Protein AF-A0A8S0WNW3-F1 (afdb_monomer)

Sequence (591 aa):
MSLAKSPPKPATIHSGLTAARLTSPTFQIPVIGPTAGAAVNVNVQGGSMSSSGSDQPHLVSLALQSKKALQHGEQLCTRAHVASNASAQAAVDVLALDAKVRWVVEAVIEQLKLARSVAKSIEEKRTLLEKQVSEWDTARIKHTDALDGILESLGQQLVPPDFHETSADSSLFGSQHGSDDEHDNPGAMFTSSPKTTMKSPGSPSSVRRIGGGNTHVHGSISAQTLPSMSPTSPVSPSATLRRNSPLKGNGSADPKGKSKEIGGGGRHEDRRKWKTLRDFVADHNVEAALEDMEKDRSRLDEILGTTGDFPERLIRTINSIHSSLPVPEPSEPSALKQTQDIVTSQENIVTTMAGVLENLAGHYDNMAGALKDTEAGEAFSEEELQVMNRDTEELSTIMAELEENLLSIEGYHKQLVTHKDDLQKDLDHLSSVVYDLDELAKIMDDMLVEQDNVDVEAEEQMNVLHHHLTVLDELHAHYVSYRMAFNKLVLEMARRRQYREAAENIVRGMMRQLESMTEEETHVRSHFNAEYGSHLPDDLCLCISDPPTRWGVAPLDGTSPEVLPEIDSDIIAEASERVGYSEGPPGAESL

Secondary structure (DSSP, 8-state):
---PPPPPPPP---------------------PPPPP----------------SSHHHHHHHHHHHHHHHHHHHHHHHHHHHHHHHHHHHHHHHHHHHHHHHHHHHHHHHHHHHHHHHHHHHHHHHHHHHHHHHHHHHHHHHHHHHHHHHHHHHHH-BPPGGGS---TT--SS-----------------------------------------------------------PPPPGGG-SS--PPP---------------S-SHHHHHHTTSPBGGGGS-HHHHHHHHHHHHHHHHHHHHHHHHTTTHHHHHHHHHHHHHHTS-PPPTTSPPHHHHHHHHHHHHHHHHHHHHHHHHHHHHHHHHHHHHHHHHHTTPPPPHHHHHHHHHHHHHHHHHHHHHHHHHHHHHHHHHHHHHHHHHHHHHHHHHHHHHHHHHHHHHHHHHHHHHHHHHHHHHHHHHHHHHHHHHHHHHHHHHHHHHHHHHHHHHHHHHHHHHHHHHHHHHHHHHHHHHHHHHHHHHHHHHHHHHHHGGGS-TTS-TTTTPPPPP-----GGGPPPP------HHHHHHHHHHHT-----TTTT--

Organism: Cyclocybe aegerita (NCBI:txid1973307)

pLDDT: mean 74.55, std 26.24, range [26.17, 98.19]

Solvent-accessible surface area (backbone atoms only — not comparable to full-atom values): 37001 Å² total; per-residue (Å²): 143,80,88,84,80,80,81,84,78,86,82,84,82,81,90,76,86,78,84,81,79,82,82,77,84,83,82,83,74,88,82,83,73,87,80,79,89,77,92,79,90,82,87,89,81,91,87,85,89,84,95,75,87,76,56,64,71,53,45,55,50,51,34,51,50,37,49,52,48,37,57,50,46,51,52,48,50,52,52,37,49,53,40,47,55,52,29,56,51,35,43,54,50,31,54,53,39,50,52,48,44,52,51,49,51,53,51,50,52,54,51,48,52,52,52,51,50,50,33,48,51,52,48,54,53,49,55,51,51,54,48,52,50,52,54,48,52,53,50,48,53,53,46,52,52,52,36,51,52,51,50,51,55,30,53,69,37,74,43,62,67,72,79,49,82,84,62,94,83,68,58,93,76,68,76,89,72,89,74,93,76,92,76,92,85,89,91,82,81,95,79,85,81,88,89,82,89,82,85,86,90,84,88,89,85,88,87,90,81,89,91,85,91,82,92,86,83,91,80,91,79,92,81,88,87,78,90,79,89,74,81,85,74,81,81,76,79,87,78,71,89,81,84,87,79,87,81,89,77,91,80,90,80,85,85,89,81,94,77,90,82,85,87,77,74,67,69,65,66,58,54,76,73,45,50,30,55,38,77,77,52,71,59,68,60,55,52,49,54,53,51,52,49,50,52,56,52,50,51,44,50,54,52,59,51,74,59,63,59,49,42,59,53,48,53,52,50,50,50,53,57,60,70,69,54,93,70,81,60,94,84,60,79,51,71,66,56,55,46,49,53,49,52,54,54,41,52,52,48,52,51,52,50,52,53,53,46,51,52,39,49,52,50,31,52,51,35,50,48,52,46,52,40,48,74,72,66,54,82,80,52,71,68,59,55,50,49,54,49,51,58,59,62,47,46,63,58,55,50,52,50,51,52,51,48,36,52,50,42,49,50,50,30,51,51,38,49,52,52,33,53,51,44,49,50,50,45,57,51,48,53,52,52,54,50,52,48,54,52,49,49,51,54,49,50,56,52,48,53,50,50,54,50,41,53,52,52,47,52,55,48,48,53,54,54,53,49,49,53,50,52,46,50,52,51,36,52,48,52,53,51,49,54,52,50,50,33,50,49,52,50,51,53,50,51,52,50,52,52,50,55,52,53,51,48,51,53,51,50,52,51,51,52,54,48,51,54,41,51,53,51,43,50,54,52,50,50,50,44,70,75,48,39,91,80,51,65,78,83,79,51,83,64,76,82,58,77,69,85,84,83,85,87,76,61,72,93,75,53,73,84,86,86,71,67,88,75,60,71,65,61,46,50,55,28,33,63,75,69,67,60,75,92,68,70,95,74,78,89,77,128

Mean predicted aligned error: 18.09 Å

Structure (mmCIF, N/CA/C/O backbone):
data_AF-A0A8S0WNW3-F1
#
_entry.id   AF-A0A8S0WNW3-F1
#
loop_
_atom_site.group_PDB
_atom_site.id
_atom_site.type_symbol
_atom_site.label_atom_id
_atom_site.label_alt_id
_atom_site.label_comp_id
_atom_site.label_asym_id
_atom_site.label_entity_id
_atom_site.label_seq_id
_atom_site.pdbx_PDB_ins_code
_atom_site.Cartn_x
_atom_site.Cartn_y
_atom_site.Cartn_z
_atom_site.occupancy
_atom_site.B_iso_or_equiv
_atom_site.auth_seq_id
_atom_site.auth_comp_id
_atom_site.auth_asym_id
_atom_site.auth_atom_id
_atom_site.pdbx_PDB_model_num
ATOM 1 N N . MET A 1 1 ? 9.366 -25.205 -5.743 1.00 41.47 1 MET A N 1
ATOM 2 C CA . MET A 1 1 ? 9.543 -25.793 -4.397 1.00 41.47 1 MET A CA 1
ATOM 3 C C . MET A 1 1 ? 9.956 -24.690 -3.434 1.00 41.47 1 MET A C 1
ATOM 5 O O . MET A 1 1 ? 11.132 -24.384 -3.348 1.00 41.47 1 MET A O 1
ATOM 9 N N . SER A 1 2 ? 8.994 -24.069 -2.756 1.00 31.03 2 SER A N 1
ATOM 10 C CA . SER A 1 2 ? 9.195 -23.394 -1.469 1.00 31.03 2 SER A CA 1
ATOM 11 C C . SER A 1 2 ? 7.814 -23.219 -0.836 1.00 31.03 2 SER A C 1
ATOM 13 O O . SER A 1 2 ? 6.853 -22.904 -1.532 1.00 31.03 2 SER A O 1
ATOM 15 N N . LEU A 1 3 ? 7.703 -23.587 0.436 1.00 32.25 3 LEU A N 1
ATOM 16 C CA . LEU A 1 3 ? 6.461 -23.840 1.164 1.00 32.25 3 LEU A CA 1
ATOM 17 C C . LEU A 1 3 ? 5.756 -22.538 1.571 1.00 32.25 3 LEU A C 1
ATOM 19 O O . LEU A 1 3 ? 6.255 -21.810 2.425 1.00 32.25 3 LEU A O 1
ATOM 23 N N . ALA A 1 4 ? 4.559 -22.308 1.032 1.00 32.16 4 ALA A N 1
ATOM 24 C CA . ALA A 1 4 ? 3.611 -21.330 1.554 1.00 32.16 4 ALA A CA 1
ATOM 25 C C . ALA A 1 4 ? 2.957 -21.877 2.838 1.00 32.16 4 ALA A C 1
ATOM 27 O O . ALA A 1 4 ? 2.308 -22.926 2.824 1.00 32.16 4 ALA A O 1
ATOM 28 N N . LYS A 1 5 ? 3.150 -21.185 3.967 1.00 35.38 5 LYS A N 1
ATOM 29 C CA . LYS A 1 5 ? 2.429 -21.437 5.223 1.00 35.38 5 LYS A CA 1
ATOM 30 C C . LYS A 1 5 ? 1.118 -20.648 5.207 1.00 35.38 5 LYS A C 1
ATOM 32 O O . LYS A 1 5 ? 1.138 -19.425 5.192 1.00 35.38 5 LYS A O 1
ATOM 37 N N . SER A 1 6 ? 0.002 -21.374 5.231 1.00 32.19 6 SER A N 1
ATOM 38 C CA . SER A 1 6 ? -1.356 -20.851 5.441 1.00 32.19 6 SER A CA 1
ATOM 39 C C . SER A 1 6 ? -1.485 -20.137 6.798 1.00 32.19 6 SER A C 1
ATOM 41 O O . SER A 1 6 ? -0.916 -20.631 7.778 1.00 32.19 6 SER A O 1
ATOM 43 N N . PRO A 1 7 ? -2.279 -19.055 6.904 1.00 35.66 7 PRO A N 1
ATOM 44 C CA . PRO A 1 7 ? -2.635 -18.457 8.188 1.00 35.66 7 PRO A CA 1
ATOM 45 C C . PRO A 1 7 ? -3.627 -19.350 8.966 1.00 35.66 7 PRO A C 1
ATOM 47 O O . PRO A 1 7 ? -4.311 -20.187 8.357 1.00 35.66 7 PRO A O 1
ATOM 50 N N . PRO A 1 8 ? -3.700 -19.226 10.307 1.00 33.97 8 PRO A N 1
ATOM 51 C CA . PRO A 1 8 ? -4.598 -20.023 11.134 1.00 33.97 8 PRO A CA 1
ATOM 52 C C . PRO A 1 8 ? -6.036 -19.484 11.080 1.00 33.97 8 PRO A C 1
ATOM 54 O O . PRO A 1 8 ? -6.270 -18.279 11.086 1.00 33.97 8 PRO A O 1
ATOM 57 N N . LYS A 1 9 ? -7.007 -20.404 11.049 1.00 34.47 9 LYS A N 1
ATOM 58 C CA . LYS A 1 9 ? -8.447 -20.109 11.114 1.00 34.47 9 LYS A CA 1
ATOM 59 C C . LYS A 1 9 ? -8.841 -19.528 12.484 1.00 34.47 9 LYS A C 1
ATOM 61 O O . LYS A 1 9 ? -8.302 -19.990 13.492 1.00 34.47 9 LYS A O 1
ATOM 66 N N . PRO A 1 10 ? -9.823 -18.609 12.550 1.00 31.44 10 PRO A N 1
ATOM 67 C CA . PRO A 1 10 ? -10.351 -18.108 13.814 1.00 31.44 10 PRO A CA 1
ATOM 68 C C . PRO A 1 10 ? -11.144 -19.196 14.552 1.00 31.44 10 PRO A C 1
ATOM 70 O O . PRO A 1 10 ? -11.948 -19.924 13.965 1.00 31.44 10 PRO A O 1
ATOM 73 N N . ALA A 1 11 ? -10.886 -19.316 15.853 1.00 30.94 11 ALA A N 1
ATOM 74 C CA . ALA A 1 11 ? -11.546 -20.258 16.743 1.00 30.94 11 ALA A CA 1
ATOM 75 C C . ALA A 1 11 ? -12.979 -19.800 17.054 1.00 30.94 11 ALA A C 1
ATOM 77 O O . ALA A 1 11 ? -13.202 -18.725 17.604 1.00 30.94 11 ALA A O 1
ATOM 78 N N . THR A 1 12 ? -13.954 -20.648 16.735 1.00 31.42 12 THR A N 1
ATOM 79 C CA . THR A 1 12 ? -15.341 -20.526 17.187 1.00 31.42 12 THR A CA 1
ATOM 80 C C . THR A 1 12 ? -15.404 -20.778 18.697 1.00 31.42 12 THR A C 1
ATOM 82 O O . THR A 1 12 ? -15.118 -21.883 19.157 1.00 31.42 12 THR A O 1
ATOM 85 N N . ILE A 1 13 ? -15.769 -19.760 19.478 1.00 31.69 13 ILE A N 1
ATOM 86 C CA . ILE A 1 13 ? -15.939 -19.871 20.931 1.00 31.69 13 ILE A CA 1
ATOM 87 C C . ILE A 1 13 ? -17.355 -20.382 21.225 1.00 31.69 13 ILE A C 1
ATOM 89 O O . ILE A 1 13 ? -18.345 -19.693 20.989 1.00 31.69 13 ILE A O 1
ATOM 93 N N . HIS A 1 14 ? -17.444 -21.602 21.756 1.00 27.80 14 HIS A N 1
ATOM 94 C CA . HIS A 1 14 ? -18.659 -22.143 22.360 1.00 27.80 14 HIS A CA 1
ATOM 95 C C . HIS A 1 14 ? -18.981 -21.392 23.660 1.00 27.80 14 HIS A C 1
ATOM 97 O O . HIS A 1 14 ? -18.212 -21.429 24.620 1.00 27.80 14 HIS A O 1
ATOM 103 N N . SER A 1 15 ? -20.146 -20.746 23.711 1.00 32.12 15 SER A N 1
ATOM 104 C CA . SER A 1 15 ? -20.724 -20.191 24.934 1.00 32.12 15 SER A CA 1
ATOM 105 C C . SER A 1 15 ? -21.159 -21.321 25.872 1.00 32.12 15 SER A C 1
ATOM 107 O O . SER A 1 15 ? -22.093 -22.063 25.577 1.00 32.12 15 SER A O 1
ATOM 109 N N . GLY A 1 16 ? -20.484 -21.444 27.012 1.00 26.52 16 GLY A N 1
ATOM 110 C CA . GLY A 1 16 ? -20.829 -22.372 28.086 1.00 26.52 16 GLY A CA 1
ATOM 111 C C . GLY A 1 16 ? -20.665 -21.705 29.447 1.00 26.52 16 GLY A C 1
ATOM 112 O O . GLY A 1 16 ? -19.730 -22.018 30.174 1.00 26.52 16 GLY A O 1
ATOM 113 N N . LEU A 1 17 ? -21.555 -20.767 29.790 1.00 27.70 17 LEU A N 1
ATOM 114 C CA . LEU A 1 17 ? -21.688 -20.269 31.162 1.00 27.70 17 LEU A CA 1
ATOM 115 C C . LEU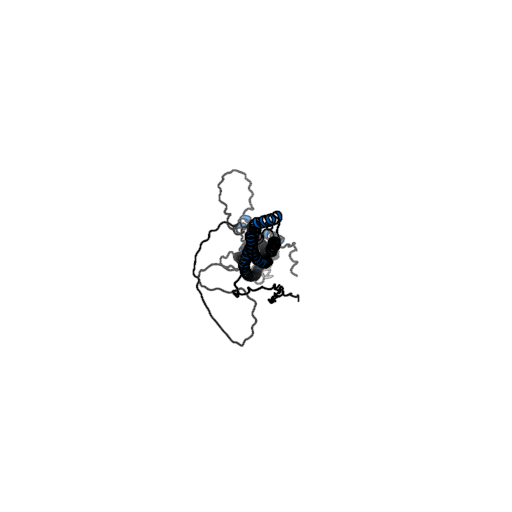 A 1 17 ? -22.710 -21.134 31.911 1.00 27.70 17 LEU A C 1
ATOM 117 O O . LEU A 1 17 ? -23.918 -20.910 31.854 1.00 27.70 17 LEU A O 1
ATOM 121 N N . THR A 1 18 ? -22.215 -22.143 32.620 1.00 27.78 18 THR A N 1
ATOM 122 C CA . THR A 1 18 ? -22.963 -22.850 33.666 1.00 27.78 18 THR A CA 1
ATOM 123 C C . THR A 1 18 ? -23.004 -21.977 34.918 1.00 27.78 18 THR A C 1
ATOM 125 O O . THR A 1 18 ? -21.976 -21.724 35.542 1.00 27.78 18 THR A O 1
ATOM 128 N N . ALA A 1 19 ? -24.199 -21.512 35.281 1.00 28.16 19 ALA A N 1
ATOM 129 C CA . ALA A 1 19 ? -24.458 -20.768 36.506 1.00 28.16 19 ALA A CA 1
ATOM 130 C C . ALA A 1 19 ? -24.232 -21.657 37.743 1.00 28.16 19 ALA A C 1
ATOM 132 O O . ALA A 1 19 ? -25.021 -22.561 38.027 1.00 28.16 19 ALA A O 1
ATOM 133 N N . ALA A 1 20 ? -23.168 -21.386 38.500 1.00 27.23 20 ALA A N 1
ATOM 134 C CA . ALA A 1 20 ? -22.996 -21.912 39.848 1.00 27.23 20 ALA A CA 1
ATOM 135 C C . ALA A 1 20 ? -23.863 -21.085 40.808 1.00 27.23 20 ALA A C 1
ATOM 137 O O . ALA A 1 20 ? -23.540 -19.959 41.177 1.00 27.23 20 ALA A O 1
ATOM 138 N N . ARG A 1 21 ? -25.015 -21.651 41.168 1.00 27.14 21 ARG A N 1
ATOM 139 C CA . ARG A 1 21 ? -25.956 -21.117 42.153 1.00 27.14 21 ARG A CA 1
ATOM 140 C C . ARG A 1 21 ? -25.336 -21.286 43.546 1.00 27.14 21 ARG A C 1
ATOM 142 O O . ARG A 1 21 ? -25.342 -22.390 44.085 1.00 27.14 21 ARG A O 1
ATOM 149 N N . LEU A 1 22 ? -24.787 -20.217 44.120 1.00 27.36 22 LEU A N 1
ATOM 150 C CA . LEU A 1 22 ? -24.415 -20.186 45.535 1.00 27.36 22 LEU A CA 1
ATOM 151 C C . LEU A 1 22 ? -25.694 -20.017 46.361 1.00 27.36 22 LEU A C 1
ATOM 153 O O . LEU A 1 22 ? -26.297 -18.950 46.416 1.00 27.36 22 LEU A O 1
ATOM 157 N N . THR A 1 23 ? -26.151 -21.118 46.948 1.00 27.77 23 THR A N 1
ATOM 158 C CA . THR A 1 23 ? -27.190 -21.136 47.977 1.00 27.77 23 THR A CA 1
ATOM 159 C C . THR A 1 23 ? -26.575 -20.690 49.301 1.00 27.77 23 THR A C 1
ATOM 161 O O . THR A 1 23 ? -25.778 -21.431 49.876 1.00 27.77 23 THR A O 1
ATOM 164 N N . SER A 1 24 ? -26.946 -19.506 49.787 1.00 26.97 24 SER A N 1
ATOM 165 C CA . SER A 1 24 ? -26.660 -19.087 51.165 1.00 26.97 24 SER A CA 1
ATOM 166 C C . SER A 1 24 ? -27.715 -19.637 52.137 1.00 26.97 24 SER A C 1
ATOM 168 O O . SER A 1 24 ? -28.871 -19.831 51.745 1.00 26.97 24 SER A O 1
ATOM 170 N N . PRO A 1 25 ? -27.332 -19.922 53.395 1.00 27.47 25 PRO A N 1
ATOM 171 C CA . PRO A 1 25 ? -28.166 -20.629 54.355 1.00 27.47 25 PRO A CA 1
ATOM 172 C C . PRO A 1 25 ? -29.262 -19.718 54.915 1.00 27.47 25 PRO A C 1
ATOM 174 O O . PRO A 1 25 ? -29.005 -18.634 55.431 1.00 27.47 25 PRO A O 1
ATOM 177 N N . THR A 1 26 ? -30.502 -20.192 54.838 1.00 26.61 26 THR A N 1
ATOM 178 C CA . THR A 1 26 ? -31.650 -19.620 55.540 1.00 26.61 26 THR A CA 1
ATOM 179 C C . THR A 1 26 ? -31.467 -19.808 57.047 1.00 26.61 26 THR A C 1
ATOM 181 O O . THR A 1 26 ? -31.628 -20.916 57.556 1.00 26.61 26 THR A O 1
ATOM 184 N N . PHE A 1 27 ? -31.163 -18.732 57.771 1.00 26.70 27 PHE A N 1
ATOM 185 C CA . PHE A 1 27 ? -31.358 -18.678 59.218 1.00 26.70 27 PHE A CA 1
ATOM 186 C C . PHE A 1 27 ? -32.860 -18.502 59.485 1.00 26.70 27 PHE A C 1
ATOM 188 O O . PHE A 1 27 ? -33.418 -17.422 59.307 1.00 26.70 27 PHE A O 1
ATOM 195 N N . GLN A 1 28 ? -33.538 -19.594 59.841 1.00 26.17 28 GLN A N 1
ATOM 196 C CA . GLN A 1 28 ? -34.893 -19.546 60.388 1.00 26.17 28 GLN A CA 1
ATOM 197 C C . GLN A 1 28 ? -34.803 -19.188 61.873 1.00 26.17 28 GLN A C 1
ATOM 199 O O . GLN A 1 28 ? -34.313 -19.988 62.668 1.00 26.17 28 GLN A O 1
ATOM 204 N N . ILE A 1 29 ? -35.304 -18.012 62.246 1.00 30.69 29 ILE A N 1
ATOM 205 C CA . ILE A 1 29 ? -35.679 -17.699 63.630 1.00 30.69 29 ILE A CA 1
ATOM 206 C C . ILE A 1 29 ? -37.206 -17.886 63.738 1.00 30.69 29 ILE A C 1
ATOM 208 O O . ILE A 1 29 ? -37.921 -17.493 62.810 1.00 30.69 29 ILE A O 1
ATOM 212 N N . PRO A 1 30 ? -37.738 -18.527 64.798 1.00 28.45 30 PRO A N 1
ATOM 213 C CA . PRO A 1 30 ? -39.149 -18.891 64.872 1.00 28.45 30 PRO A CA 1
ATOM 214 C C . PRO A 1 30 ? -40.035 -17.653 65.030 1.00 28.45 30 PRO A C 1
ATOM 216 O O . PRO A 1 30 ? -39.915 -16.905 65.997 1.00 28.45 30 PRO A O 1
ATOM 219 N N . VAL A 1 31 ? -40.978 -17.483 64.105 1.00 29.08 31 VAL A N 1
ATOM 220 C CA . VAL A 1 31 ? -42.090 -16.538 64.236 1.00 29.08 31 VAL A CA 1
ATOM 221 C C . VAL A 1 31 ? -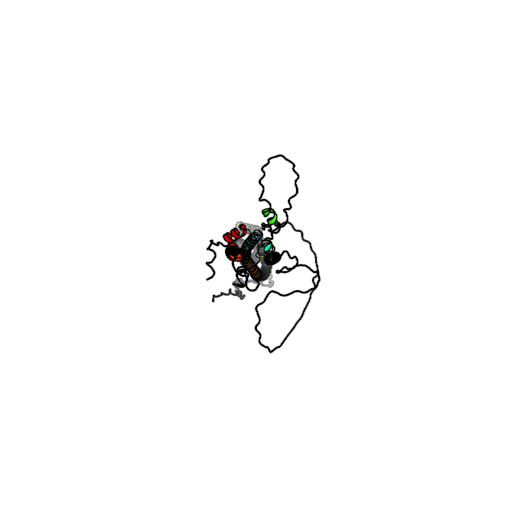43.035 -17.061 65.320 1.00 29.08 31 VAL A C 1
ATOM 223 O O . VAL A 1 31 ? -43.743 -18.048 65.112 1.00 29.08 31 VAL A O 1
ATOM 226 N N . ILE A 1 32 ? -43.057 -16.407 66.481 1.00 33.00 32 ILE A N 1
ATOM 227 C CA . ILE A 1 32 ? -44.114 -16.596 67.479 1.00 33.00 32 ILE A CA 1
ATOM 228 C C . ILE A 1 32 ? -45.357 -15.873 66.952 1.00 33.00 32 ILE A C 1
ATOM 230 O O . ILE A 1 32 ? -45.419 -14.646 66.909 1.00 33.00 32 ILE A O 1
ATOM 234 N N . GLY A 1 33 ? -46.330 -16.653 66.481 1.00 30.03 33 GLY A N 1
ATOM 235 C CA . GLY A 1 33 ? -47.619 -16.146 66.019 1.00 30.03 33 GLY A CA 1
ATOM 236 C C . GLY A 1 33 ? -48.489 -15.608 67.168 1.00 30.03 33 GLY A C 1
ATOM 237 O O . GLY A 1 33 ? -48.333 -16.029 68.316 1.00 30.03 33 GLY A O 1
ATOM 238 N N . PRO A 1 34 ? -49.437 -14.701 66.876 1.00 32.47 34 PRO A N 1
ATOM 239 C CA . PRO A 1 34 ? -50.305 -14.105 67.883 1.00 32.47 34 PRO A CA 1
ATOM 240 C C . PRO A 1 34 ? -51.365 -15.110 68.355 1.00 32.47 34 PRO A C 1
ATOM 242 O O . PRO A 1 34 ? -52.186 -15.594 67.575 1.00 32.47 34 PRO A O 1
ATOM 245 N N . THR A 1 35 ? -51.370 -15.413 69.653 1.00 31.28 35 THR A N 1
ATOM 246 C CA . THR A 1 35 ? -52.433 -16.172 70.320 1.00 31.28 35 THR A CA 1
ATOM 247 C C . THR A 1 35 ? -53.718 -15.349 70.393 1.00 31.28 35 THR A C 1
ATOM 249 O O . THR A 1 35 ? -53.745 -14.256 70.958 1.00 31.28 35 THR A O 1
ATOM 252 N N . ALA A 1 36 ? -54.785 -15.903 69.818 1.00 33.31 36 ALA A N 1
ATOM 253 C CA . ALA A 1 36 ? -56.139 -15.371 69.843 1.00 33.31 36 ALA A CA 1
ATOM 254 C C . ALA A 1 36 ? -56.711 -15.313 71.270 1.00 33.31 36 ALA A C 1
ATOM 256 O O . ALA A 1 36 ? -56.559 -16.246 72.059 1.00 33.31 36 ALA A O 1
ATOM 257 N N . GLY A 1 37 ? -57.398 -14.210 71.574 1.00 29.67 37 GLY A N 1
ATOM 258 C CA . GLY A 1 37 ? -58.069 -13.976 72.846 1.00 29.67 37 GLY A CA 1
ATOM 259 C C . GLY A 1 37 ? -59.264 -14.903 73.069 1.00 29.67 37 GLY A C 1
ATOM 260 O O . GLY A 1 37 ? -60.150 -15.019 72.223 1.00 29.67 37 GLY A O 1
ATOM 261 N N . ALA A 1 38 ? -59.307 -15.506 74.255 1.00 30.42 38 ALA A N 1
ATOM 262 C CA . ALA A 1 38 ? -60.497 -16.107 74.833 1.00 30.42 38 ALA A CA 1
ATOM 263 C C . ALA A 1 38 ? -60.902 -15.275 76.056 1.00 30.42 38 ALA A C 1
ATOM 265 O O . ALA A 1 38 ? -60.159 -15.175 77.031 1.00 30.42 38 ALA A O 1
ATOM 266 N N . ALA A 1 39 ? -62.079 -14.657 75.984 1.00 30.58 39 ALA A N 1
ATOM 267 C CA . ALA A 1 39 ? -62.708 -13.991 77.111 1.00 30.58 39 ALA A CA 1
ATOM 268 C C . ALA A 1 39 ? -63.185 -15.043 78.124 1.00 30.58 39 ALA A C 1
ATOM 270 O O . ALA A 1 39 ? -64.017 -15.889 77.796 1.00 30.58 39 ALA A O 1
ATOM 271 N N . VAL A 1 40 ? -62.689 -14.965 79.358 1.00 32.03 40 VAL A N 1
ATOM 272 C CA . VAL A 1 40 ? -63.259 -15.664 80.513 1.00 32.03 40 VAL A CA 1
ATOM 273 C C . VAL A 1 40 ? -63.648 -14.614 81.542 1.00 32.03 40 VAL A C 1
ATOM 275 O O . VAL A 1 40 ? -62.833 -13.828 82.012 1.00 32.03 40 VAL A O 1
ATOM 278 N N . ASN A 1 41 ? -64.941 -14.600 81.836 1.00 31.98 41 ASN A N 1
ATOM 279 C CA . ASN A 1 41 ? -65.603 -13.751 82.807 1.00 31.98 41 ASN A CA 1
ATOM 280 C C . ASN A 1 41 ? -65.594 -14.478 84.160 1.00 31.98 41 ASN A C 1
ATOM 282 O O . ASN A 1 41 ? -66.174 -15.560 84.256 1.00 31.98 41 ASN A O 1
ATOM 286 N N . VAL A 1 42 ? -64.976 -13.905 85.194 1.00 32.34 42 VAL A N 1
ATOM 287 C CA . VAL A 1 42 ? -65.203 -14.302 86.593 1.00 32.34 42 VAL A CA 1
ATOM 288 C C . VAL A 1 42 ? -65.233 -13.046 87.454 1.00 32.34 42 VAL A C 1
ATOM 290 O O . VAL A 1 42 ? -64.358 -12.190 87.384 1.00 32.34 42 VAL A O 1
ATOM 293 N N . ASN A 1 43 ? -66.289 -12.955 88.250 1.00 30.89 43 ASN A N 1
ATOM 294 C CA . ASN A 1 43 ? -66.568 -11.896 89.202 1.00 30.89 43 ASN A CA 1
ATOM 295 C C . ASN A 1 43 ? -66.143 -12.335 90.621 1.00 30.89 43 ASN A C 1
ATOM 297 O O . ASN A 1 43 ? -66.190 -13.527 90.925 1.00 30.89 43 ASN A O 1
ATOM 301 N N . VAL A 1 44 ? -65.920 -11.331 91.480 1.00 34.84 44 VAL A N 1
ATOM 302 C CA . VAL A 1 44 ? -66.174 -11.272 92.939 1.00 34.84 44 VAL A CA 1
ATOM 303 C C . VAL A 1 44 ? -64.963 -11.142 93.902 1.00 34.84 44 VAL A C 1
ATOM 305 O O . VAL A 1 44 ? -64.129 -12.028 94.026 1.00 34.84 44 VAL A O 1
ATOM 308 N N . GLN A 1 45 ? -65.055 -10.046 94.685 1.00 29.58 45 GLN A N 1
ATOM 309 C CA . GLN A 1 45 ? -64.597 -9.750 96.066 1.00 29.58 45 GLN A CA 1
ATOM 310 C C . GLN A 1 45 ? -63.148 -9.315 96.368 1.00 29.58 45 GLN A C 1
ATOM 312 O O . GLN A 1 45 ? -62.261 -10.121 96.595 1.00 29.58 45 GLN A O 1
ATOM 317 N N . GLY A 1 46 ? -62.985 -7.997 96.555 1.00 34.16 46 GLY A N 1
ATOM 318 C CA . GLY A 1 46 ? -62.940 -7.351 97.881 1.00 34.16 46 GLY A CA 1
ATOM 319 C C . GLY A 1 46 ? -61.821 -7.742 98.856 1.00 34.16 46 GLY A C 1
ATOM 320 O O . GLY A 1 46 ? -61.938 -8.736 99.564 1.00 34.16 46 GLY A O 1
ATOM 321 N N . GLY A 1 47 ? -60.832 -6.857 99.018 1.00 29.95 47 GLY A N 1
ATOM 322 C CA . GLY A 1 47 ? -59.840 -6.889 100.099 1.00 29.95 47 GLY A CA 1
ATOM 323 C C . GLY A 1 47 ? -58.962 -5.633 100.085 1.00 29.95 47 GLY A C 1
ATOM 324 O O . GLY A 1 47 ? -58.631 -5.124 99.026 1.00 29.95 47 GLY A O 1
ATOM 325 N N . SER A 1 48 ? -58.669 -5.095 101.263 1.00 30.39 48 SER A N 1
ATOM 326 C CA . SER A 1 48 ? -58.260 -3.713 101.551 1.00 30.39 48 SER A CA 1
ATOM 327 C C . SER A 1 48 ? -56.747 -3.535 101.772 1.00 30.39 48 SER A C 1
ATOM 329 O O . SER A 1 48 ? -56.126 -4.409 102.362 1.00 30.39 48 SER A O 1
ATOM 331 N N . MET A 1 49 ? -56.255 -2.322 101.460 1.00 33.78 49 MET A N 1
ATOM 332 C CA . MET A 1 49 ? -55.077 -1.607 102.006 1.00 33.78 49 MET A CA 1
ATOM 333 C C . MET A 1 49 ? -53.649 -2.112 101.713 1.00 33.78 49 MET A C 1
ATOM 335 O O . MET A 1 49 ? -53.178 -3.025 102.374 1.00 33.78 49 MET A O 1
ATOM 339 N N . SER A 1 50 ? -52.898 -1.339 100.913 1.00 32.56 50 SER A N 1
ATOM 340 C CA . SER A 1 50 ? -51.690 -0.602 101.351 1.00 32.56 50 SER A CA 1
ATOM 341 C C . SER A 1 50 ? -51.138 0.295 100.227 1.00 32.56 50 SER A C 1
ATOM 343 O O . SER A 1 50 ? -51.411 0.094 99.052 1.00 32.56 50 SER A O 1
ATOM 345 N N . SER A 1 51 ? -50.425 1.340 100.629 1.00 43.38 51 SER A N 1
ATOM 346 C CA . SER A 1 51 ? -49.935 2.506 99.887 1.00 43.38 51 SER A CA 1
ATOM 347 C C . SER A 1 51 ? -48.766 2.249 98.916 1.00 43.38 51 SER A C 1
ATOM 349 O O . SER A 1 51 ? -47.679 1.947 99.397 1.00 43.38 51 SER A O 1
ATOM 351 N N . SER A 1 52 ? -48.965 2.477 97.607 1.00 38.78 52 SER A N 1
ATOM 352 C CA . SER A 1 52 ? -47.916 2.747 96.580 1.00 38.78 52 SER A CA 1
ATOM 353 C C . SER A 1 52 ? -48.521 2.963 95.168 1.00 38.78 52 SER A C 1
ATOM 355 O O . SER A 1 52 ? -48.115 2.360 94.182 1.00 38.78 52 SER A O 1
ATOM 357 N N . GLY A 1 53 ? -49.583 3.771 95.052 1.00 40.38 53 GLY A N 1
ATOM 358 C CA . GLY A 1 53 ? -50.453 3.781 93.861 1.00 40.38 53 GLY A CA 1
ATOM 359 C C . GLY A 1 53 ? -50.079 4.707 92.691 1.00 40.38 53 GLY A C 1
ATOM 360 O O . GLY A 1 53 ? -50.867 4.779 91.751 1.00 40.38 53 GLY A O 1
ATOM 361 N N . SER A 1 54 ? -48.966 5.452 92.726 1.00 49.88 54 SER A N 1
ATOM 362 C CA . SER A 1 54 ? -48.636 6.441 91.677 1.00 49.88 54 SER A CA 1
ATOM 363 C C . SER A 1 54 ? -47.716 5.934 90.565 1.00 49.88 54 SER A C 1
ATOM 365 O O . SER A 1 54 ? -47.759 6.494 89.471 1.00 49.88 54 SER A O 1
ATOM 367 N N . ASP A 1 55 ? -46.940 4.873 90.797 1.00 53.28 55 ASP A N 1
ATOM 368 C CA . ASP A 1 55 ? -45.778 4.575 89.938 1.00 53.28 55 ASP A CA 1
ATOM 369 C C . ASP A 1 55 ? -46.066 3.487 88.885 1.00 53.28 55 ASP A C 1
ATOM 371 O O . ASP A 1 55 ? -45.469 3.474 87.807 1.00 53.28 55 ASP A O 1
ATOM 375 N N . GLN A 1 56 ? -47.078 2.640 89.122 1.00 56.97 56 GLN A N 1
ATOM 376 C CA . GLN A 1 56 ? -47.559 1.636 88.160 1.00 56.97 56 GLN A CA 1
ATOM 377 C C . GLN A 1 56 ? -47.973 2.193 86.778 1.00 56.97 56 GLN A C 1
ATOM 379 O O . GLN A 1 56 ? -47.541 1.631 85.770 1.00 56.97 56 GLN A O 1
ATOM 384 N N . PRO A 1 57 ? -48.791 3.262 86.650 1.00 63.47 57 PRO A N 1
ATOM 385 C CA . PRO A 1 57 ? -49.206 3.758 85.332 1.00 63.47 57 PRO A CA 1
ATOM 386 C C . PRO A 1 57 ? -48.049 4.374 84.531 1.00 63.47 57 PRO A C 1
ATOM 388 O O . PRO A 1 57 ? -48.091 4.394 83.301 1.00 63.47 57 PRO A O 1
ATOM 391 N N . HIS A 1 58 ? -47.013 4.855 85.218 1.00 77.50 58 HIS A N 1
ATOM 392 C CA . HIS A 1 58 ? -45.839 5.466 84.610 1.00 77.50 58 HIS A CA 1
ATOM 393 C C . HIS A 1 58 ? -44.900 4.404 84.011 1.00 77.50 58 HIS A C 1
ATOM 395 O O . HIS A 1 58 ? -44.546 4.499 82.838 1.00 77.50 58 HIS A O 1
ATOM 401 N N . LEU A 1 59 ? -44.604 3.326 84.748 1.00 79.44 59 LEU A N 1
ATOM 402 C CA . LEU A 1 59 ? -43.809 2.191 84.250 1.00 79.44 59 LEU A CA 1
ATOM 403 C C . LEU A 1 59 ? -44.463 1.485 83.051 1.00 79.44 59 LEU A C 1
ATOM 405 O O . LEU A 1 59 ? -43.783 1.143 82.085 1.00 79.44 59 LEU A O 1
ATOM 409 N N . VAL A 1 60 ? -45.794 1.339 83.057 1.00 84.00 60 VAL A N 1
ATOM 410 C CA . VAL A 1 60 ? -46.551 0.821 81.900 1.00 84.00 60 VAL A CA 1
ATOM 411 C C . VAL A 1 60 ? -46.377 1.720 80.672 1.00 84.00 60 VAL A C 1
ATOM 413 O O . VAL A 1 60 ? -46.226 1.215 79.558 1.00 84.00 60 VAL A O 1
ATOM 416 N N . SER A 1 61 ? -46.364 3.044 80.855 1.00 86.06 61 SER A N 1
ATOM 417 C CA . SER A 1 61 ? -46.128 4.000 79.768 1.00 86.06 61 SER A CA 1
ATOM 418 C C . SER A 1 61 ? -44.709 3.888 79.202 1.00 86.06 61 SER A C 1
ATOM 420 O O . SER A 1 61 ? -44.553 3.846 77.981 1.00 86.06 61 SER A O 1
ATOM 422 N N . LEU A 1 62 ? -43.689 3.778 80.061 1.00 86.06 62 LEU A N 1
ATOM 423 C CA . LEU A 1 62 ? -42.288 3.616 79.645 1.00 86.06 62 LEU A CA 1
ATOM 424 C C . LEU A 1 62 ? -42.055 2.295 78.907 1.00 86.06 62 LEU A C 1
ATOM 426 O O . LEU A 1 62 ? -41.478 2.282 77.820 1.00 86.06 62 LEU A O 1
ATOM 430 N N . ALA A 1 63 ? -42.587 1.186 79.427 1.00 85.19 63 ALA A N 1
ATOM 431 C CA . ALA A 1 63 ? -42.494 -0.116 78.772 1.00 85.19 63 ALA A CA 1
ATOM 432 C C . ALA A 1 63 ? -43.208 -0.131 77.410 1.00 85.19 63 ALA A C 1
ATOM 434 O O . ALA A 1 63 ? -42.720 -0.730 76.449 1.00 85.19 63 ALA A O 1
ATOM 435 N N . LEU A 1 64 ? -44.345 0.563 77.289 1.00 89.19 64 LEU A N 1
ATOM 436 C CA . LEU A 1 64 ? -45.071 0.688 76.026 1.00 89.19 64 LEU A CA 1
ATOM 437 C C . LEU A 1 64 ? -44.336 1.589 75.021 1.00 89.19 64 LEU A C 1
ATOM 439 O O . LEU A 1 64 ? -44.316 1.278 73.827 1.00 89.19 64 LEU A O 1
ATOM 443 N N . GLN A 1 65 ? -43.701 2.667 75.485 1.00 89.94 65 GLN A N 1
ATOM 444 C CA . GLN A 1 65 ? -42.862 3.538 74.660 1.00 89.94 65 GLN A CA 1
ATOM 445 C C . GLN A 1 65 ? -41.608 2.806 74.167 1.00 89.94 65 GLN A C 1
ATOM 447 O O . GLN A 1 65 ? -41.320 2.846 72.971 1.00 89.94 65 GLN A O 1
ATOM 452 N N . SER A 1 66 ? -40.938 2.063 75.049 1.00 89.19 66 SER A N 1
ATOM 453 C CA . SER A 1 66 ? -39.804 1.198 74.715 1.00 89.19 66 SER A CA 1
ATOM 454 C C . SER A 1 66 ? -40.193 0.123 73.693 1.00 89.19 66 SER A C 1
ATOM 456 O O . SER A 1 66 ? -39.540 -0.021 72.662 1.00 89.19 66 SER A O 1
ATOM 458 N N . LYS A 1 67 ? -41.346 -0.541 73.877 1.00 92.38 67 LYS A N 1
ATOM 459 C CA . LYS A 1 67 ? -41.889 -1.504 72.902 1.00 92.38 67 LYS A CA 1
ATOM 460 C C . LYS A 1 67 ? -42.133 -0.879 71.530 1.00 92.38 67 LYS A C 1
ATOM 462 O O . LYS A 1 67 ? -41.837 -1.492 70.507 1.00 92.38 67 LYS A O 1
ATOM 467 N N . LYS A 1 68 ? -42.708 0.325 71.493 1.00 92.31 68 LYS A N 1
ATOM 468 C CA . LYS A 1 68 ? -42.987 1.036 70.240 1.00 92.31 68 LYS A CA 1
ATOM 469 C C . LYS A 1 68 ? -41.693 1.452 69.535 1.00 92.31 68 LYS A C 1
ATOM 471 O O . LYS A 1 68 ? -41.617 1.330 68.315 1.00 92.31 68 LYS A O 1
ATOM 476 N N . ALA A 1 69 ? -40.697 1.919 70.289 1.00 91.62 69 ALA A N 1
ATOM 477 C CA . ALA A 1 69 ? -39.379 2.246 69.760 1.00 91.62 69 ALA A CA 1
ATOM 478 C C . ALA A 1 69 ? -38.696 0.997 69.190 1.00 91.62 69 ALA A C 1
ATOM 480 O O . ALA A 1 69 ? -38.271 1.035 68.041 1.00 91.62 69 ALA A O 1
ATOM 481 N N . LEU A 1 70 ? -38.702 -0.128 69.919 1.00 92.88 70 LEU A N 1
ATOM 482 C CA . LEU A 1 70 ? -38.154 -1.405 69.450 1.00 92.88 70 LEU A CA 1
ATOM 483 C C . LEU A 1 70 ? -38.794 -1.861 68.137 1.00 92.88 70 LEU A C 1
ATOM 485 O O . LEU A 1 70 ? -38.084 -2.124 67.174 1.00 92.88 70 LEU A O 1
ATOM 489 N N . GLN A 1 71 ? -40.127 -1.867 68.055 1.00 94.38 71 GLN A N 1
ATOM 490 C CA . GLN A 1 71 ? -40.834 -2.237 66.823 1.00 94.38 71 GLN A CA 1
ATOM 491 C C . GLN A 1 71 ? -40.477 -1.328 65.640 1.00 94.38 71 GLN A C 1
ATOM 493 O O . GLN A 1 71 ? -40.375 -1.799 64.507 1.00 94.38 71 GLN A O 1
ATOM 498 N N . HIS A 1 72 ? -40.296 -0.026 65.877 1.00 94.56 72 HIS A N 1
ATOM 499 C CA . HIS A 1 72 ? -39.875 0.894 64.825 1.00 94.56 72 HIS A CA 1
ATOM 500 C C . HIS A 1 72 ? -38.407 0.653 64.430 1.00 94.56 72 HIS A C 1
ATOM 502 O O . HIS A 1 72 ? -38.101 0.578 63.241 1.00 94.56 72 HIS A O 1
ATOM 508 N N . GLY A 1 73 ? -37.517 0.440 65.403 1.00 94.50 73 GLY A N 1
ATOM 509 C CA . GLY A 1 73 ? -36.111 0.109 65.173 1.00 94.50 73 GLY A CA 1
ATOM 510 C C . GLY A 1 73 ? -35.939 -1.184 64.373 1.00 94.50 73 GLY A C 1
ATOM 511 O O . GLY A 1 73 ? -35.171 -1.210 63.413 1.00 94.50 73 GLY A O 1
ATOM 512 N N . GLU A 1 74 ? -36.717 -2.224 64.685 1.00 95.31 74 GLU A N 1
ATOM 513 C CA . GLU A 1 74 ? -36.762 -3.483 63.929 1.00 95.31 74 GLU A CA 1
ATOM 514 C C . GLU A 1 74 ? -37.171 -3.255 62.468 1.00 95.31 74 GLU A C 1
ATOM 516 O O . GLU A 1 74 ? -36.557 -3.812 61.553 1.00 95.31 74 GLU A O 1
ATOM 521 N N . GLN A 1 75 ? -38.183 -2.417 62.222 1.00 96.00 75 GLN A N 1
ATOM 522 C CA . GLN A 1 75 ? -38.625 -2.083 60.866 1.00 96.00 75 GLN A CA 1
ATOM 523 C C . GLN A 1 75 ? -37.538 -1.342 60.078 1.00 96.00 75 GLN A C 1
ATOM 525 O O . GLN A 1 75 ? -37.272 -1.701 58.926 1.00 96.00 75 GLN A O 1
ATOM 530 N N . LEU A 1 76 ? -36.884 -0.349 60.692 1.00 95.19 76 LEU A N 1
ATOM 531 C CA . LEU A 1 76 ? -35.787 0.399 60.071 1.00 95.19 76 LEU A CA 1
ATOM 532 C C . LEU A 1 76 ? -34.598 -0.515 59.758 1.00 95.19 76 LEU A C 1
ATOM 534 O O . LEU A 1 76 ? -34.105 -0.502 58.631 1.00 95.19 76 LEU A O 1
ATOM 538 N N . CYS A 1 77 ? -34.189 -1.365 60.703 1.00 94.88 77 CYS A N 1
ATOM 539 C CA . CYS A 1 77 ? -33.087 -2.311 60.510 1.00 94.88 77 CYS A CA 1
ATOM 540 C C . CYS A 1 77 ? -33.412 -3.370 59.450 1.00 94.88 77 CYS A C 1
ATOM 542 O O . CYS A 1 77 ? -32.563 -3.697 58.623 1.00 94.88 77 CYS A O 1
ATOM 544 N N . THR A 1 78 ? -34.654 -3.863 59.403 1.00 95.44 78 THR A N 1
ATOM 545 C CA . THR A 1 78 ? -35.095 -4.801 58.358 1.00 95.44 78 THR A CA 1
ATOM 546 C C . THR A 1 78 ? -35.019 -4.152 56.975 1.00 95.44 78 THR A C 1
ATOM 548 O O . THR A 1 78 ? -34.503 -4.754 56.032 1.00 95.44 78 THR A O 1
ATOM 551 N N . ARG A 1 79 ? -35.483 -2.902 56.840 1.00 96.12 79 ARG A N 1
ATOM 552 C CA . ARG A 1 79 ? -35.405 -2.147 55.580 1.00 96.12 79 ARG A CA 1
ATOM 553 C C . ARG A 1 79 ? -33.957 -1.846 55.186 1.00 96.12 79 ARG A C 1
ATOM 555 O O . ARG A 1 79 ? -33.601 -2.053 54.028 1.00 96.12 79 ARG A O 1
ATOM 562 N N . ALA A 1 80 ? -33.117 -1.446 56.140 1.00 94.81 80 ALA A N 1
ATOM 563 C CA . ALA A 1 80 ? -31.688 -1.216 55.936 1.00 94.81 80 ALA A CA 1
ATOM 564 C C . ALA A 1 80 ? -30.967 -2.486 55.474 1.00 94.81 80 ALA A C 1
ATOM 566 O O . ALA A 1 80 ? -30.178 -2.439 54.535 1.00 94.81 80 ALA A O 1
ATOM 567 N N . HIS A 1 81 ? -31.286 -3.638 56.067 1.00 93.88 81 HIS A N 1
ATOM 568 C CA . HIS A 1 81 ? -30.735 -4.926 55.659 1.00 93.88 81 HIS A CA 1
ATOM 569 C C . HIS A 1 81 ? -31.167 -5.306 54.235 1.00 93.88 81 HIS A C 1
ATOM 571 O O . HIS A 1 81 ? -30.346 -5.762 53.440 1.00 93.88 81 HIS A O 1
ATOM 577 N N . VAL A 1 82 ? -32.440 -5.100 53.874 1.00 94.88 82 VAL A N 1
ATOM 578 C CA . VAL A 1 82 ? -32.921 -5.327 52.498 1.00 94.88 82 VAL A CA 1
ATOM 579 C C . VAL A 1 82 ? -32.194 -4.414 51.506 1.00 94.88 82 VAL A C 1
ATOM 581 O O . VAL A 1 82 ? -31.725 -4.901 50.478 1.00 94.88 82 VAL A O 1
ATOM 584 N N . ALA A 1 83 ? -32.050 -3.123 51.821 1.00 94.38 83 ALA A N 1
ATOM 585 C CA . ALA A 1 83 ? -31.323 -2.164 50.990 1.00 94.38 83 ALA A CA 1
ATOM 586 C C . ALA A 1 83 ? -29.825 -2.505 50.881 1.00 94.38 83 ALA A C 1
ATOM 588 O O . ALA A 1 83 ? -29.262 -2.439 49.793 1.00 94.38 83 ALA A O 1
ATOM 589 N N . SER A 1 84 ? -29.193 -2.944 51.972 1.00 95.31 84 SER A N 1
ATOM 590 C CA . SER A 1 84 ? -27.800 -3.409 51.990 1.00 95.31 84 SER A CA 1
ATOM 591 C C . SER A 1 84 ? -27.587 -4.649 51.131 1.00 95.31 84 SER A C 1
ATOM 593 O O . SER A 1 84 ? -26.691 -4.682 50.290 1.00 95.31 84 SER A O 1
ATOM 595 N N . ASN A 1 85 ? -28.475 -5.636 51.234 1.00 94.56 85 ASN A N 1
ATOM 596 C CA . ASN A 1 85 ? -28.410 -6.818 50.382 1.00 94.56 85 ASN A CA 1
ATOM 597 C C . ASN A 1 85 ? -28.640 -6.470 48.896 1.00 94.56 85 ASN A C 1
ATOM 599 O O . ASN A 1 85 ? -27.971 -7.010 48.015 1.00 94.56 85 ASN A O 1
ATOM 603 N N . ALA A 1 86 ? -29.546 -5.530 48.603 1.00 94.75 86 ALA A N 1
ATOM 604 C CA . ALA A 1 86 ? -29.744 -5.018 47.248 1.00 94.75 86 ALA A CA 1
ATOM 605 C C . ALA A 1 86 ? -28.509 -4.256 46.730 1.00 94.75 86 ALA A C 1
ATOM 607 O O . ALA A 1 86 ? -28.151 -4.400 45.562 1.00 94.75 86 ALA A O 1
ATOM 608 N N . SER A 1 87 ? -27.824 -3.489 47.583 1.00 96.12 87 SER A N 1
ATOM 609 C CA . SER A 1 87 ? -26.542 -2.857 47.254 1.00 96.12 87 SER A CA 1
ATOM 610 C C . SER A 1 87 ? -25.438 -3.866 46.990 1.00 96.12 87 SER A C 1
ATOM 612 O O . SER A 1 87 ? -24.703 -3.687 46.028 1.00 96.12 87 SER A O 1
ATOM 614 N N . ALA A 1 88 ? -25.334 -4.940 47.776 1.00 94.56 88 ALA A N 1
ATOM 615 C CA . ALA A 1 88 ? -24.352 -5.993 47.531 1.00 94.56 88 ALA A CA 1
ATOM 616 C C . ALA A 1 88 ? -24.551 -6.623 46.142 1.00 94.56 88 ALA A C 1
ATOM 618 O O . ALA A 1 88 ? -23.588 -6.809 45.398 1.00 94.56 88 ALA A O 1
ATOM 619 N N . GLN A 1 89 ? -25.804 -6.873 45.743 1.00 95.38 89 GLN A N 1
ATOM 620 C CA . GLN A 1 89 ? -26.105 -7.342 44.389 1.00 95.38 89 GLN A CA 1
ATOM 621 C C . GLN A 1 89 ? -25.769 -6.288 43.322 1.00 95.38 89 GLN A C 1
ATOM 623 O O . GLN A 1 89 ? -25.154 -6.623 42.312 1.00 95.38 89 GLN A O 1
ATOM 628 N N . ALA A 1 90 ? -26.125 -5.018 43.542 1.00 95.50 90 ALA A N 1
ATOM 629 C CA . ALA A 1 90 ? -25.797 -3.934 42.616 1.00 95.50 90 ALA A CA 1
ATOM 630 C C . ALA A 1 90 ? -24.277 -3.759 42.450 1.00 95.50 90 ALA A C 1
ATOM 632 O O . ALA A 1 90 ? -23.807 -3.569 41.336 1.00 95.50 90 ALA A O 1
ATOM 633 N N . ALA A 1 91 ? -23.502 -3.896 43.527 1.00 96.25 91 ALA A N 1
ATOM 634 C CA . ALA A 1 91 ? -22.044 -3.871 43.507 1.00 96.25 91 ALA A CA 1
ATOM 635 C C . ALA A 1 91 ? -21.465 -5.000 42.642 1.00 96.25 91 ALA A C 1
ATOM 637 O O . ALA A 1 91 ? -20.603 -4.751 41.801 1.00 96.25 91 ALA A O 1
ATOM 638 N N . VAL A 1 92 ? -21.963 -6.233 42.791 1.00 96.06 92 VAL A N 1
ATOM 639 C CA . VAL A 1 92 ? -21.550 -7.359 41.934 1.00 96.06 92 VAL A CA 1
ATOM 640 C C . VAL A 1 92 ? -21.874 -7.077 40.465 1.00 96.06 92 VAL A C 1
ATOM 642 O O . VAL A 1 92 ? -21.027 -7.310 39.602 1.00 96.06 92 VAL A O 1
ATOM 645 N N . ASP A 1 93 ? -23.062 -6.542 40.179 1.00 95.69 93 ASP A N 1
ATOM 646 C CA . ASP A 1 93 ? -23.472 -6.187 38.818 1.00 95.69 93 ASP A CA 1
ATOM 647 C C . ASP A 1 93 ? -22.573 -5.090 38.220 1.00 95.69 93 ASP A C 1
ATOM 649 O O . ASP A 1 93 ? -22.140 -5.224 37.077 1.00 95.69 93 ASP A O 1
ATOM 653 N N . VAL A 1 94 ? -22.248 -4.044 38.992 1.00 95.94 94 VAL A N 1
ATOM 654 C CA . VAL A 1 94 ? -21.323 -2.964 38.599 1.00 95.94 94 VAL A CA 1
ATOM 655 C C . VAL A 1 94 ? -19.958 -3.536 38.236 1.00 95.94 94 VAL A C 1
ATOM 657 O O . VAL A 1 94 ? -19.459 -3.276 37.146 1.00 95.94 94 VAL A O 1
ATOM 660 N N . LEU A 1 95 ? -19.365 -4.364 39.101 1.00 95.06 95 LEU A N 1
ATOM 661 C CA . LEU A 1 95 ? -18.049 -4.958 38.839 1.00 95.06 95 LEU A CA 1
ATOM 662 C C . LEU A 1 95 ? -18.068 -5.891 37.623 1.00 95.06 95 LEU A C 1
ATOM 664 O O . LEU A 1 95 ? -17.105 -5.937 36.856 1.00 95.06 95 LEU A O 1
ATOM 668 N N . ALA A 1 96 ? -19.161 -6.633 37.431 1.00 95.50 96 ALA A N 1
ATOM 669 C CA . ALA A 1 96 ? -19.331 -7.501 36.275 1.00 95.50 96 ALA A CA 1
ATOM 670 C C . ALA A 1 96 ? -19.485 -6.705 34.968 1.00 95.50 96 ALA A C 1
ATOM 672 O O . ALA A 1 96 ? -18.934 -7.115 33.946 1.00 95.50 96 ALA A O 1
ATOM 673 N N . LEU A 1 97 ? -20.222 -5.589 34.980 1.00 94.75 97 LEU A N 1
ATOM 674 C CA . LEU A 1 97 ? -20.366 -4.701 33.825 1.00 94.75 97 LEU A CA 1
ATOM 675 C C . LEU A 1 97 ? -19.060 -3.970 33.512 1.00 94.75 97 LEU A C 1
ATOM 677 O O . LEU A 1 97 ? -18.626 -4.010 32.367 1.00 94.75 97 LEU A O 1
ATOM 681 N N 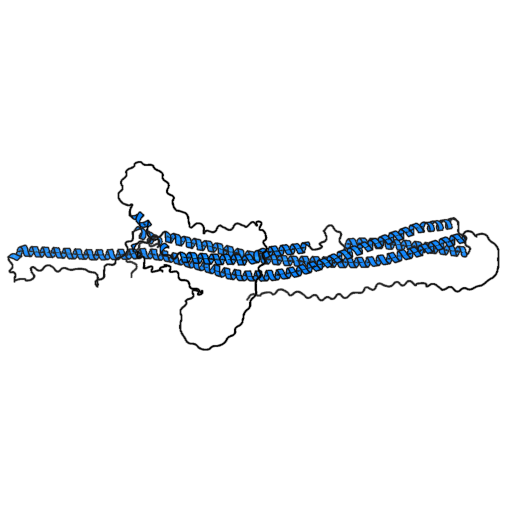. ASP A 1 98 ? -18.384 -3.408 34.513 1.00 93.69 98 ASP A N 1
ATOM 682 C CA . ASP A 1 98 ? -17.080 -2.752 34.357 1.00 93.69 98 ASP A CA 1
ATOM 683 C C . ASP A 1 98 ? -16.041 -3.706 33.744 1.00 93.69 98 ASP A C 1
ATOM 685 O O . ASP A 1 98 ? -15.338 -3.363 32.794 1.00 93.69 98 ASP A O 1
ATOM 689 N N . ALA A 1 99 ? -15.995 -4.959 34.211 1.00 92.50 99 ALA A N 1
ATOM 690 C CA . ALA A 1 99 ? -15.133 -5.977 33.615 1.00 92.50 99 ALA A CA 1
ATOM 691 C C . ALA A 1 99 ? -15.470 -6.259 32.141 1.00 92.50 99 ALA A C 1
ATOM 693 O O . ALA A 1 99 ? -14.555 -6.427 31.335 1.00 92.50 99 ALA A O 1
ATOM 694 N N . LYS A 1 100 ? -16.759 -6.298 31.776 1.00 95.12 100 LYS A N 1
ATOM 695 C CA . LYS A 1 100 ? -17.192 -6.478 30.381 1.00 95.12 100 LYS A CA 1
ATOM 696 C C . LYS A 1 100 ? -16.825 -5.278 29.516 1.00 95.12 100 LYS A C 1
ATOM 698 O O . LYS A 1 100 ? -16.270 -5.485 28.444 1.00 95.12 100 LYS A O 1
ATOM 703 N N . VAL A 1 101 ? -17.104 -4.058 29.976 1.00 94.06 101 VAL A N 1
ATOM 704 C CA . VAL A 1 101 ? -16.775 -2.810 29.272 1.00 94.06 101 VAL A CA 1
ATOM 705 C C . VAL A 1 101 ? -15.276 -2.761 28.989 1.00 94.06 101 VAL A C 1
ATOM 707 O O . VAL A 1 101 ? -14.884 -2.664 27.828 1.00 94.06 101 VAL A O 1
ATOM 710 N N . ARG A 1 102 ? -14.429 -2.959 30.009 1.00 92.81 102 ARG A N 1
ATOM 711 C CA . ARG A 1 102 ? -12.966 -2.991 29.842 1.00 92.81 102 ARG A CA 1
ATOM 712 C C . ARG A 1 102 ? -12.511 -4.068 28.863 1.00 92.81 102 ARG A C 1
ATOM 714 O O . ARG A 1 102 ? -11.705 -3.785 27.984 1.00 92.81 102 ARG A O 1
ATOM 721 N N . TRP A 1 103 ? -13.056 -5.280 28.974 1.00 94.69 103 TRP A N 1
ATOM 722 C CA . TRP A 1 103 ? -12.716 -6.371 28.062 1.00 94.69 103 TRP A CA 1
ATOM 723 C C . TRP A 1 103 ? -13.069 -6.046 26.602 1.00 94.69 103 TRP A C 1
ATOM 725 O O . TRP A 1 103 ? -12.255 -6.286 25.712 1.00 94.69 103 TRP A O 1
ATOM 735 N N . VAL A 1 104 ? -14.251 -5.471 26.346 1.00 95.38 104 VAL A N 1
ATOM 736 C CA . VAL A 1 104 ? -14.656 -5.067 24.990 1.00 95.38 104 VAL A CA 1
ATOM 737 C C . VAL A 1 104 ? -13.781 -3.922 24.479 1.00 95.38 104 VAL A C 1
ATOM 739 O O . VAL A 1 104 ? -13.309 -3.996 23.349 1.00 95.38 104 VAL A O 1
ATOM 742 N N . VAL A 1 105 ? -13.512 -2.898 25.295 1.00 95.06 105 VAL A N 1
ATOM 743 C CA . VAL A 1 105 ? -12.639 -1.768 24.923 1.00 95.06 105 VAL A CA 1
ATOM 744 C C . VAL A 1 105 ? -11.241 -2.258 24.542 1.00 95.06 105 VAL A C 1
ATOM 746 O O . VAL A 1 105 ? -10.740 -1.906 23.475 1.00 95.06 105 VAL A O 1
ATOM 749 N N . GLU A 1 106 ? -10.624 -3.108 25.364 1.00 94.25 106 GLU A N 1
ATOM 750 C CA . GLU A 1 106 ? -9.314 -3.700 25.070 1.00 94.25 106 GLU A CA 1
ATOM 751 C C . GLU A 1 106 ? -9.345 -4.520 23.773 1.00 94.25 106 GLU A C 1
ATOM 753 O O . GLU A 1 106 ? -8.463 -4.369 22.925 1.00 94.25 106 GLU A O 1
ATOM 758 N N . ALA A 1 107 ? -10.384 -5.337 23.572 1.00 95.25 107 ALA A N 1
ATOM 759 C CA . ALA A 1 107 ? -10.547 -6.116 22.349 1.00 95.25 107 ALA A CA 1
ATOM 760 C C . ALA A 1 107 ? -10.678 -5.222 21.104 1.00 95.25 107 ALA A C 1
ATOM 762 O O . ALA A 1 107 ? -10.022 -5.490 20.096 1.00 95.25 107 ALA A O 1
ATOM 763 N N . VAL A 1 108 ? -11.466 -4.142 21.173 1.00 96.69 108 VAL A N 1
ATOM 764 C CA . VAL A 1 108 ? -11.604 -3.160 20.085 1.00 96.69 108 VAL A CA 1
ATOM 765 C C . VAL A 1 108 ? -10.265 -2.487 19.791 1.00 96.69 108 VAL A C 1
ATOM 767 O O . VAL A 1 108 ? -9.873 -2.399 18.630 1.00 96.69 108 VAL A O 1
ATOM 770 N N . ILE A 1 109 ? -9.519 -2.067 20.817 1.00 95.81 109 ILE A N 1
ATOM 771 C CA . ILE A 1 109 ? -8.191 -1.458 20.648 1.00 95.81 109 ILE A CA 1
ATOM 772 C C . ILE A 1 109 ? -7.239 -2.411 19.916 1.00 95.81 109 ILE A C 1
ATOM 774 O O . ILE A 1 109 ? -6.527 -1.984 19.004 1.00 95.81 109 ILE A O 1
ATOM 778 N N . GLU A 1 110 ? -7.228 -3.698 20.269 1.00 96.38 110 GLU A N 1
ATOM 779 C CA . GLU A 1 110 ? -6.414 -4.694 19.565 1.00 96.38 110 GLU A CA 1
ATOM 780 C C . GLU A 1 110 ? -6.845 -4.870 18.101 1.00 96.38 110 GLU A C 1
ATOM 782 O O . GLU A 1 110 ? -5.989 -4.914 17.215 1.00 96.38 110 GLU A O 1
ATOM 787 N N . GLN A 1 111 ? -8.150 -4.877 17.804 1.00 97.00 111 GLN A N 1
ATOM 788 C CA . GLN A 1 111 ? -8.624 -4.908 16.413 1.00 97.00 111 GLN A CA 1
ATOM 789 C C . GLN A 1 111 ? -8.215 -3.649 15.634 1.00 97.00 111 GLN A C 1
ATOM 791 O O . GLN A 1 111 ? -7.756 -3.747 14.496 1.00 97.00 111 GLN A O 1
ATOM 796 N N . LEU A 1 112 ? -8.279 -2.465 16.247 1.00 96.50 112 LEU A N 1
ATOM 797 C CA . LEU A 1 112 ? -7.830 -1.217 15.622 1.00 96.50 112 LEU A CA 1
ATOM 798 C C . LEU A 1 112 ? -6.315 -1.203 15.354 1.00 96.50 112 LEU A C 1
ATOM 800 O O . LEU A 1 112 ? -5.867 -0.616 14.364 1.00 96.50 112 LEU A O 1
ATOM 804 N N . LYS A 1 113 ? -5.504 -1.870 16.188 1.00 96.81 113 LYS A N 1
ATOM 805 C CA . LYS A 1 113 ? -4.068 -2.072 15.915 1.00 96.81 113 LYS A CA 1
ATOM 806 C C . LYS A 1 113 ? -3.849 -2.960 14.691 1.00 96.81 113 LYS A C 1
ATOM 808 O O . LYS A 1 113 ? -2.991 -2.641 13.866 1.00 96.81 113 LYS A O 1
ATOM 813 N N . LEU A 1 114 ? -4.631 -4.031 14.545 1.00 95.88 114 LEU A N 1
ATOM 814 C CA . LEU A 1 114 ? -4.597 -4.876 13.347 1.00 95.88 114 LEU A CA 1
ATOM 815 C C . LEU A 1 114 ? -5.014 -4.081 12.104 1.00 95.88 114 LEU A C 1
ATOM 817 O O . LEU A 1 114 ? -4.285 -4.090 11.114 1.00 95.88 114 LEU A O 1
ATOM 821 N N . ALA A 1 115 ? -6.092 -3.300 12.173 1.00 95.88 115 ALA A N 1
ATOM 822 C CA . ALA A 1 115 ? -6.512 -2.419 11.081 1.00 95.88 115 ALA A CA 1
ATOM 823 C C . ALA A 1 115 ? -5.417 -1.414 10.683 1.00 95.88 115 ALA A C 1
ATOM 825 O O . ALA A 1 115 ? -5.137 -1.210 9.501 1.00 95.88 115 ALA A O 1
ATOM 826 N N . ARG A 1 116 ? -4.705 -0.847 11.665 1.00 96.56 116 ARG A N 1
ATOM 827 C CA . ARG A 1 116 ? -3.551 0.029 11.410 1.00 96.56 116 ARG A CA 1
ATOM 828 C C . ARG A 1 116 ? -2.409 -0.704 10.702 1.00 96.56 116 ARG A C 1
ATOM 830 O O . ARG A 1 116 ? -1.739 -0.109 9.862 1.00 96.56 116 ARG A O 1
ATOM 837 N N . SER A 1 117 ? -2.181 -1.979 11.019 1.00 96.06 117 SER A N 1
ATOM 838 C CA . SER A 1 117 ? -1.179 -2.792 10.319 1.00 96.06 117 SER A CA 1
ATOM 839 C C . SER A 1 117 ? -1.556 -3.054 8.857 1.00 96.06 117 SER A C 1
ATOM 841 O O . SER A 1 117 ? -0.679 -3.024 8.000 1.00 96.06 117 SER A O 1
ATOM 843 N N . VAL A 1 118 ? -2.851 -3.204 8.553 1.00 96.06 118 VAL A N 1
ATOM 844 C CA . VAL A 1 118 ? -3.346 -3.328 7.172 1.00 96.06 118 VAL A CA 1
ATOM 845 C C . VAL A 1 118 ? -3.126 -2.034 6.396 1.00 96.06 118 VAL A C 1
ATOM 847 O O . VAL A 1 118 ? -2.551 -2.074 5.313 1.00 96.06 118 VAL A O 1
ATOM 850 N N . ALA A 1 119 ? -3.475 -0.880 6.975 1.00 96.00 119 ALA A N 1
ATOM 851 C CA . ALA A 1 119 ? -3.197 0.417 6.354 1.00 96.00 119 ALA A CA 1
ATOM 852 C C . ALA A 1 119 ? -1.696 0.597 6.052 1.00 96.00 119 ALA A C 1
ATOM 854 O O . ALA A 1 119 ? -1.331 1.046 4.969 1.00 96.00 119 ALA A O 1
ATOM 855 N N . LYS A 1 120 ? -0.822 0.172 6.976 1.00 96.50 120 LYS A N 1
ATOM 856 C CA . LYS A 1 120 ? 0.636 0.169 6.778 1.00 96.50 120 LYS A CA 1
ATOM 857 C C . LYS A 1 120 ? 1.077 -0.773 5.654 1.00 96.50 120 LYS A C 1
ATOM 859 O O . LYS A 1 120 ? 1.967 -0.419 4.894 1.00 96.50 120 LYS A O 1
ATOM 864 N N . SER A 1 121 ? 0.465 -1.949 5.533 1.00 96.19 121 SER A N 1
ATOM 865 C CA . SER A 1 121 ? 0.771 -2.888 4.449 1.00 96.19 121 SER A CA 1
ATOM 866 C C . SER A 1 121 ? 0.378 -2.338 3.075 1.00 96.19 121 SER A C 1
ATOM 868 O O . SER A 1 121 ? 1.108 -2.564 2.115 1.00 96.19 121 SER A O 1
ATOM 870 N N . ILE A 1 122 ? -0.753 -1.631 2.970 1.00 96.06 122 ILE A N 1
ATOM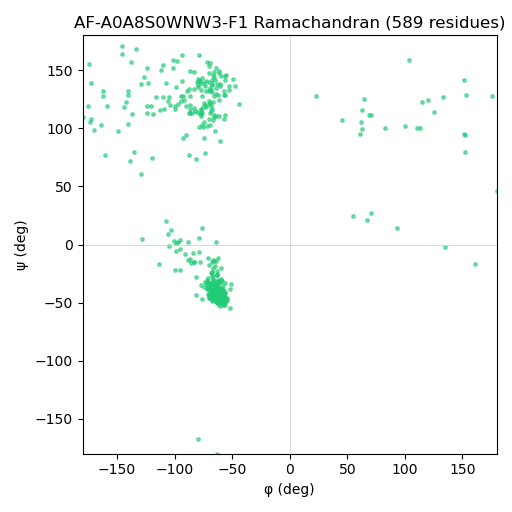 871 C CA . ILE A 1 122 ? -1.175 -0.963 1.728 1.00 96.06 122 ILE A CA 1
ATOM 872 C C . ILE A 1 122 ? -0.177 0.147 1.371 1.00 96.06 122 ILE A C 1
ATOM 874 O O . ILE A 1 122 ? 0.298 0.202 0.242 1.00 96.06 122 ILE A O 1
ATOM 878 N N . GLU A 1 123 ? 0.211 0.976 2.344 1.00 96.81 123 GLU A N 1
ATOM 879 C CA . GLU A 1 123 ? 1.238 2.014 2.168 1.00 96.81 123 GLU A CA 1
ATOM 880 C C . GLU A 1 123 ? 2.578 1.428 1.679 1.00 96.81 123 GLU A C 1
ATOM 882 O O . GLU A 1 123 ? 3.189 1.924 0.735 1.00 96.81 123 GLU A O 1
ATOM 887 N N . GLU A 1 124 ? 3.034 0.324 2.275 1.00 96.81 124 GLU A N 1
ATOM 888 C CA . GLU A 1 124 ? 4.276 -0.350 1.875 1.00 96.81 124 GLU A CA 1
ATOM 889 C C . GLU A 1 124 ? 4.216 -0.884 0.433 1.00 96.81 124 GLU A C 1
ATOM 891 O O . GLU A 1 124 ? 5.184 -0.736 -0.314 1.00 96.81 124 GLU A O 1
ATOM 896 N N . LYS A 1 125 ? 3.080 -1.452 0.004 1.00 95.50 125 LYS A N 1
ATOM 897 C CA . LYS A 1 125 ? 2.877 -1.869 -1.394 1.00 95.50 125 LYS A CA 1
ATOM 898 C C . LYS A 1 125 ? 2.923 -0.679 -2.353 1.00 95.50 125 LYS A C 1
ATOM 900 O O . LYS A 1 125 ? 3.629 -0.722 -3.357 1.00 95.50 125 LYS A O 1
ATOM 905 N N . ARG A 1 126 ? 2.235 0.412 -2.011 1.00 95.56 126 ARG A N 1
ATOM 906 C CA . ARG A 1 126 ? 2.216 1.635 -2.824 1.00 95.56 126 ARG A CA 1
ATOM 907 C C . ARG A 1 126 ? 3.604 2.251 -2.975 1.00 95.56 126 ARG A C 1
ATOM 909 O O . ARG A 1 126 ? 4.029 2.520 -4.093 1.00 95.56 126 ARG A O 1
ATOM 916 N N . THR A 1 127 ? 4.349 2.389 -1.880 1.00 96.50 127 THR A N 1
ATOM 917 C CA . THR A 1 127 ? 5.724 2.919 -1.927 1.00 96.50 127 THR A CA 1
ATOM 918 C C . THR A 1 127 ? 6.667 2.041 -2.758 1.00 96.50 127 THR A C 1
ATOM 920 O O . THR A 1 127 ? 7.592 2.557 -3.389 1.00 96.50 127 THR A O 1
ATOM 923 N N . LEU A 1 128 ? 6.440 0.721 -2.810 1.00 96.69 128 LEU A N 1
ATOM 924 C CA . LEU A 1 128 ? 7.182 -0.175 -3.699 1.00 96.69 128 LEU A CA 1
ATOM 925 C C . LEU A 1 128 ? 6.880 0.109 -5.178 1.00 96.69 128 LEU A C 1
ATOM 927 O O . LEU A 1 128 ? 7.822 0.207 -5.966 1.00 96.69 128 LEU A O 1
ATOM 931 N N . LEU A 1 129 ? 5.606 0.269 -5.545 1.00 96.25 129 LEU A N 1
ATOM 932 C CA . LEU A 1 129 ? 5.206 0.624 -6.912 1.00 96.25 129 LEU A CA 1
ATOM 933 C C . LEU A 1 129 ? 5.763 1.994 -7.317 1.00 96.25 129 LEU A C 1
ATOM 935 O O . LEU A 1 129 ? 6.377 2.120 -8.373 1.00 96.25 129 LEU A O 1
ATOM 939 N N . GLU A 1 130 ? 5.651 3.002 -6.452 1.00 96.56 130 GLU A N 1
ATOM 940 C CA . GLU A 1 130 ? 6.216 4.339 -6.688 1.00 96.56 130 GLU A CA 1
ATOM 941 C C . GLU A 1 130 ? 7.734 4.288 -6.910 1.00 96.56 130 GLU A C 1
ATOM 943 O O . GLU A 1 130 ? 8.271 4.965 -7.791 1.00 96.56 130 GLU A O 1
ATOM 948 N N . LYS A 1 131 ? 8.441 3.437 -6.157 1.00 97.62 131 LYS A N 1
ATOM 949 C CA . LYS A 1 131 ? 9.874 3.213 -6.361 1.00 97.62 131 LYS A CA 1
ATOM 950 C C . LYS A 1 131 ? 10.165 2.600 -7.731 1.00 97.62 131 LYS A C 1
ATOM 952 O O . LYS A 1 131 ? 11.076 3.070 -8.407 1.00 97.62 131 LYS A O 1
ATOM 957 N N . GLN A 1 132 ? 9.413 1.580 -8.145 1.00 97.31 132 GLN A N 1
ATOM 958 C CA . GLN A 1 132 ? 9.576 0.959 -9.465 1.00 97.31 132 GLN A CA 1
ATOM 959 C C . GLN A 1 132 ? 9.322 1.961 -10.596 1.00 97.31 132 GLN A C 1
ATOM 961 O O . GLN A 1 132 ? 10.091 2.017 -11.553 1.00 97.31 132 GLN A O 1
ATOM 966 N N . VAL A 1 133 ? 8.296 2.803 -10.455 1.00 97.69 133 VAL A N 1
ATOM 967 C CA . VAL A 1 133 ? 8.008 3.890 -11.399 1.00 97.69 133 VAL A CA 1
ATOM 968 C C . VAL A 1 133 ? 9.157 4.890 -11.464 1.00 97.69 133 VAL A C 1
ATOM 970 O O . VAL A 1 133 ? 9.588 5.248 -12.554 1.00 97.69 133 VAL A O 1
ATOM 973 N N . SER A 1 134 ? 9.712 5.292 -10.320 1.00 98.00 134 SER A N 1
ATOM 974 C CA . SER A 1 134 ? 10.858 6.208 -10.266 1.00 98.00 134 SER A CA 1
ATOM 975 C C . SER A 1 134 ? 12.120 5.630 -10.928 1.00 98.00 134 SER A C 1
ATOM 977 O O . SER A 1 134 ? 12.843 6.335 -11.644 1.00 98.00 134 SER A O 1
ATOM 979 N N . GLU A 1 135 ? 12.385 4.338 -10.721 1.00 97.75 135 GLU A N 1
ATOM 980 C CA . GLU A 1 135 ? 13.479 3.618 -11.383 1.00 97.75 135 GLU A CA 1
ATOM 981 C C . GLU A 1 135 ? 13.272 3.565 -12.902 1.00 97.75 135 GLU A C 1
ATOM 983 O O . GLU A 1 135 ? 14.203 3.855 -13.661 1.00 97.75 135 GLU A O 1
ATOM 988 N N . TRP A 1 136 ? 12.048 3.268 -13.344 1.00 98.06 136 TRP A N 1
ATOM 989 C CA . TRP A 1 136 ? 11.691 3.279 -14.759 1.00 98.06 136 TRP A CA 1
ATOM 990 C C . TRP A 1 136 ? 11.802 4.682 -15.371 1.00 98.06 136 TRP A C 1
ATOM 992 O O . TRP A 1 136 ? 12.400 4.832 -16.433 1.00 98.06 136 TRP A O 1
ATOM 1002 N N . ASP A 1 137 ? 11.324 5.726 -14.687 1.00 98.06 137 ASP A N 1
ATOM 1003 C CA . ASP A 1 137 ? 11.414 7.119 -15.142 1.00 98.06 137 ASP A CA 1
ATOM 1004 C C . ASP A 1 137 ? 12.878 7.546 -15.336 1.00 98.06 137 ASP A C 1
ATOM 1006 O O . ASP A 1 137 ? 13.220 8.211 -16.316 1.00 98.06 137 ASP A O 1
ATOM 1010 N N . THR A 1 138 ? 13.766 7.103 -14.443 1.00 98.12 138 THR A N 1
ATOM 1011 C CA . THR A 1 138 ? 15.213 7.329 -14.567 1.00 98.12 138 THR A CA 1
ATOM 1012 C C . THR A 1 138 ? 15.787 6.634 -15.805 1.00 98.12 138 THR A C 1
ATOM 1014 O O . THR A 1 138 ? 16.600 7.217 -16.528 1.00 98.12 138 THR A O 1
ATOM 1017 N N . ALA A 1 139 ? 15.370 5.392 -16.068 1.00 97.75 139 ALA A N 1
ATOM 1018 C CA . ALA A 1 139 ? 15.787 4.660 -17.259 1.00 97.75 139 ALA A CA 1
ATOM 1019 C C . ALA A 1 139 ? 15.262 5.329 -18.538 1.00 97.75 139 ALA A C 1
ATOM 1021 O O . ALA A 1 139 ? 16.043 5.545 -19.465 1.00 97.75 139 ALA A O 1
ATOM 1022 N N . ARG A 1 140 ? 13.987 5.734 -18.562 1.00 97.69 140 ARG A N 1
ATOM 1023 C CA . ARG A 1 140 ? 13.373 6.482 -19.666 1.00 97.69 140 ARG A CA 1
ATOM 1024 C C . ARG A 1 140 ? 14.198 7.705 -20.037 1.00 97.69 140 ARG A C 1
ATOM 1026 O O . ARG A 1 140 ? 14.601 7.810 -21.189 1.00 97.69 140 ARG A O 1
ATOM 1033 N N . ILE A 1 141 ? 14.495 8.579 -19.072 1.00 97.56 141 ILE A N 1
ATOM 1034 C CA . ILE A 1 141 ? 15.280 9.801 -19.320 1.00 97.56 141 ILE A CA 1
ATOM 1035 C C . ILE A 1 141 ? 16.614 9.449 -19.983 1.00 97.56 141 ILE A C 1
ATOM 1037 O O . ILE A 1 141 ? 16.963 10.019 -21.009 1.00 97.56 141 ILE A O 1
ATOM 1041 N N . LYS A 1 142 ? 17.322 8.437 -19.468 1.00 97.25 142 LYS A N 1
ATOM 1042 C CA . LYS A 1 142 ? 18.599 7.995 -20.038 1.00 97.25 142 LYS A CA 1
ATOM 1043 C C . LYS A 1 142 ? 18.473 7.506 -21.490 1.00 97.25 142 LYS A C 1
ATOM 1045 O O . LYS A 1 142 ? 19.350 7.807 -22.298 1.00 97.25 142 LYS A O 1
ATOM 1050 N N . HIS A 1 143 ? 17.445 6.719 -21.812 1.00 96.00 143 HIS A N 1
ATOM 1051 C CA . HIS A 1 143 ? 17.235 6.208 -23.172 1.00 96.00 143 HIS A CA 1
ATOM 1052 C C . HIS A 1 143 ? 16.829 7.324 -24.141 1.00 96.00 143 HIS A C 1
ATOM 1054 O O . HIS A 1 143 ? 17.372 7.387 -25.243 1.00 96.00 143 HIS A O 1
ATOM 1060 N N . THR A 1 144 ? 15.944 8.231 -23.720 1.00 96.56 144 THR A N 1
ATOM 1061 C CA . THR A 1 144 ? 15.556 9.405 -24.513 1.00 96.56 144 THR A CA 1
ATOM 1062 C C . THR A 1 144 ? 16.750 10.333 -24.750 1.00 96.56 144 THR A C 1
ATOM 1064 O O . THR A 1 144 ? 17.017 10.669 -25.897 1.00 96.56 144 THR A O 1
ATOM 1067 N N . ASP A 1 145 ? 17.548 10.645 -23.723 1.00 96.81 145 ASP A N 1
ATOM 1068 C CA . ASP A 1 145 ? 18.754 11.478 -23.856 1.00 96.81 145 ASP A CA 1
ATOM 1069 C C . ASP A 1 145 ? 19.786 10.851 -24.813 1.00 96.81 145 ASP A C 1
ATOM 1071 O O . ASP A 1 145 ? 20.433 11.545 -25.601 1.00 96.81 145 ASP A O 1
ATOM 1075 N N . ALA A 1 146 ? 19.956 9.524 -24.766 1.00 95.88 146 ALA A N 1
ATOM 1076 C CA . ALA A 1 146 ? 20.844 8.812 -25.684 1.00 95.88 146 ALA A CA 1
ATOM 1077 C C . ALA A 1 146 ? 20.331 8.872 -27.131 1.00 95.88 146 ALA A C 1
ATOM 1079 O O . ALA A 1 146 ? 21.121 9.074 -28.060 1.00 95.88 146 ALA A O 1
ATOM 1080 N N . LEU A 1 147 ? 19.018 8.716 -27.321 1.00 96.12 147 LEU A N 1
ATOM 1081 C CA . LEU A 1 147 ? 18.372 8.818 -28.624 1.00 96.12 147 LEU A CA 1
ATOM 1082 C C . LEU A 1 147 ? 18.481 10.239 -29.201 1.00 96.12 147 LEU A C 1
ATOM 1084 O O . LEU A 1 147 ? 18.881 10.409 -30.352 1.00 96.12 147 LEU A O 1
ATOM 1088 N N . ASP A 1 148 ? 18.222 11.258 -28.389 1.00 95.25 148 ASP A N 1
ATOM 1089 C CA . ASP A 1 148 ? 18.390 12.658 -28.776 1.00 95.25 148 ASP A CA 1
ATOM 1090 C C . ASP A 1 148 ? 19.849 12.960 -29.130 1.00 95.25 148 ASP A C 1
ATOM 1092 O O . ASP A 1 148 ? 20.124 13.587 -30.154 1.00 95.25 148 ASP A O 1
ATOM 1096 N N . GLY A 1 149 ? 20.803 12.431 -28.358 1.00 95.75 149 GLY A N 1
ATOM 1097 C CA . GLY A 1 149 ? 22.229 12.571 -28.640 1.00 95.75 149 GLY A CA 1
ATOM 1098 C C . GLY A 1 149 ? 22.655 11.945 -29.975 1.00 95.75 149 GLY A C 1
ATOM 1099 O O . GLY A 1 149 ? 23.434 12.546 -30.724 1.00 95.75 149 GLY A O 1
ATOM 1100 N N . ILE A 1 150 ? 22.148 10.752 -30.326 1.00 96.12 150 ILE A N 1
ATOM 1101 C CA . ILE A 1 150 ? 22.450 10.152 -31.636 1.00 96.12 150 ILE A CA 1
ATOM 1102 C C . ILE A 1 150 ? 21.769 10.932 -32.767 1.00 96.12 150 ILE A C 1
ATOM 1104 O O . ILE A 1 150 ? 22.440 11.217 -33.761 1.00 96.12 150 ILE A O 1
ATOM 1108 N N . LEU A 1 151 ? 20.508 11.351 -32.613 1.00 94.06 151 LEU A N 1
ATOM 1109 C CA . LEU A 1 151 ? 19.781 12.145 -33.612 1.00 94.06 151 LEU A CA 1
ATOM 1110 C C . LEU A 1 151 ? 20.435 13.515 -33.843 1.00 94.06 151 LEU A C 1
ATOM 1112 O O . LEU A 1 151 ? 20.592 13.937 -34.991 1.00 94.06 151 LEU A O 1
ATOM 1116 N N . GLU A 1 152 ? 20.893 14.188 -32.786 1.00 94.88 152 GLU A N 1
ATOM 1117 C CA . GLU A 1 152 ? 21.664 15.429 -32.895 1.00 94.88 152 GLU A CA 1
ATOM 1118 C C . GLU A 1 152 ? 22.964 15.192 -33.672 1.00 94.88 152 GLU A C 1
ATOM 1120 O O . GLU A 1 152 ? 23.289 15.949 -34.589 1.00 94.88 152 GLU A O 1
ATOM 1125 N N . SER A 1 153 ? 23.674 14.096 -33.385 1.00 93.94 153 SER A N 1
ATOM 1126 C CA . SER A 1 153 ? 24.893 13.757 -34.121 1.00 93.94 153 SER A CA 1
ATOM 1127 C C . SER A 1 153 ? 24.635 13.460 -35.606 1.00 93.94 153 SER A C 1
ATOM 1129 O O . SER A 1 153 ? 25.454 13.832 -36.443 1.00 93.94 153 SER A O 1
ATOM 1131 N N . LEU A 1 154 ? 23.495 12.845 -35.956 1.00 93.50 154 LEU A N 1
ATOM 1132 C CA . LEU A 1 154 ? 23.075 12.652 -37.351 1.00 93.50 154 LEU A CA 1
ATOM 1133 C C . LEU A 1 154 ? 22.769 13.997 -38.027 1.00 93.50 154 LEU A C 1
ATOM 1135 O O . LEU A 1 154 ? 23.097 14.188 -39.196 1.00 93.50 154 LEU A O 1
ATOM 1139 N N . GLY A 1 155 ? 22.193 14.948 -37.287 1.00 91.62 155 GLY A N 1
ATOM 1140 C CA . GLY A 1 155 ? 21.944 16.313 -37.756 1.00 91.62 155 GLY A CA 1
ATOM 1141 C C . GLY A 1 155 ? 23.219 17.128 -38.000 1.00 91.62 155 GLY A C 1
ATOM 1142 O O . GLY A 1 155 ? 23.198 18.095 -38.754 1.00 91.62 155 GLY A O 1
ATOM 1143 N N . GLN A 1 156 ? 24.349 16.739 -37.408 1.00 89.94 156 GLN A N 1
ATOM 1144 C CA . GLN A 1 156 ? 25.647 17.380 -37.648 1.00 89.94 156 GLN A CA 1
ATOM 1145 C C . GLN A 1 156 ? 26.383 16.804 -38.869 1.00 89.94 156 GLN A C 1
ATOM 1147 O O . GLN A 1 156 ? 27.315 17.432 -39.372 1.00 89.94 156 GLN A O 1
ATOM 1152 N N . GLN A 1 157 ? 25.982 15.628 -39.366 1.00 88.62 157 GLN A N 1
ATOM 1153 C CA . GLN A 1 157 ? 26.611 14.993 -40.523 1.00 88.62 157 GLN A CA 1
ATOM 1154 C C . GLN A 1 157 ? 25.992 15.488 -41.828 1.00 88.62 157 GLN A C 1
ATOM 1156 O O . GLN A 1 157 ? 24.837 15.192 -42.124 1.00 88.62 157 GLN A O 1
ATOM 1161 N N . LEU A 1 158 ? 26.775 16.215 -42.626 1.00 88.88 158 LEU A N 1
ATOM 1162 C CA . LEU A 1 158 ? 26.352 16.700 -43.939 1.00 88.88 158 LEU A CA 1
ATOM 1163 C C . LEU A 1 158 ? 26.446 15.593 -44.996 1.00 88.88 158 LEU A C 1
ATOM 1165 O O . LEU A 1 158 ? 27.445 14.879 -45.082 1.00 88.88 158 LEU A O 1
ATOM 1169 N N . VAL A 1 159 ? 25.426 15.503 -45.845 1.00 87.06 159 VAL A N 1
ATOM 1170 C CA . VAL A 1 159 ? 25.366 14.583 -46.983 1.00 87.06 159 VAL A CA 1
ATOM 1171 C C . VAL A 1 159 ? 25.632 15.376 -48.268 1.00 87.06 159 VAL A C 1
ATOM 1173 O O . VAL A 1 159 ? 24.866 16.296 -48.574 1.00 87.06 159 VAL A O 1
ATOM 1176 N N . PRO A 1 160 ? 26.688 15.047 -49.042 1.00 84.56 160 PRO A N 1
ATOM 1177 C CA . PRO A 1 160 ? 26.951 15.712 -50.314 1.00 84.56 160 PRO A CA 1
ATOM 1178 C C . PRO A 1 160 ? 25.748 15.611 -51.269 1.00 84.56 160 PRO A C 1
ATOM 1180 O O . PRO A 1 160 ? 25.102 14.562 -51.323 1.00 84.56 160 PRO A O 1
ATOM 1183 N N . PRO A 1 161 ? 25.434 16.664 -52.043 1.00 79.81 161 PRO A N 1
ATOM 1184 C CA . PRO A 1 161 ? 24.297 16.663 -52.968 1.00 79.81 161 PRO A CA 1
ATOM 1185 C C . PRO A 1 161 ? 24.395 15.551 -54.019 1.00 79.81 161 PRO A C 1
ATOM 1187 O O . PRO A 1 161 ? 23.385 14.969 -54.388 1.00 79.81 161 PRO A O 1
ATOM 1190 N N . ASP A 1 162 ? 25.609 15.178 -54.420 1.00 79.25 162 ASP A N 1
ATOM 1191 C CA . ASP A 1 162 ? 25.854 14.100 -55.383 1.00 79.25 162 ASP A CA 1
ATOM 1192 C C . ASP A 1 162 ? 25.459 12.701 -54.863 1.00 79.25 162 ASP A C 1
ATOM 1194 O O . ASP A 1 162 ? 25.398 11.751 -55.640 1.00 79.25 162 ASP A O 1
ATOM 1198 N N . PHE A 1 163 ? 25.198 12.544 -53.558 1.00 80.31 163 PHE A N 1
ATOM 1199 C CA . PHE A 1 163 ? 24.767 11.270 -52.962 1.00 80.31 163 PHE A CA 1
ATOM 1200 C C . PHE A 1 163 ? 23.266 11.014 -53.092 1.00 80.31 163 PHE A C 1
ATOM 1202 O O . PHE A 1 163 ? 22.822 9.893 -52.844 1.00 80.31 163 PHE A O 1
ATOM 1209 N N . HIS A 1 164 ? 22.474 12.032 -53.420 1.00 76.00 164 HIS A N 1
ATOM 1210 C CA . HIS A 1 164 ? 21.025 11.913 -53.450 1.00 76.00 164 HIS A CA 1
ATOM 1211 C C . HIS A 1 164 ? 20.440 12.677 -54.630 1.00 76.00 164 HIS A C 1
ATOM 1213 O O . HIS A 1 164 ? 20.747 13.842 -54.869 1.00 76.00 164 HIS A O 1
ATOM 1219 N N . GLU A 1 165 ? 19.547 12.026 -55.367 1.00 68.44 165 GLU A N 1
ATOM 1220 C CA . GLU A 1 165 ? 18.830 12.700 -56.437 1.00 68.44 165 GLU A CA 1
ATOM 1221 C C . GLU A 1 165 ? 17.952 13.813 -55.844 1.00 68.44 165 GLU A C 1
ATOM 1223 O O . GLU A 1 165 ? 17.189 13.608 -54.900 1.00 68.44 165 GLU A O 1
ATOM 1228 N N . THR A 1 166 ? 18.054 15.019 -56.404 1.00 49.97 166 THR A N 1
ATOM 1229 C CA . THR A 1 166 ? 17.179 16.157 -56.063 1.00 49.97 166 THR A CA 1
ATOM 1230 C C . THR A 1 166 ? 15.807 16.062 -56.737 1.00 49.97 166 THR A C 1
ATOM 1232 O O . THR A 1 166 ? 14.994 16.979 -56.619 1.00 49.97 166 THR A O 1
ATOM 1235 N N . SER A 1 167 ? 15.539 14.953 -57.431 1.00 40.94 167 SER A N 1
ATOM 1236 C CA . SER A 1 167 ? 14.262 14.630 -58.053 1.00 40.94 167 SER A CA 1
ATOM 1237 C C . SER A 1 167 ? 13.158 14.656 -56.995 1.00 40.94 167 SER A C 1
ATOM 1239 O O . SER A 1 167 ? 13.094 13.800 -56.118 1.00 40.94 167 SER A O 1
ATOM 1241 N N . ALA A 1 168 ? 12.267 15.639 -57.092 1.00 43.75 168 ALA A N 1
ATOM 1242 C CA . ALA A 1 168 ? 11.150 15.845 -56.172 1.00 43.75 168 ALA A CA 1
ATOM 1243 C C . ALA A 1 168 ? 10.100 14.705 -56.159 1.00 43.75 168 ALA A C 1
ATOM 1245 O O . ALA A 1 168 ? 9.129 14.814 -55.420 1.00 43.75 168 ALA A O 1
ATOM 1246 N N . ASP A 1 169 ? 10.296 13.624 -56.928 1.00 40.97 169 ASP A N 1
ATOM 1247 C CA . ASP A 1 169 ? 9.295 12.573 -57.187 1.00 40.97 169 ASP A CA 1
ATOM 1248 C C . ASP A 1 169 ? 9.767 11.126 -56.927 1.00 40.97 169 ASP A C 1
ATOM 1250 O O . ASP A 1 169 ? 9.019 10.180 -57.170 1.00 40.97 169 ASP A O 1
ATOM 1254 N N . SER A 1 170 ? 10.976 10.901 -56.405 1.00 39.69 170 SER A N 1
ATOM 1255 C CA . SER A 1 170 ? 11.491 9.545 -56.142 1.00 39.69 170 SER A CA 1
ATOM 1256 C C . SER A 1 170 ? 12.024 9.394 -54.718 1.00 39.69 170 SER A C 1
ATOM 1258 O O . SER A 1 170 ? 13.188 9.070 -54.489 1.00 39.69 170 SER A O 1
ATOM 1260 N N . SER A 1 171 ? 11.149 9.589 -53.725 1.00 43.00 171 SER A N 1
ATOM 1261 C CA . SER A 1 171 ? 11.444 9.130 -52.365 1.00 43.00 171 SER A CA 1
ATOM 1262 C C . SER A 1 171 ? 11.409 7.598 -52.324 1.00 43.00 171 SER A C 1
ATOM 1264 O O . SER A 1 171 ? 10.343 6.984 -52.294 1.00 43.00 171 SER A O 1
ATOM 1266 N N . LEU A 1 172 ? 12.589 6.973 -52.314 1.00 47.03 172 LEU A N 1
ATOM 1267 C CA . LEU A 1 172 ? 12.765 5.532 -52.080 1.00 47.03 172 LEU A CA 1
ATOM 1268 C C . LEU A 1 172 ? 12.324 5.118 -50.656 1.00 47.03 172 LEU A C 1
ATOM 1270 O O . LEU A 1 172 ? 12.095 3.940 -50.395 1.00 47.03 172 LEU A O 1
ATOM 1274 N N . PHE A 1 173 ? 12.137 6.092 -49.761 1.00 46.59 173 PHE A N 1
ATOM 1275 C CA . PHE A 1 173 ? 11.528 5.938 -48.444 1.00 46.59 173 PHE A CA 1
ATOM 1276 C C . PHE A 1 173 ? 10.275 6.819 -48.352 1.00 46.59 173 PHE A C 1
ATOM 1278 O O . PHE A 1 173 ? 10.291 7.879 -47.743 1.00 46.59 173 PHE A O 1
ATOM 1285 N N . GLY A 1 174 ? 9.195 6.392 -49.010 1.00 38.28 174 GLY A N 1
ATOM 1286 C CA . GLY A 1 174 ? 7.827 6.861 -48.759 1.00 38.28 174 GLY A CA 1
ATOM 1287 C C . GLY A 1 174 ? 7.573 8.348 -49.018 1.00 38.28 174 GLY A C 1
ATOM 1288 O O . GLY A 1 174 ? 7.795 9.204 -48.167 1.00 38.28 174 GLY A O 1
ATOM 1289 N N . SER A 1 175 ? 7.003 8.669 -50.174 1.00 37.81 175 SER A N 1
ATOM 1290 C CA . SER A 1 175 ? 6.308 9.936 -50.385 1.00 37.81 175 SER A CA 1
ATOM 1291 C C . SER A 1 175 ? 5.071 10.011 -49.477 1.00 37.81 175 SER A C 1
ATOM 1293 O O . SER A 1 175 ? 4.006 9.492 -49.799 1.00 37.81 175 SER A O 1
ATOM 1295 N N . GLN A 1 176 ? 5.194 10.688 -48.334 1.00 51.66 176 GLN A N 1
ATOM 1296 C CA . GLN A 1 176 ? 4.045 11.270 -47.642 1.00 51.66 176 GLN A CA 1
ATOM 1297 C C . GLN A 1 176 ? 3.603 12.516 -48.423 1.00 51.66 176 GLN A C 1
ATOM 1299 O O . GLN A 1 176 ? 4.095 13.625 -48.211 1.00 51.66 176 GLN A O 1
ATOM 1304 N N . HIS A 1 177 ? 2.672 12.333 -49.357 1.00 38.47 177 HIS A N 1
ATOM 1305 C CA . HIS A 1 177 ? 1.816 13.421 -49.815 1.00 38.47 177 HIS A CA 1
ATOM 1306 C C . HIS A 1 177 ? 0.363 13.005 -49.632 1.00 38.47 177 HIS A C 1
ATOM 1308 O O . HIS A 1 177 ? -0.069 11.974 -50.144 1.00 38.47 177 HIS A O 1
ATOM 1314 N N . GLY A 1 178 ? -0.342 13.786 -48.816 1.00 47.94 178 GLY A N 1
ATOM 1315 C CA . GLY A 1 178 ? -1.709 13.532 -48.407 1.00 47.94 178 GLY A CA 1
ATOM 1316 C C . GLY A 1 178 ? -2.694 13.664 -49.559 1.00 47.94 178 GLY A C 1
ATOM 1317 O O . GLY A 1 178 ? -2.661 14.623 -50.329 1.00 47.94 178 GLY A O 1
ATOM 1318 N N . SER A 1 179 ? -3.618 12.717 -49.607 1.00 37.03 179 SER A N 1
ATOM 1319 C CA . SER A 1 179 ? -4.956 12.942 -50.126 1.00 37.03 179 SER A CA 1
ATOM 1320 C C . SER A 1 179 ? -5.927 12.536 -49.026 1.00 37.03 179 SER A C 1
ATOM 1322 O O . SER A 1 179 ? -5.971 11.365 -48.648 1.00 37.03 179 SER A O 1
ATOM 1324 N N . ASP A 1 180 ? -6.634 13.537 -48.501 1.00 46.41 180 ASP A N 1
ATOM 1325 C CA . ASP A 1 180 ? -7.911 13.382 -47.808 1.00 46.41 180 ASP A CA 1
ATOM 1326 C C . ASP A 1 180 ? -8.802 12.421 -48.599 1.00 46.41 180 ASP A C 1
ATOM 1328 O O . ASP A 1 180 ? -9.107 12.695 -49.757 1.00 46.41 180 ASP A O 1
ATOM 1332 N N . ASP A 1 181 ? -9.215 11.326 -47.969 1.00 38.66 181 ASP A N 1
ATOM 1333 C CA . ASP A 1 181 ? -10.549 10.759 -48.150 1.00 38.66 181 ASP A CA 1
ATOM 1334 C C . ASP A 1 181 ? -10.868 9.877 -46.933 1.00 38.66 181 ASP A C 1
ATOM 1336 O O . ASP A 1 181 ? -10.161 8.921 -46.603 1.00 38.66 181 ASP A O 1
ATOM 1340 N N . GLU A 1 182 ? -11.930 10.268 -46.231 1.00 47.09 182 GLU A N 1
ATOM 1341 C CA . GLU A 1 182 ? -12.524 9.577 -45.092 1.00 47.09 182 GLU A CA 1
ATOM 1342 C C . GLU A 1 182 ? -12.923 8.143 -45.466 1.00 47.09 182 GLU A C 1
ATOM 1344 O O . GLU A 1 182 ? -13.640 7.947 -46.442 1.00 47.09 182 GLU A O 1
ATOM 1349 N N . HIS A 1 183 ? -12.556 7.152 -44.646 1.00 38.88 183 HIS A N 1
ATOM 1350 C CA . HIS A 1 183 ? -13.434 6.023 -44.325 1.00 38.88 183 HIS A CA 1
ATOM 1351 C C . HIS A 1 183 ? -12.963 5.276 -43.065 1.00 38.88 183 HIS A C 1
ATOM 1353 O O . HIS A 1 183 ? -11.817 4.848 -42.948 1.00 38.88 183 HIS A O 1
ATOM 1359 N N . ASP A 1 184 ? -13.906 5.117 -42.138 1.00 35.09 184 ASP A N 1
ATOM 1360 C CA . ASP A 1 184 ? -13.846 4.335 -40.903 1.00 35.09 184 ASP A CA 1
ATOM 1361 C C . ASP A 1 184 ? -13.285 2.909 -41.068 1.00 35.09 184 ASP A C 1
ATOM 1363 O O . ASP A 1 184 ? -13.728 2.159 -41.941 1.00 35.09 184 ASP A O 1
ATOM 1367 N N . ASN A 1 185 ? -12.412 2.500 -40.133 1.00 36.34 185 ASN A N 1
ATOM 1368 C CA . ASN A 1 185 ? -12.562 1.344 -39.214 1.00 36.34 185 ASN A CA 1
ATOM 1369 C C . ASN A 1 185 ? -11.179 0.740 -38.817 1.00 36.34 185 ASN A C 1
ATOM 1371 O O . ASN A 1 185 ? -10.289 0.660 -39.664 1.00 36.34 185 ASN A O 1
ATOM 1375 N N . PRO A 1 186 ? -10.964 0.292 -37.556 1.00 47.03 186 PRO A N 1
ATOM 1376 C CA . PRO A 1 186 ? -9.635 0.077 -36.982 1.00 47.03 186 PRO A CA 1
ATOM 1377 C C . PRO A 1 186 ? -9.190 -1.399 -36.953 1.00 47.03 186 PRO A C 1
ATOM 1379 O O . PRO A 1 186 ? -10.012 -2.315 -36.899 1.00 47.03 186 PRO A O 1
ATOM 1382 N N . GLY A 1 187 ? -7.870 -1.617 -36.868 1.00 30.67 187 GLY A N 1
ATOM 1383 C CA . GLY A 1 187 ? -7.270 -2.835 -36.302 1.00 30.67 187 GLY A CA 1
ATOM 1384 C C . GLY A 1 187 ? -6.274 -3.591 -37.194 1.00 30.67 187 GLY A C 1
ATOM 1385 O O . GLY A 1 187 ? -6.680 -4.184 -38.187 1.00 30.67 187 GLY A O 1
ATOM 1386 N N . ALA A 1 188 ? -4.998 -3.613 -36.769 1.00 31.20 188 ALA A N 1
ATOM 1387 C CA . ALA A 1 188 ? -3.996 -4.704 -36.857 1.00 31.20 188 ALA A CA 1
ATOM 1388 C C . ALA A 1 188 ? -2.576 -4.092 -36.902 1.00 31.20 188 ALA A C 1
ATOM 1390 O O . ALA A 1 188 ? -2.151 -3.572 -37.925 1.00 31.20 188 ALA A O 1
ATOM 1391 N N . MET A 1 189 ? -1.880 -3.945 -35.772 1.00 34.75 189 MET A N 1
ATOM 1392 C CA . MET A 1 189 ? -0.936 -4.924 -35.202 1.00 34.75 189 MET A CA 1
ATOM 1393 C C . MET A 1 189 ? 0.047 -5.547 -36.210 1.00 34.75 189 MET A C 1
ATOM 1395 O O . MET A 1 189 ? -0.289 -6.449 -36.979 1.00 34.75 189 MET A O 1
ATOM 1399 N N . PHE A 1 190 ? 1.303 -5.106 -36.100 1.00 31.48 190 PHE A N 1
ATOM 1400 C CA . PHE A 1 190 ? 2.499 -5.791 -36.575 1.00 31.48 190 PHE A CA 1
ATOM 1401 C C . PHE A 1 190 ? 2.594 -7.188 -35.948 1.00 31.48 190 PHE A C 1
ATOM 1403 O O . PHE A 1 190 ? 2.942 -7.330 -34.783 1.00 31.48 190 PHE A O 1
ATOM 1410 N N . THR A 1 191 ? 2.352 -8.234 -36.735 1.00 36.12 191 THR A N 1
ATOM 1411 C CA . THR A 1 191 ? 3.067 -9.507 -36.584 1.00 36.12 191 THR A CA 1
ATOM 1412 C C . THR A 1 191 ? 3.317 -10.081 -37.975 1.00 36.12 191 THR A C 1
ATOM 1414 O O . THR A 1 191 ? 2.391 -10.310 -38.751 1.00 36.12 191 THR A O 1
ATOM 1417 N N . SER A 1 192 ? 4.578 -10.333 -38.317 1.00 31.19 192 SER A N 1
ATOM 1418 C CA . SER A 1 192 ? 4.908 -11.171 -39.469 1.00 31.19 192 SER A CA 1
ATOM 1419 C C . SER A 1 192 ? 6.104 -12.056 -39.150 1.00 31.19 192 SER A C 1
ATOM 1421 O O . SER A 1 192 ? 7.249 -11.617 -39.160 1.00 31.19 192 SER A O 1
ATOM 1423 N N . SER A 1 193 ? 5.806 -13.330 -38.901 1.00 32.03 193 SER A N 1
ATOM 1424 C CA . SER A 1 193 ? 6.692 -14.466 -39.167 1.00 32.03 193 SER A CA 1
ATOM 1425 C C . SER A 1 193 ? 6.113 -15.290 -40.334 1.00 32.03 193 SER A C 1
ATOM 1427 O O . SER A 1 193 ? 4.902 -15.229 -40.576 1.00 32.03 193 SER A O 1
ATOM 1429 N N . PRO A 1 194 ? 6.936 -16.041 -41.093 1.00 38.78 194 PRO A N 1
ATOM 1430 C CA . PRO A 1 194 ? 6.542 -16.597 -42.388 1.00 38.78 194 PRO A CA 1
ATOM 1431 C C . PRO A 1 194 ? 5.832 -17.962 -42.305 1.00 38.78 194 PRO A C 1
ATOM 1433 O O . PRO A 1 194 ? 6.103 -18.793 -41.440 1.00 38.78 194 PRO A O 1
ATOM 1436 N N . LYS A 1 195 ? 4.931 -18.197 -43.272 1.00 31.92 195 LYS A N 1
ATOM 1437 C CA . LYS A 1 195 ? 4.103 -19.405 -43.447 1.00 31.92 195 LYS A CA 1
ATOM 1438 C C . LYS A 1 195 ? 4.871 -20.584 -44.062 1.00 31.92 195 LYS A C 1
ATOM 1440 O O . LYS A 1 195 ? 5.547 -20.427 -45.074 1.00 31.92 195 LYS A O 1
ATOM 1445 N N . THR A 1 196 ? 4.590 -21.791 -43.565 1.00 29.89 196 THR A N 1
ATOM 1446 C CA . THR A 1 196 ? 4.636 -23.050 -44.334 1.00 29.89 196 THR A CA 1
ATOM 1447 C C . THR A 1 196 ? 3.279 -23.759 -44.270 1.00 29.89 196 THR A C 1
ATOM 1449 O O . THR A 1 196 ? 2.590 -23.768 -43.254 1.00 29.89 196 THR A O 1
ATOM 1452 N N . THR A 1 197 ? 2.875 -24.294 -45.418 1.00 29.66 197 THR A N 1
ATOM 1453 C CA . THR A 1 197 ? 1.582 -24.913 -45.741 1.00 29.66 197 THR A CA 1
ATOM 1454 C C . THR A 1 197 ? 1.497 -26.360 -45.245 1.00 29.66 197 THR A C 1
ATOM 1456 O O . THR A 1 197 ? 2.447 -27.095 -45.483 1.00 29.66 197 THR A O 1
ATOM 1459 N N . MET A 1 198 ? 0.352 -26.804 -44.695 1.00 30.33 198 MET A N 1
ATOM 1460 C CA . MET A 1 198 ? -0.284 -28.119 -44.966 1.00 30.33 198 MET A CA 1
ATOM 1461 C C . MET A 1 198 ? -1.658 -28.277 -44.258 1.00 30.33 198 MET A C 1
ATOM 1463 O O . MET A 1 198 ? -1.763 -28.206 -43.043 1.00 30.33 198 MET A O 1
ATOM 1467 N N . LYS A 1 199 ? -2.690 -28.476 -45.094 1.00 29.36 199 LYS A N 1
ATOM 1468 C CA . LYS A 1 199 ? -4.003 -29.166 -44.972 1.00 29.36 199 LYS A CA 1
ATOM 1469 C C . LYS A 1 199 ? -4.710 -29.413 -43.609 1.00 29.36 199 LYS A C 1
ATOM 1471 O O . LYS A 1 199 ? -4.211 -30.104 -42.733 1.00 29.36 199 LYS A O 1
ATOM 1476 N N . SER A 1 200 ? -5.983 -28.987 -43.587 1.00 28.05 200 SER A N 1
ATOM 1477 C CA . SER A 1 200 ? -7.154 -29.326 -42.728 1.00 28.05 200 SER A CA 1
ATOM 1478 C C . SER A 1 200 ? -7.605 -30.819 -42.849 1.00 28.05 200 SER A C 1
ATOM 1480 O O . SER A 1 200 ? -7.011 -31.490 -43.699 1.00 28.05 200 SER A O 1
ATOM 1482 N N . PRO A 1 201 ? -8.662 -31.365 -42.157 1.00 43.19 201 PRO A N 1
ATOM 1483 C CA . PRO A 1 201 ? -9.855 -30.695 -41.570 1.00 43.19 201 PRO A CA 1
ATOM 1484 C C . PRO A 1 201 ? -10.469 -31.242 -40.244 1.00 43.19 201 PRO A C 1
ATOM 1486 O O . PRO A 1 201 ? -10.179 -32.352 -39.813 1.00 43.19 201 PRO A O 1
ATOM 1489 N N . GLY A 1 202 ? -11.421 -30.479 -39.666 1.00 26.28 202 GLY A N 1
ATOM 1490 C CA . GLY A 1 202 ? -12.471 -30.995 -38.760 1.00 26.28 202 GLY A CA 1
ATOM 1491 C C . GLY A 1 202 ? -13.014 -30.017 -37.695 1.00 26.28 202 GLY A C 1
ATOM 1492 O O . GLY A 1 202 ? -12.443 -29.917 -36.619 1.00 26.28 202 GLY A O 1
ATOM 1493 N N . SER A 1 203 ? -14.126 -29.322 -37.980 1.00 28.62 203 SER A N 1
ATOM 1494 C CA . SER A 1 203 ? -14.987 -28.551 -37.035 1.00 28.62 203 SER A CA 1
ATOM 1495 C C . SER A 1 203 ? -15.943 -29.484 -36.239 1.00 28.62 203 SER A C 1
ATOM 1497 O O . SER A 1 203 ? -15.805 -30.696 -36.419 1.00 28.62 203 SER A O 1
ATOM 1499 N N . PRO A 1 204 ? -17.002 -29.035 -35.499 1.00 45.59 204 PRO A N 1
ATOM 1500 C CA . PRO A 1 204 ? -17.434 -27.692 -35.017 1.00 45.59 204 PRO A CA 1
ATOM 1501 C C . PRO A 1 204 ? -17.862 -27.664 -33.509 1.00 45.59 204 PRO A C 1
ATOM 1503 O O . PRO A 1 204 ? -18.049 -28.710 -32.898 1.00 45.59 204 PRO A O 1
ATOM 1506 N N . SER A 1 205 ? -18.061 -26.525 -32.821 1.00 31.97 205 SER A N 1
ATOM 1507 C CA . SER A 1 205 ? -19.354 -25.804 -32.580 1.00 31.97 205 SER A CA 1
ATOM 1508 C C . SER A 1 205 ? -19.190 -25.015 -31.247 1.00 31.97 205 SER A C 1
ATOM 1510 O O . SER A 1 205 ? -18.657 -25.608 -30.321 1.00 31.97 205 SER A O 1
ATOM 1512 N N . SER A 1 206 ? -19.443 -23.704 -31.071 1.00 31.47 206 SER A N 1
ATOM 1513 C CA . SER A 1 206 ? -20.678 -22.873 -31.091 1.00 31.47 206 SER A CA 1
ATOM 1514 C C . SER A 1 206 ? -21.172 -22.470 -29.673 1.00 31.47 206 SER A C 1
ATOM 1516 O O . SER A 1 206 ? -20.876 -23.173 -28.715 1.00 31.47 206 SER A O 1
ATOM 1518 N N . VAL A 1 207 ? -21.985 -21.391 -29.601 1.00 34.41 207 VAL A N 1
ATOM 1519 C CA . VAL A 1 207 ? -22.697 -20.726 -28.457 1.00 34.41 207 VAL A CA 1
ATOM 1520 C C . VAL A 1 207 ? -21.976 -19.460 -27.921 1.00 34.41 207 VAL A C 1
ATOM 1522 O O . VAL A 1 207 ? -20.918 -19.587 -27.329 1.00 34.41 207 VAL A O 1
ATOM 1525 N N . ARG A 1 208 ? -22.339 -18.183 -28.194 1.00 31.41 208 ARG A N 1
ATOM 1526 C CA . ARG A 1 208 ? -23.566 -17.325 -28.073 1.00 31.41 208 ARG A CA 1
ATOM 1527 C C . ARG A 1 208 ? -24.102 -17.086 -26.644 1.00 31.41 208 ARG A C 1
ATOM 1529 O O . ARG A 1 208 ? -24.723 -17.991 -26.106 1.00 31.41 208 ARG A O 1
ATOM 1536 N N . ARG A 1 209 ? -24.079 -15.824 -26.162 1.00 29.95 209 ARG A N 1
ATOM 1537 C CA . ARG A 1 209 ? -25.233 -15.013 -25.649 1.00 29.95 209 ARG A CA 1
ATOM 1538 C C . ARG A 1 209 ? -24.765 -13.641 -25.092 1.00 29.95 209 ARG A C 1
ATOM 1540 O O . ARG A 1 209 ? -23.725 -13.607 -24.462 1.00 29.95 209 ARG A O 1
ATOM 1547 N N . ILE A 1 210 ? -25.352 -12.511 -25.540 1.00 32.72 210 ILE A N 1
ATOM 1548 C CA . ILE A 1 210 ? -26.386 -11.642 -24.881 1.00 32.72 210 ILE A CA 1
ATOM 1549 C C . ILE A 1 210 ? -25.843 -10.975 -23.595 1.00 32.72 210 ILE A C 1
ATOM 1551 O O . ILE A 1 210 ? -25.396 -11.700 -22.726 1.00 32.72 210 ILE A O 1
ATOM 1555 N N . GLY A 1 211 ? -25.850 -9.657 -23.351 1.00 27.22 211 GLY A N 1
ATOM 1556 C CA . GLY A 1 211 ? -26.643 -8.529 -23.862 1.00 27.22 211 GLY A CA 1
ATOM 1557 C C . GLY A 1 211 ? -27.401 -7.847 -22.699 1.00 27.22 211 GLY A C 1
ATOM 1558 O O . GLY A 1 211 ? -28.164 -8.526 -22.020 1.00 27.22 211 GLY A O 1
ATOM 1559 N N . GLY A 1 212 ? -27.215 -6.531 -22.505 1.00 29.23 212 GLY A N 1
ATOM 1560 C CA . GLY A 1 212 ? -27.941 -5.651 -21.554 1.00 29.23 212 GLY A CA 1
ATOM 1561 C C . GLY A 1 212 ? -26.969 -4.769 -20.748 1.00 29.23 212 GLY A C 1
ATOM 1562 O O . GLY A 1 212 ? -26.010 -5.301 -20.214 1.00 29.23 212 GLY A O 1
ATOM 1563 N N . GLY A 1 213 ? -27.049 -3.439 -20.641 1.00 28.58 213 GLY A N 1
ATOM 1564 C CA . GLY A 1 213 ? -28.125 -2.474 -20.877 1.00 28.58 213 GLY A CA 1
ATOM 1565 C C . GLY A 1 213 ? -28.596 -1.882 -19.540 1.00 28.58 213 GLY A C 1
ATOM 1566 O O . GLY A 1 213 ? -29.342 -2.566 -18.855 1.00 28.58 213 GLY A O 1
ATOM 1567 N N . ASN A 1 214 ? -28.144 -0.667 -19.175 1.00 31.88 214 ASN A N 1
ATOM 1568 C CA . ASN A 1 214 ? -28.812 0.306 -18.273 1.00 31.88 214 ASN A CA 1
ATOM 1569 C C . ASN A 1 214 ? -27.951 1.588 -18.126 1.00 31.88 214 ASN A C 1
ATOM 1571 O O . ASN A 1 214 ? -26.791 1.510 -17.749 1.00 31.88 214 ASN A O 1
ATOM 1575 N N . THR A 1 215 ? -28.370 2.736 -18.677 1.00 33.56 215 THR A N 1
ATOM 1576 C CA . THR A 1 215 ? -29.086 3.872 -18.034 1.00 33.56 215 THR A CA 1
ATOM 1577 C C . THR A 1 215 ? -28.329 4.570 -16.893 1.00 33.56 215 THR A C 1
ATOM 1579 O O . THR A 1 215 ? -28.469 4.186 -15.735 1.00 33.56 215 THR A O 1
ATOM 1582 N N . HIS A 1 216 ? -27.622 5.661 -17.219 1.00 29.95 216 HIS A N 1
ATOM 1583 C CA . HIS A 1 216 ? -27.085 6.625 -16.252 1.00 29.95 216 HIS A CA 1
ATOM 1584 C C . HIS A 1 216 ? -27.912 7.921 -16.258 1.00 29.95 216 HIS A C 1
ATOM 1586 O O . HIS A 1 216 ? -28.138 8.532 -17.302 1.00 29.95 216 HIS A O 1
ATOM 1592 N N . VAL A 1 217 ? -28.356 8.320 -15.066 1.00 32.66 217 VAL A N 1
ATOM 1593 C CA . VAL A 1 217 ? -29.006 9.594 -14.739 1.00 32.66 217 VAL A CA 1
ATOM 1594 C C . VAL A 1 217 ? -27.924 10.552 -14.230 1.00 32.66 217 VAL A C 1
ATOM 1596 O O . VAL A 1 217 ? -27.169 10.197 -13.328 1.00 32.66 217 VAL A O 1
ATOM 1599 N N . HIS A 1 218 ? -27.838 11.752 -14.808 1.00 29.52 218 HIS A N 1
ATOM 1600 C CA . HIS A 1 218 ? -26.931 12.820 -14.375 1.00 29.52 218 HIS A CA 1
ATOM 1601 C C . HIS A 1 218 ? -27.548 13.606 -13.206 1.00 29.52 218 HIS A C 1
ATOM 1603 O O . HIS A 1 218 ? -28.578 14.259 -13.371 1.00 29.52 218 HIS A O 1
ATOM 1609 N N . GLY A 1 219 ? -26.891 13.579 -12.046 1.00 27.61 219 GLY A N 1
ATOM 1610 C CA . GLY A 1 219 ? -27.114 14.490 -10.923 1.00 27.61 219 GLY A CA 1
ATOM 1611 C C . GLY A 1 219 ? -25.826 15.261 -10.647 1.00 27.61 219 GLY A C 1
ATOM 1612 O O . GLY A 1 219 ? -24.823 14.671 -10.267 1.00 27.61 219 GLY A O 1
ATOM 1613 N N . SER A 1 220 ? -25.852 16.565 -10.908 1.00 30.78 220 SER A N 1
ATOM 1614 C CA . SER A 1 220 ? -24.721 17.488 -10.789 1.00 30.78 220 SER A CA 1
ATOM 1615 C C . SER A 1 220 ? -24.703 18.112 -9.392 1.00 30.78 220 SER A C 1
ATOM 1617 O O . SER A 1 220 ? -25.702 18.716 -9.002 1.00 30.78 220 SER A O 1
ATOM 1619 N N . ILE A 1 221 ? -23.597 17.995 -8.648 1.00 32.12 221 ILE A N 1
ATOM 1620 C CA . ILE A 1 221 ? -23.335 18.809 -7.450 1.00 32.12 221 ILE A CA 1
ATOM 1621 C C . ILE A 1 221 ? -21.870 19.255 -7.469 1.00 32.12 221 ILE A C 1
ATOM 1623 O O . ILE A 1 221 ? -20.949 18.456 -7.332 1.00 32.12 221 ILE A O 1
ATOM 1627 N N . SER A 1 222 ? -21.689 20.562 -7.644 1.00 35.50 222 SER A N 1
ATOM 1628 C CA . SER A 1 222 ? -20.425 21.283 -7.531 1.00 35.50 222 SER A CA 1
ATOM 1629 C C . SER A 1 222 ? -19.931 21.315 -6.083 1.00 35.50 222 SER A C 1
ATOM 1631 O O . SER A 1 222 ? -20.680 21.704 -5.187 1.00 35.50 222 SER A O 1
ATOM 1633 N N . ALA A 1 223 ? -18.650 21.014 -5.866 1.00 30.64 223 ALA A N 1
ATOM 1634 C CA . ALA A 1 223 ? -17.952 21.284 -4.612 1.00 30.64 223 ALA A CA 1
ATOM 1635 C C . ALA A 1 223 ? -16.634 22.020 -4.885 1.00 30.64 223 ALA A C 1
ATOM 1637 O O . ALA A 1 223 ? -15.933 21.763 -5.860 1.00 30.64 223 ALA A O 1
ATOM 1638 N N . GLN A 1 224 ? -16.381 23.004 -4.032 1.00 32.00 224 GLN A N 1
ATOM 1639 C CA . GLN A 1 224 ? -15.387 24.059 -4.157 1.00 32.00 224 GLN A CA 1
ATOM 1640 C C . GLN A 1 224 ? -13.993 23.550 -3.779 1.00 32.00 224 GLN A C 1
ATOM 1642 O O . GLN A 1 224 ? -13.822 22.875 -2.766 1.00 32.00 224 GLN A O 1
ATOM 1647 N N . THR A 1 225 ? -12.997 23.911 -4.583 1.00 27.22 225 THR A N 1
ATOM 1648 C CA . THR A 1 225 ? -11.585 23.567 -4.394 1.00 27.22 225 THR A CA 1
ATOM 1649 C C . THR A 1 225 ? -10.868 24.669 -3.606 1.00 27.22 225 THR A C 1
ATOM 1651 O O . THR A 1 225 ? -10.911 25.837 -3.993 1.00 27.22 225 THR A O 1
ATOM 1654 N N . LEU A 1 226 ? -10.170 24.297 -2.530 1.00 32.31 226 LEU A N 1
ATOM 1655 C CA . LEU A 1 226 ? -9.094 25.075 -1.899 1.00 32.31 226 LEU A CA 1
ATOM 1656 C C . LEU A 1 226 ? -7.818 24.207 -1.850 1.00 32.31 226 LEU A C 1
ATOM 1658 O O . LEU A 1 226 ? -7.926 22.981 -1.883 1.00 32.31 226 LEU A O 1
ATOM 1662 N N . PRO A 1 227 ? -6.619 24.818 -1.861 1.00 29.41 227 PRO A N 1
ATOM 1663 C CA . PRO A 1 227 ? -5.450 24.240 -2.515 1.00 29.41 227 PRO A CA 1
ATOM 1664 C C . PRO A 1 227 ? -4.668 23.286 -1.606 1.00 29.41 227 PRO A C 1
ATOM 1666 O O . PRO A 1 227 ? -4.256 23.652 -0.506 1.00 29.41 227 PRO A O 1
ATOM 1669 N N . SER A 1 228 ? -4.425 22.077 -2.112 1.00 27.12 228 SER A N 1
ATOM 1670 C CA . SER A 1 228 ? -3.460 21.119 -1.569 1.00 27.12 228 SER A CA 1
ATOM 1671 C C . SER A 1 228 ? -2.080 21.394 -2.174 1.00 27.12 228 SER A C 1
ATOM 1673 O O . SER A 1 228 ? -1.963 21.631 -3.377 1.00 27.12 228 SER A O 1
ATOM 1675 N N . MET A 1 229 ? -1.044 21.417 -1.334 1.00 33.44 229 MET A N 1
ATOM 1676 C CA . MET A 1 229 ? 0.340 21.623 -1.751 1.00 33.44 229 MET A CA 1
ATOM 1677 C C . MET A 1 229 ? 0.904 20.336 -2.356 1.00 33.44 229 MET A C 1
ATOM 1679 O O . MET A 1 229 ? 1.100 19.348 -1.655 1.00 33.44 229 MET A O 1
ATOM 1683 N N . SER A 1 230 ? 1.185 20.370 -3.656 1.00 31.16 230 SER A N 1
ATOM 1684 C CA . SER A 1 230 ? 1.893 19.315 -4.383 1.00 31.16 230 SER A CA 1
ATOM 1685 C C . SER A 1 230 ? 3.409 19.409 -4.153 1.00 31.16 230 SER A C 1
ATOM 1687 O O . SER A 1 230 ? 3.948 20.522 -4.145 1.00 31.16 230 SER A O 1
ATOM 1689 N N . PRO A 1 231 ? 4.134 18.282 -4.040 1.00 34.19 231 PRO A N 1
ATOM 1690 C CA . PRO A 1 231 ? 5.566 18.260 -4.288 1.00 34.19 231 PRO A CA 1
ATOM 1691 C C . PRO A 1 231 ? 5.810 18.446 -5.793 1.00 34.19 231 PRO A C 1
ATOM 1693 O O . PRO A 1 231 ? 5.066 17.965 -6.642 1.00 34.19 231 PRO A O 1
ATOM 1696 N N . THR A 1 232 ? 6.831 19.225 -6.113 1.00 34.44 232 THR A N 1
ATOM 1697 C CA . THR A 1 232 ? 7.197 19.665 -7.459 1.00 34.44 232 THR A CA 1
ATOM 1698 C C . THR A 1 232 ? 7.551 18.494 -8.377 1.00 34.44 232 THR A C 1
ATOM 1700 O O . THR A 1 232 ? 8.622 17.906 -8.226 1.00 34.44 232 THR A O 1
ATOM 1703 N N . SER A 1 233 ? 6.700 18.212 -9.365 1.00 31.69 233 SER A N 1
ATOM 1704 C CA . SER A 1 233 ? 7.089 17.452 -10.557 1.00 31.69 233 SER A CA 1
ATOM 1705 C C . SER A 1 233 ? 8.079 18.264 -11.404 1.00 31.69 233 SER A C 1
ATOM 1707 O O . SER A 1 233 ? 7.924 19.488 -11.519 1.00 31.69 233 SER A O 1
ATOM 1709 N N . PRO A 1 234 ? 9.097 17.624 -12.004 1.00 37.50 234 PRO A N 1
ATOM 1710 C CA . PRO A 1 234 ? 10.000 18.292 -12.925 1.00 37.50 234 PRO A CA 1
ATOM 1711 C C . PRO A 1 234 ? 9.248 18.689 -14.200 1.00 37.50 234 PRO A C 1
ATOM 1713 O O . PRO A 1 234 ? 8.405 17.963 -14.720 1.00 37.50 234 PRO A O 1
ATOM 1716 N N . VAL A 1 235 ? 9.551 19.895 -14.667 1.00 36.00 235 VAL A N 1
ATOM 1717 C CA . VAL A 1 235 ? 8.991 20.517 -15.865 1.00 36.00 235 VAL A CA 1
ATOM 1718 C C . VAL A 1 235 ? 9.207 19.619 -17.087 1.00 36.00 235 VAL A C 1
ATOM 1720 O O . VAL A 1 235 ? 10.324 19.193 -17.365 1.00 36.00 235 VAL A O 1
ATOM 1723 N N . SER A 1 236 ? 8.118 19.375 -17.815 1.00 33.16 236 SER A N 1
ATOM 1724 C CA . SER A 1 236 ? 8.072 18.670 -19.098 1.00 33.16 236 SER A CA 1
ATOM 1725 C C . SER A 1 236 ? 9.068 19.269 -20.124 1.00 33.16 236 SER A C 1
ATOM 1727 O O . SER A 1 236 ? 9.079 20.495 -20.289 1.00 33.16 236 SER A O 1
ATOM 1729 N N . PRO A 1 237 ? 9.884 18.466 -20.847 1.00 35.12 237 PRO A N 1
ATOM 1730 C CA . PRO A 1 237 ? 10.863 18.969 -21.826 1.00 35.12 237 PRO A CA 1
ATOM 1731 C C . PRO A 1 237 ? 10.246 19.543 -23.115 1.00 35.12 237 PRO A C 1
ATOM 1733 O O . PRO A 1 237 ? 10.931 20.215 -23.890 1.00 35.12 237 PRO A O 1
ATOM 1736 N N . SER A 1 238 ? 8.949 19.335 -23.352 1.00 33.03 238 SER A N 1
ATOM 1737 C CA . SER A 1 238 ? 8.303 19.588 -24.651 1.00 33.03 238 SER A CA 1
ATOM 1738 C C . SER A 1 238 ? 8.030 21.065 -24.990 1.00 33.03 238 SER A C 1
ATOM 1740 O O . SER A 1 238 ? 7.304 21.359 -25.936 1.00 33.03 238 SER A O 1
ATOM 1742 N N . ALA A 1 239 ? 8.629 22.026 -24.278 1.00 34.22 239 ALA A N 1
ATOM 1743 C CA . ALA A 1 239 ? 8.447 23.464 -24.523 1.00 34.22 239 ALA A CA 1
ATOM 1744 C C . ALA A 1 239 ? 9.639 24.175 -25.203 1.00 34.22 239 ALA A C 1
ATOM 1746 O O . ALA A 1 239 ? 9.625 25.401 -25.325 1.00 34.22 239 ALA A O 1
ATOM 1747 N N . THR A 1 240 ? 10.656 23.448 -25.686 1.00 38.25 240 THR A N 1
ATOM 1748 C CA . THR A 1 240 ? 11.850 24.064 -26.320 1.00 38.25 240 THR A CA 1
ATOM 1749 C C . THR A 1 240 ? 11.807 24.066 -27.857 1.00 38.25 240 THR A C 1
ATOM 1751 O O . THR A 1 240 ? 12.615 24.716 -28.521 1.00 38.25 240 THR A O 1
ATOM 1754 N N . LEU A 1 241 ? 10.800 23.440 -28.466 1.00 37.12 241 LEU A N 1
ATOM 1755 C CA . LEU A 1 241 ? 10.574 23.485 -29.911 1.00 37.12 241 LEU A CA 1
ATOM 1756 C C . LEU A 1 241 ? 9.723 24.708 -30.278 1.00 37.12 241 LEU A C 1
ATOM 1758 O O . LEU A 1 241 ? 8.527 24.568 -30.503 1.00 37.12 241 LEU A O 1
ATOM 1762 N N . ARG A 1 242 ? 10.329 25.911 -30.294 1.00 41.03 242 ARG A N 1
ATOM 1763 C CA . ARG A 1 242 ? 9.951 27.121 -31.085 1.00 41.03 242 ARG A CA 1
ATOM 1764 C C . ARG A 1 242 ? 10.390 28.421 -30.395 1.00 41.03 242 ARG A C 1
ATOM 1766 O O . ARG A 1 242 ? 9.570 29.161 -29.858 1.00 41.03 242 ARG A O 1
ATOM 1773 N N . ARG A 1 243 ? 11.665 28.795 -30.518 1.00 33.72 243 ARG A N 1
ATOM 1774 C CA . ARG A 1 243 ? 12.058 30.205 -30.728 1.00 33.72 243 ARG A CA 1
ATOM 1775 C C . ARG A 1 243 ? 13.548 30.300 -30.997 1.00 33.72 243 ARG A C 1
ATOM 1777 O O . ARG A 1 243 ? 14.335 30.196 -30.075 1.00 33.72 243 ARG A O 1
ATOM 1784 N N . ASN A 1 244 ? 13.904 30.546 -32.252 1.00 29.69 244 ASN A N 1
ATOM 1785 C CA . ASN A 1 244 ? 15.072 31.341 -32.627 1.00 29.69 244 ASN A CA 1
ATOM 1786 C C . ASN A 1 244 ? 14.894 31.802 -34.080 1.00 29.69 244 ASN A C 1
ATOM 1788 O O . ASN A 1 244 ? 15.470 31.263 -35.017 1.00 29.69 244 ASN A O 1
ATOM 1792 N N . SER A 1 245 ? 14.051 32.820 -34.260 1.00 35.03 245 SER A N 1
ATOM 1793 C CA . SER A 1 245 ? 14.114 33.701 -35.428 1.00 35.03 245 SER A CA 1
ATOM 1794 C C . SER A 1 245 ? 14.900 34.946 -35.010 1.00 35.03 245 SER A C 1
ATOM 1796 O O . SER A 1 245 ? 14.470 35.619 -34.068 1.00 35.03 245 SER A O 1
ATOM 1798 N N . PRO A 1 246 ? 16.030 35.290 -35.650 1.00 35.00 246 PRO A N 1
ATOM 1799 C CA . PRO A 1 246 ? 16.744 36.503 -35.296 1.00 35.00 246 PRO A CA 1
ATOM 1800 C C . PRO A 1 246 ? 16.030 37.727 -35.878 1.00 35.00 246 PRO A C 1
ATOM 1802 O O . PRO A 1 246 ? 15.916 37.907 -37.092 1.00 35.00 246 PRO A O 1
ATOM 1805 N N . LEU A 1 247 ? 15.550 38.576 -34.968 1.00 31.84 247 LEU A N 1
ATOM 1806 C CA . LEU A 1 247 ? 15.078 39.928 -35.235 1.00 31.84 247 LEU A CA 1
ATOM 1807 C C . LEU A 1 247 ? 16.240 40.811 -35.705 1.00 31.84 247 LEU A C 1
ATOM 1809 O O . LEU A 1 247 ? 17.284 40.931 -35.071 1.00 31.84 247 LEU A O 1
ATOM 1813 N N . LYS A 1 248 ? 15.990 41.447 -36.843 1.00 35.44 248 LYS A N 1
ATOM 1814 C CA . LYS A 1 248 ? 16.803 42.437 -37.541 1.00 35.44 248 LYS A CA 1
ATOM 1815 C C . LYS A 1 248 ? 16.904 43.722 -36.704 1.00 35.44 248 LYS A C 1
ATOM 1817 O O . LYS A 1 248 ? 15.915 44.435 -36.558 1.00 35.44 248 LYS A O 1
ATOM 1822 N N . GLY A 1 249 ? 18.091 44.021 -36.178 1.00 29.45 249 GLY A N 1
ATOM 1823 C CA . GLY A 1 249 ? 18.421 45.287 -35.515 1.00 29.45 249 GLY A CA 1
ATOM 1824 C C . GLY A 1 249 ? 19.369 46.127 -36.372 1.00 29.45 249 GLY A C 1
ATOM 1825 O O . GLY A 1 249 ? 20.492 45.715 -36.641 1.00 29.45 249 GLY A O 1
ATOM 1826 N N . ASN A 1 250 ? 18.902 47.298 -36.811 1.00 33.41 250 ASN A N 1
ATOM 1827 C CA . ASN A 1 250 ? 19.693 48.324 -37.495 1.00 33.41 250 ASN A CA 1
ATOM 1828 C C . ASN A 1 250 ? 20.705 48.972 -36.533 1.00 33.41 250 ASN A C 1
ATOM 1830 O O . ASN A 1 250 ? 20.321 49.438 -35.463 1.00 33.41 250 ASN A O 1
ATOM 1834 N N . GLY A 1 251 ? 21.957 49.113 -36.970 1.00 30.92 251 GLY A N 1
ATOM 1835 C CA . GLY A 1 251 ? 22.979 49.910 -36.291 1.00 30.92 251 GLY A CA 1
ATOM 1836 C C . GLY A 1 251 ? 24.157 50.194 -37.219 1.00 30.92 251 GLY A C 1
ATOM 1837 O O . GLY A 1 251 ? 24.971 49.322 -37.492 1.00 30.92 251 GLY A O 1
ATOM 1838 N N . SER A 1 252 ? 24.202 51.413 -37.744 1.00 33.84 252 SER A N 1
ATOM 1839 C CA . SER A 1 252 ? 25.214 51.969 -38.644 1.00 33.84 252 SER A CA 1
ATOM 1840 C C . SER A 1 252 ? 26.546 52.269 -37.947 1.00 33.84 252 SER A C 1
ATOM 1842 O O . SER A 1 252 ? 26.526 52.996 -36.956 1.00 33.84 252 SER A O 1
ATOM 1844 N N . ALA A 1 253 ? 27.678 51.844 -38.526 1.00 31.81 253 ALA A N 1
ATOM 1845 C CA . ALA A 1 253 ? 28.956 52.577 -38.502 1.00 31.81 253 ALA A CA 1
ATOM 1846 C C . ALA A 1 253 ? 30.013 51.918 -39.419 1.00 31.81 253 ALA A C 1
ATOM 1848 O O . ALA A 1 253 ? 30.563 50.869 -39.103 1.00 31.81 253 ALA A O 1
ATOM 1849 N N . ASP A 1 254 ? 30.313 52.576 -40.539 1.00 32.34 254 ASP A N 1
ATOM 1850 C CA . ASP A 1 254 ? 31.621 52.553 -41.225 1.00 32.34 254 ASP A CA 1
ATOM 1851 C C . ASP A 1 254 ? 32.591 53.509 -40.468 1.00 32.34 254 ASP A C 1
ATOM 1853 O O . ASP A 1 254 ? 32.069 54.385 -39.766 1.00 32.34 254 ASP A O 1
ATOM 1857 N N . PRO A 1 255 ? 33.947 53.479 -40.615 1.00 45.66 255 PRO A N 1
ATOM 1858 C CA . PRO A 1 255 ? 34.662 53.097 -41.841 1.00 45.66 255 PRO A CA 1
ATOM 1859 C C . PRO A 1 255 ? 36.023 52.351 -41.718 1.00 45.66 255 PRO A C 1
ATOM 1861 O O . PRO A 1 255 ? 36.774 52.486 -40.758 1.00 45.66 255 PRO A O 1
ATOM 1864 N N . LYS A 1 256 ? 36.412 51.763 -42.863 1.00 32.97 256 LYS A N 1
ATOM 1865 C CA . LYS A 1 256 ? 37.780 51.637 -43.435 1.00 32.97 256 LYS A CA 1
ATOM 1866 C C . LYS A 1 256 ? 38.811 50.699 -42.775 1.00 32.97 256 LYS A C 1
ATOM 1868 O O . LYS A 1 256 ? 39.498 51.054 -41.828 1.00 32.97 256 LYS A O 1
ATOM 1873 N N . GLY A 1 257 ? 39.130 49.631 -43.513 1.00 32.94 257 GLY A N 1
ATOM 1874 C CA . GLY A 1 257 ? 40.420 48.935 -43.455 1.00 32.94 257 GLY A CA 1
ATOM 1875 C C . GLY A 1 257 ? 40.559 47.917 -44.588 1.00 32.94 257 GLY A C 1
ATOM 1876 O O . GLY A 1 257 ? 40.011 46.828 -44.512 1.00 32.94 257 GLY A O 1
ATOM 1877 N N . LYS A 1 258 ? 41.252 48.291 -45.670 1.00 37.81 258 LYS A N 1
ATOM 1878 C CA . LYS A 1 258 ? 41.567 47.418 -46.811 1.00 37.81 258 LYS A CA 1
ATOM 1879 C C . LYS A 1 258 ? 42.532 46.305 -46.385 1.00 37.81 258 LYS A C 1
ATOM 1881 O O . LYS A 1 258 ? 43.664 46.632 -46.053 1.00 37.81 258 LYS A O 1
ATOM 1886 N N . SER A 1 259 ? 42.139 45.049 -46.581 1.00 34.41 259 SER A N 1
ATOM 1887 C CA . SER A 1 259 ? 43.045 43.959 -46.963 1.00 34.41 259 SER A CA 1
ATOM 1888 C C . SER A 1 259 ? 42.300 43.027 -47.909 1.00 34.41 259 SER A C 1
ATOM 1890 O O . SER A 1 259 ? 41.234 42.507 -47.602 1.00 34.41 259 SER A O 1
ATOM 1892 N N . LYS A 1 260 ? 42.834 42.925 -49.120 1.00 37.94 260 LYS A N 1
ATOM 1893 C CA . LYS A 1 260 ? 42.295 42.183 -50.253 1.00 37.94 260 LYS A CA 1
ATOM 1894 C C . LYS A 1 260 ? 42.922 40.792 -50.217 1.00 37.94 260 LYS A C 1
ATOM 1896 O O . LYS A 1 260 ? 43.996 40.617 -50.779 1.00 37.94 260 LYS A O 1
ATOM 1901 N N . GLU A 1 261 ? 42.266 39.839 -49.564 1.00 33.28 261 GLU A N 1
ATOM 1902 C CA . GLU A 1 261 ? 42.500 38.415 -49.815 1.00 33.28 261 GLU A CA 1
ATOM 1903 C C . GLU A 1 261 ? 41.391 37.901 -50.730 1.00 33.28 261 GLU A C 1
ATOM 1905 O O . GLU A 1 261 ? 40.200 37.980 -50.437 1.00 33.28 261 GLU A O 1
ATOM 1910 N N . ILE A 1 262 ? 41.811 37.467 -51.913 1.00 39.88 262 ILE A N 1
ATOM 1911 C CA . ILE A 1 262 ? 40.979 36.826 -52.920 1.00 39.88 262 ILE A CA 1
ATOM 1912 C C . ILE A 1 262 ? 41.122 35.322 -52.694 1.00 39.88 262 ILE A C 1
ATOM 1914 O O . ILE A 1 262 ? 42.230 34.807 -52.798 1.00 39.88 262 ILE A O 1
ATOM 1918 N N . GLY A 1 263 ? 39.997 34.638 -52.474 1.00 39.97 263 GLY A N 1
ATOM 1919 C CA . GLY A 1 263 ? 39.866 33.194 -52.693 1.00 39.97 263 GLY A CA 1
ATOM 1920 C C . GLY A 1 263 ? 39.665 32.367 -51.424 1.00 39.97 263 GLY A C 1
ATOM 1921 O O . GLY A 1 263 ? 40.624 32.027 -50.749 1.00 39.97 263 GLY A O 1
ATOM 1922 N N . GLY A 1 264 ? 38.413 31.988 -51.140 1.00 36.25 264 GLY A N 1
ATOM 1923 C CA . GLY A 1 264 ? 38.104 30.971 -50.121 1.00 36.25 264 GLY A CA 1
ATOM 1924 C C . GLY A 1 264 ? 36.666 30.963 -49.586 1.00 36.25 264 GLY A C 1
ATOM 1925 O O . GLY A 1 264 ? 36.244 29.971 -49.009 1.00 36.25 264 GLY A O 1
ATOM 1926 N N . GLY A 1 265 ? 35.887 32.032 -49.792 1.00 34.19 265 GLY A N 1
ATOM 1927 C CA . GLY A 1 265 ? 34.571 32.194 -49.147 1.00 34.19 265 GLY A CA 1
ATOM 1928 C C . GLY A 1 265 ? 33.394 31.406 -49.744 1.00 34.19 265 GLY A C 1
ATOM 1929 O O . GLY A 1 265 ? 32.372 31.280 -49.083 1.00 34.19 265 GLY A O 1
ATOM 1930 N N . GLY A 1 266 ? 33.513 30.862 -50.961 1.00 42.97 266 GLY A N 1
ATOM 1931 C CA . GLY A 1 266 ? 32.364 30.272 -51.672 1.00 42.97 266 GLY A CA 1
ATOM 1932 C C . GLY A 1 266 ? 31.930 28.884 -51.185 1.00 42.97 266 GLY A C 1
ATOM 1933 O O . GLY A 1 266 ? 30.742 28.596 -51.138 1.00 42.97 266 GLY A O 1
ATOM 1934 N N . ARG A 1 267 ? 32.866 28.023 -50.759 1.00 50.44 267 ARG A N 1
ATOM 1935 C CA . ARG A 1 267 ? 32.549 26.611 -50.448 1.00 50.44 267 ARG A CA 1
ATOM 1936 C C . ARG A 1 267 ? 31.732 26.424 -49.164 1.00 50.44 267 ARG A C 1
ATOM 1938 O O . ARG A 1 267 ? 30.942 25.492 -49.067 1.00 50.44 267 ARG A O 1
ATOM 1945 N N . HIS A 1 268 ? 31.894 27.311 -48.181 1.00 48.72 268 HIS A N 1
ATOM 1946 C CA . HIS A 1 268 ? 31.179 27.209 -46.903 1.00 48.72 268 HIS A CA 1
ATOM 1947 C C . HIS A 1 268 ? 29.743 27.753 -46.950 1.00 48.72 268 HIS A C 1
ATOM 1949 O O . HIS A 1 268 ? 28.904 27.279 -46.184 1.00 48.72 268 HIS A O 1
ATOM 1955 N N . GLU A 1 269 ? 29.434 28.722 -47.822 1.00 52.69 269 GLU A N 1
ATOM 1956 C CA . GLU A 1 269 ? 28.054 29.207 -47.996 1.00 52.69 269 GLU A CA 1
ATOM 1957 C C . GLU A 1 269 ? 27.166 28.175 -48.705 1.00 52.69 269 GLU A C 1
ATOM 1959 O O . GLU A 1 269 ? 25.988 28.055 -48.362 1.00 52.69 269 GLU A O 1
ATOM 1964 N N . ASP A 1 270 ? 27.730 27.371 -49.611 1.00 62.06 270 ASP A N 1
ATOM 1965 C CA . ASP A 1 270 ? 26.995 26.312 -50.314 1.00 62.06 270 ASP A CA 1
ATOM 1966 C C . ASP A 1 270 ? 26.669 25.115 -49.408 1.00 62.06 270 ASP A C 1
ATOM 1968 O O . ASP A 1 270 ? 25.583 24.540 -49.505 1.00 62.06 270 ASP A O 1
ATOM 1972 N N . ARG A 1 271 ? 27.548 24.797 -48.449 1.00 69.81 271 ARG A N 1
ATOM 1973 C CA . ARG A 1 271 ? 27.364 23.684 -47.500 1.00 69.81 271 ARG A CA 1
ATOM 1974 C C . ARG A 1 271 ? 26.229 23.868 -46.501 1.00 69.81 271 ARG A C 1
ATOM 1976 O O . ARG A 1 271 ? 25.683 22.886 -46.018 1.00 69.81 271 ARG A O 1
ATOM 1983 N N . ARG A 1 272 ? 25.816 25.106 -46.213 1.00 70.81 272 ARG A N 1
ATOM 1984 C CA . ARG A 1 272 ? 24.664 25.374 -45.326 1.00 70.81 272 ARG A CA 1
ATOM 1985 C C . ARG A 1 272 ? 23.333 24.881 -45.897 1.00 70.81 272 ARG A C 1
ATOM 1987 O O . ARG A 1 272 ? 22.361 24.795 -45.158 1.00 70.81 272 ARG A O 1
ATOM 1994 N N . LYS A 1 273 ? 23.278 24.628 -47.208 1.00 76.81 273 LYS A N 1
ATOM 1995 C CA . LYS A 1 273 ? 22.096 24.112 -47.910 1.00 76.81 273 LYS A CA 1
ATOM 1996 C C . LYS A 1 273 ? 22.124 22.591 -48.062 1.00 76.81 273 LYS A C 1
ATOM 1998 O O . LYS A 1 273 ? 21.193 22.037 -48.639 1.00 76.81 273 LYS A O 1
ATOM 2003 N N . TRP A 1 274 ? 23.202 21.933 -47.633 1.00 85.62 274 TRP A N 1
ATOM 2004 C CA . TRP A 1 274 ? 23.318 20.486 -47.751 1.00 85.62 274 TRP A CA 1
ATOM 2005 C C . TRP A 1 274 ? 22.389 19.825 -46.748 1.00 85.62 274 TRP A C 1
ATOM 2007 O O . TRP A 1 274 ? 22.250 20.293 -45.618 1.00 85.62 274 TRP A O 1
ATOM 2017 N N . LYS A 1 275 ? 21.758 18.736 -47.186 1.00 88.75 275 LYS A N 1
ATOM 2018 C CA . LYS A 1 275 ? 20.958 17.906 -46.296 1.00 88.75 275 LYS A CA 1
ATOM 2019 C C . LYS A 1 275 ? 21.861 17.245 -45.265 1.00 88.75 275 LYS A C 1
ATOM 2021 O O . LYS A 1 275 ? 23.021 16.934 -45.540 1.00 88.75 275 LYS A O 1
ATOM 2026 N N . THR A 1 276 ? 21.316 17.029 -44.085 1.00 90.94 276 THR A N 1
ATOM 2027 C CA . THR A 1 276 ? 21.956 16.286 -43.006 1.00 90.94 276 THR A CA 1
ATOM 2028 C C . THR A 1 276 ? 21.533 14.825 -43.062 1.00 90.94 276 THR A C 1
ATOM 2030 O O . THR A 1 276 ? 20.527 14.484 -43.686 1.00 90.94 276 THR A O 1
ATOM 2033 N N . LEU A 1 277 ? 22.269 13.938 -42.395 1.00 91.00 277 LEU A N 1
ATOM 2034 C CA . LEU A 1 277 ? 21.906 12.523 -42.341 1.00 91.00 277 LEU A CA 1
ATOM 2035 C C . LEU A 1 277 ? 20.558 12.304 -41.625 1.00 91.00 277 LEU A C 1
ATOM 2037 O O . LEU A 1 277 ? 19.843 11.352 -41.943 1.00 91.00 277 LEU A O 1
ATOM 2041 N N . ARG A 1 278 ? 20.189 13.224 -40.720 1.00 92.00 278 ARG A N 1
ATOM 2042 C CA . ARG A 1 278 ? 18.883 13.273 -40.047 1.00 92.00 278 ARG A CA 1
ATOM 2043 C C . ARG A 1 278 ? 17.723 13.596 -40.993 1.00 92.00 278 ARG A C 1
ATOM 2045 O O . ARG A 1 278 ? 16.640 13.073 -40.789 1.00 92.00 278 ARG A O 1
ATOM 2052 N N . ASP A 1 279 ? 17.934 14.352 -42.072 1.00 89.19 279 ASP A N 1
ATOM 2053 C CA . ASP A 1 279 ? 16.855 14.675 -43.030 1.00 89.19 279 ASP A CA 1
ATOM 2054 C C . ASP A 1 279 ? 16.326 13.439 -43.785 1.00 89.19 279 ASP A C 1
ATOM 2056 O O . ASP A 1 279 ? 15.280 13.496 -44.430 1.00 89.19 279 ASP A O 1
ATOM 2060 N N . PHE A 1 280 ? 17.058 12.323 -43.723 1.00 89.25 280 PHE A N 1
ATOM 2061 C CA . PHE A 1 280 ? 16.671 11.027 -44.288 1.00 89.25 280 PHE A CA 1
ATOM 2062 C C . PHE A 1 280 ? 16.070 10.077 -43.239 1.00 89.25 280 PHE A C 1
ATOM 2064 O O . PHE A 1 280 ? 15.743 8.935 -43.560 1.00 89.25 280 PHE A O 1
ATOM 2071 N N . VAL A 1 281 ? 15.941 10.528 -41.990 1.00 90.75 281 VAL A N 1
ATOM 2072 C CA . VAL A 1 281 ? 15.341 9.780 -40.885 1.00 90.75 281 VAL A CA 1
ATOM 2073 C C . VAL A 1 281 ? 13.856 10.125 -40.771 1.00 90.75 281 VAL A C 1
ATOM 2075 O O . VAL A 1 281 ? 13.442 11.272 -40.926 1.00 90.75 281 VAL A O 1
ATOM 2078 N N . ALA A 1 282 ? 13.031 9.119 -40.486 1.00 88.94 282 ALA A N 1
ATOM 2079 C CA . ALA A 1 282 ? 11.606 9.302 -40.238 1.00 88.94 282 ALA A CA 1
ATOM 2080 C C . ALA A 1 282 ? 11.350 9.757 -38.787 1.00 88.94 282 ALA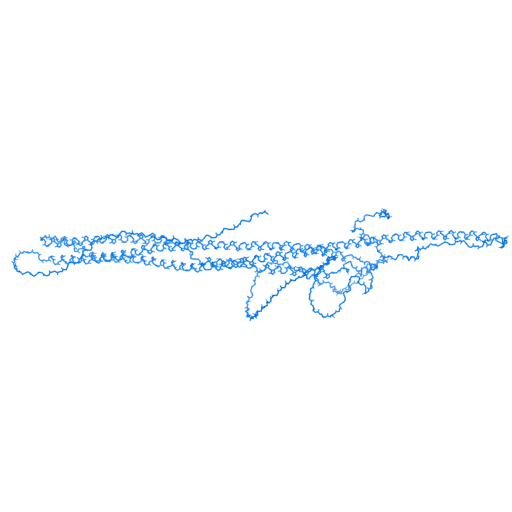 A C 1
ATOM 2082 O O . ALA A 1 282 ? 10.862 8.978 -37.969 1.00 88.94 282 ALA A O 1
ATOM 2083 N N . ASP A 1 283 ? 11.663 11.020 -38.477 1.00 86.44 283 ASP A N 1
ATOM 2084 C CA . ASP A 1 283 ? 11.527 11.598 -37.126 1.00 86.44 283 ASP A CA 1
ATOM 2085 C C . ASP A 1 283 ? 10.099 11.473 -36.557 1.00 86.44 283 ASP A C 1
ATOM 2087 O O . ASP A 1 283 ? 9.932 11.215 -35.368 1.00 86.44 283 ASP A O 1
ATOM 2091 N N . HIS A 1 284 ? 9.066 11.531 -37.406 1.00 86.81 284 HIS A N 1
ATOM 2092 C CA . HIS A 1 284 ? 7.667 11.361 -36.985 1.00 86.81 284 HIS A CA 1
ATOM 2093 C C . HIS A 1 284 ? 7.383 10.002 -36.323 1.00 86.81 284 HIS A C 1
ATOM 2095 O O . HIS A 1 284 ? 6.528 9.913 -35.448 1.00 86.81 284 HIS A O 1
ATOM 2101 N N . ASN A 1 285 ? 8.099 8.940 -36.710 1.00 87.06 285 ASN A N 1
ATOM 2102 C CA . ASN A 1 285 ? 7.946 7.624 -36.083 1.00 87.06 285 ASN A CA 1
ATOM 2103 C C . ASN A 1 285 ? 8.573 7.592 -34.686 1.00 87.06 285 ASN A C 1
ATOM 2105 O O . ASN A 1 285 ? 8.092 6.879 -33.810 1.00 87.06 285 ASN A O 1
ATOM 2109 N N . VAL A 1 286 ? 9.645 8.363 -34.483 1.00 90.62 286 VAL A N 1
ATOM 2110 C CA . VAL A 1 286 ? 10.295 8.507 -33.178 1.00 90.62 286 VAL A CA 1
ATOM 2111 C C . VAL A 1 286 ? 9.395 9.296 -32.233 1.00 90.62 286 VAL A C 1
ATOM 2113 O O . VAL A 1 286 ? 9.174 8.874 -31.102 1.00 90.62 286 VAL A O 1
ATOM 2116 N N . GLU A 1 287 ? 8.828 10.402 -32.718 1.00 93.25 287 GLU A N 1
ATOM 2117 C CA . GLU A 1 287 ? 7.873 11.218 -31.965 1.00 93.25 287 GLU A CA 1
ATOM 2118 C C . GLU A 1 287 ? 6.631 10.410 -31.564 1.00 93.25 287 GLU A C 1
ATOM 2120 O O . GLU A 1 287 ? 6.251 10.433 -30.396 1.00 93.25 287 GLU A O 1
ATOM 2125 N N . ALA A 1 288 ? 6.061 9.626 -32.488 1.00 92.88 288 ALA A N 1
ATOM 2126 C CA . ALA A 1 288 ? 4.915 8.764 -32.201 1.00 92.88 288 ALA A CA 1
ATOM 2127 C C . ALA A 1 288 ? 5.219 7.715 -31.114 1.00 92.88 288 ALA A C 1
ATOM 2129 O O . ALA A 1 288 ? 4.420 7.525 -30.202 1.00 92.88 288 ALA A O 1
ATOM 2130 N N . ALA A 1 289 ? 6.394 7.074 -31.161 1.00 92.31 289 ALA A N 1
ATOM 2131 C CA . ALA A 1 289 ? 6.794 6.100 -30.142 1.00 92.31 289 ALA A CA 1
ATOM 2132 C C . ALA A 1 289 ? 6.962 6.737 -28.748 1.00 92.31 289 ALA A C 1
ATOM 2134 O O . ALA A 1 289 ? 6.602 6.134 -27.737 1.00 92.31 289 ALA A O 1
ATOM 2135 N N . LEU A 1 290 ? 7.492 7.964 -28.682 1.00 94.88 290 LEU A N 1
ATOM 2136 C CA . LEU A 1 290 ? 7.608 8.711 -27.427 1.00 94.88 290 LEU A CA 1
ATOM 2137 C C . LEU A 1 290 ? 6.237 9.159 -26.893 1.00 94.88 290 LEU A C 1
ATOM 2139 O O . LEU A 1 290 ? 6.023 9.123 -25.682 1.00 94.88 290 LEU A O 1
ATOM 2143 N N . GLU A 1 291 ? 5.312 9.551 -27.773 1.00 96.31 291 GLU A N 1
ATOM 2144 C CA . GLU A 1 291 ? 3.938 9.914 -27.404 1.00 96.31 291 GLU A CA 1
ATOM 2145 C C . GLU A 1 291 ? 3.162 8.713 -26.843 1.00 96.31 291 GLU A C 1
ATOM 2147 O O . GLU A 1 291 ? 2.538 8.827 -25.786 1.00 96.31 291 GLU A O 1
ATOM 2152 N N . ASP A 1 292 ? 3.256 7.548 -27.490 1.00 95.75 292 ASP A N 1
ATOM 2153 C CA . ASP A 1 292 ? 2.637 6.308 -27.007 1.00 95.75 292 ASP A CA 1
ATOM 2154 C C . ASP A 1 292 ? 3.177 5.907 -25.623 1.00 95.75 292 ASP A C 1
ATOM 2156 O O . ASP A 1 292 ? 2.406 5.565 -24.723 1.00 95.75 292 ASP A O 1
ATOM 2160 N N . MET A 1 293 ? 4.491 6.025 -25.409 1.00 97.12 293 MET A N 1
ATOM 2161 C CA . MET A 1 293 ? 5.107 5.764 -24.106 1.00 97.12 293 MET A CA 1
ATOM 2162 C C . MET A 1 293 ? 4.610 6.733 -23.019 1.00 97.12 293 MET A C 1
ATOM 2164 O O . MET A 1 293 ? 4.365 6.310 -21.888 1.00 97.12 293 MET A O 1
ATOM 2168 N N . GLU A 1 294 ? 4.448 8.024 -23.327 1.00 97.56 294 GLU A N 1
ATOM 2169 C CA . GLU A 1 294 ? 3.930 9.014 -22.368 1.00 97.56 294 GLU A CA 1
ATOM 2170 C C . GLU A 1 294 ? 2.453 8.771 -22.030 1.00 97.56 294 GLU A C 1
ATOM 2172 O O . GLU A 1 294 ? 2.029 8.920 -20.879 1.00 97.56 294 GLU A O 1
ATOM 2177 N N . LYS A 1 295 ? 1.666 8.336 -23.016 1.00 97.75 295 LYS A N 1
ATOM 2178 C CA . LYS A 1 295 ? 0.272 7.940 -22.818 1.00 97.75 295 LYS A CA 1
ATOM 2179 C C . LYS A 1 295 ? 0.159 6.742 -21.876 1.00 97.75 295 LYS A C 1
ATOM 2181 O O . LYS A 1 295 ? -0.626 6.789 -20.928 1.00 97.75 295 LYS A O 1
ATOM 2186 N N . ASP A 1 296 ? 0.955 5.698 -22.092 1.00 97.81 296 ASP A N 1
ATOM 2187 C CA . ASP A 1 296 ? 0.961 4.522 -21.214 1.00 97.81 296 ASP A CA 1
ATOM 2188 C C . ASP A 1 296 ? 1.499 4.865 -19.813 1.00 97.81 296 ASP A C 1
ATOM 2190 O O . ASP A 1 296 ? 1.012 4.348 -18.805 1.00 97.81 296 ASP A O 1
ATOM 2194 N N . ARG A 1 297 ? 2.441 5.813 -19.715 1.00 97.94 297 ARG A N 1
ATOM 2195 C CA . ARG A 1 297 ? 2.943 6.322 -18.431 1.00 97.94 297 ARG A CA 1
ATOM 2196 C C . ARG A 1 297 ? 1.878 7.101 -17.658 1.00 97.94 297 ARG A C 1
ATOM 2198 O O . ARG A 1 297 ? 1.792 6.945 -16.439 1.00 97.94 297 ARG A O 1
ATOM 2205 N N . SER A 1 298 ? 1.067 7.893 -18.358 1.00 97.88 298 SER A N 1
ATOM 2206 C CA . SER A 1 298 ? -0.078 8.609 -17.782 1.00 97.88 298 SER A CA 1
ATOM 2207 C C . SER A 1 298 ? -1.152 7.633 -17.300 1.00 97.88 298 SER A C 1
ATOM 2209 O O . SER A 1 298 ? -1.693 7.797 -16.211 1.00 97.88 298 SER A O 1
ATOM 2211 N N . ARG A 1 299 ? -1.406 6.558 -18.059 1.00 97.69 299 ARG A N 1
ATOM 2212 C CA . ARG A 1 299 ? -2.308 5.481 -17.634 1.00 97.69 299 ARG A CA 1
ATOM 2213 C C . ARG A 1 299 ? -1.828 4.809 -16.344 1.00 97.69 299 ARG A C 1
ATOM 2215 O O . ARG A 1 299 ? -2.643 4.518 -15.473 1.00 97.69 299 ARG A O 1
ATOM 2222 N N . LEU A 1 300 ? -0.522 4.579 -16.199 1.00 98.06 300 LEU A N 1
ATOM 2223 C CA . LEU A 1 300 ? 0.033 4.045 -14.954 1.00 98.06 300 LEU A CA 1
ATOM 2224 C C . LEU A 1 300 ? -0.193 4.997 -13.765 1.00 98.06 300 LEU A C 1
ATOM 2226 O O . LEU A 1 300 ? -0.539 4.527 -12.684 1.00 98.06 300 LEU A O 1
ATOM 2230 N N . ASP A 1 301 ? -0.072 6.315 -13.955 1.00 97.62 301 ASP A N 1
ATOM 2231 C CA . ASP A 1 301 ? -0.410 7.289 -12.902 1.00 97.62 301 ASP A CA 1
ATOM 2232 C C . ASP A 1 301 ? -1.892 7.241 -12.519 1.00 97.62 301 ASP A C 1
ATOM 2234 O O . ASP A 1 301 ? -2.221 7.313 -11.334 1.00 97.62 301 ASP A O 1
ATOM 2238 N N . GLU A 1 302 ? -2.790 7.092 -13.495 1.00 97.81 302 GLU A N 1
ATOM 2239 C CA . GLU A 1 302 ? -4.225 6.935 -13.235 1.00 97.81 302 GLU A CA 1
ATOM 2240 C C . GLU A 1 302 ? -4.502 5.687 -12.386 1.00 97.81 302 GLU A C 1
ATOM 2242 O O . GLU A 1 302 ? -5.211 5.782 -11.381 1.00 97.81 302 GLU A O 1
ATOM 2247 N N . ILE A 1 303 ? -3.885 4.550 -12.732 1.00 97.62 303 ILE A N 1
ATOM 2248 C CA . ILE A 1 303 ? -3.989 3.289 -11.982 1.00 97.62 303 ILE A CA 1
ATOM 2249 C C . ILE A 1 303 ? -3.490 3.473 -10.547 1.00 97.62 303 ILE A C 1
ATOM 2251 O O . ILE A 1 303 ? -4.206 3.147 -9.603 1.00 97.62 303 ILE A O 1
ATOM 2255 N N . LEU A 1 304 ? -2.305 4.058 -10.347 1.00 96.00 304 LEU A N 1
A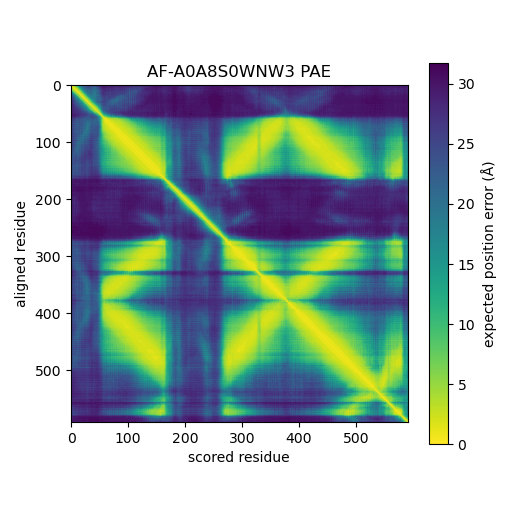TOM 2256 C CA . LEU A 1 304 ? -1.754 4.295 -9.006 1.00 96.00 304 LEU A CA 1
ATOM 2257 C C . LEU A 1 304 ? -2.557 5.328 -8.202 1.00 96.00 304 LEU A C 1
ATOM 2259 O O . LEU A 1 304 ? -2.570 5.279 -6.967 1.00 96.00 304 LEU A O 1
ATOM 2263 N N . GLY A 1 305 ? -3.230 6.257 -8.880 1.00 95.62 305 GLY A N 1
ATOM 2264 C CA . GLY A 1 305 ? -4.092 7.265 -8.270 1.00 95.62 305 GLY A CA 1
ATOM 2265 C C . GLY A 1 305 ? -5.357 6.686 -7.634 1.00 95.62 305 GLY A C 1
ATOM 2266 O O . GLY A 1 305 ? -5.850 7.254 -6.658 1.00 95.62 305 GLY A O 1
ATOM 2267 N N . THR A 1 306 ? -5.854 5.543 -8.119 1.00 96.00 306 THR A N 1
ATOM 2268 C CA . THR A 1 306 ? -7.091 4.910 -7.617 1.00 96.00 306 THR A CA 1
ATOM 2269 C C . THR A 1 306 ? -7.032 4.568 -6.125 1.00 96.00 306 THR A C 1
ATOM 2271 O O . THR A 1 306 ? -8.017 4.775 -5.414 1.00 96.00 306 THR A O 1
ATOM 2274 N N . THR A 1 307 ? -5.875 4.114 -5.628 1.00 96.31 307 THR A N 1
ATOM 2275 C CA . THR A 1 307 ? -5.681 3.733 -4.218 1.00 96.31 307 THR A CA 1
ATOM 2276 C C . THR A 1 307 ? -4.919 4.783 -3.404 1.00 96.31 307 THR A C 1
ATOM 2278 O O . THR A 1 307 ? -4.492 4.516 -2.280 1.00 96.31 307 THR A O 1
ATOM 2281 N N . GLY A 1 308 ? -4.748 5.996 -3.947 1.00 93.50 308 GLY A N 1
ATOM 2282 C CA . GLY A 1 308 ? -3.917 7.063 -3.374 1.00 93.50 308 GLY A CA 1
ATOM 2283 C C . GLY A 1 308 ? -4.294 7.489 -1.959 1.00 93.50 308 GLY A C 1
ATOM 2284 O O . GLY A 1 308 ? -3.431 7.720 -1.119 1.00 93.50 308 GLY A O 1
ATOM 2285 N N . ASP A 1 309 ? -5.589 7.561 -1.672 1.00 95.19 309 ASP A N 1
ATOM 2286 C CA . ASP A 1 309 ? -6.117 8.051 -0.400 1.00 95.19 309 ASP A CA 1
ATOM 2287 C C . ASP A 1 309 ? -6.463 6.927 0.589 1.00 95.19 309 ASP A C 1
ATOM 2289 O O . ASP A 1 309 ? -6.936 7.185 1.700 1.00 95.19 309 ASP A O 1
ATOM 2293 N N . PHE A 1 310 ? -6.217 5.669 0.216 1.00 96.31 310 PHE A N 1
ATOM 2294 C CA . PHE A 1 310 ? -6.618 4.503 0.996 1.00 96.31 310 PHE A CA 1
ATOM 2295 C C . PHE A 1 310 ? -6.030 4.515 2.422 1.00 96.31 310 PHE A C 1
ATOM 2297 O O . PHE A 1 310 ? -6.805 4.425 3.384 1.00 96.31 310 PHE A O 1
ATOM 2304 N N . PRO A 1 311 ? -4.708 4.687 2.613 1.00 94.94 311 PRO A N 1
ATOM 2305 C CA . PRO A 1 311 ? -4.099 4.666 3.943 1.00 94.94 311 PRO A CA 1
ATOM 2306 C C . PRO A 1 311 ? -4.609 5.800 4.841 1.00 94.94 311 PRO A C 1
ATOM 2308 O O . PRO A 1 311 ? -4.940 5.568 6.007 1.00 94.94 311 PRO A O 1
ATOM 2311 N N . GLU A 1 312 ? -4.763 7.012 4.300 1.00 95.06 312 GLU A N 1
ATOM 2312 C CA . GLU A 1 312 ? -5.289 8.157 5.050 1.00 95.06 312 GLU A CA 1
ATOM 2313 C C . GLU A 1 312 ? -6.750 7.958 5.469 1.00 95.06 312 GLU A C 1
ATOM 2315 O O . GLU A 1 312 ? -7.111 8.245 6.617 1.00 95.06 312 GLU A O 1
ATOM 2320 N N . ARG A 1 313 ? -7.599 7.441 4.568 1.00 95.56 313 ARG A N 1
ATOM 2321 C CA . ARG A 1 313 ? -9.007 7.139 4.873 1.00 95.56 313 ARG A CA 1
ATOM 2322 C C . ARG A 1 313 ? -9.133 6.079 5.966 1.00 95.56 313 ARG A C 1
ATOM 2324 O O . ARG A 1 313 ? -9.929 6.266 6.892 1.00 95.56 313 ARG A O 1
ATOM 2331 N N . LEU A 1 314 ? -8.325 5.017 5.915 1.00 95.88 314 LEU A N 1
ATOM 2332 C CA . LEU A 1 314 ? -8.300 3.991 6.962 1.00 95.88 314 LEU A CA 1
ATOM 2333 C C . LEU A 1 314 ? -7.846 4.572 8.299 1.00 95.88 314 LEU A C 1
ATOM 2335 O O . LEU A 1 314 ? -8.533 4.398 9.302 1.00 95.88 314 LEU A O 1
ATOM 2339 N N . ILE A 1 315 ? -6.740 5.319 8.329 1.00 95.75 315 ILE A N 1
ATOM 2340 C CA . ILE A 1 315 ? -6.228 5.932 9.564 1.00 95.75 315 ILE A CA 1
ATOM 2341 C C . ILE A 1 315 ? -7.253 6.900 10.166 1.00 95.75 315 ILE A C 1
ATOM 2343 O O . ILE A 1 315 ? -7.464 6.889 11.381 1.00 95.75 315 ILE A O 1
ATOM 2347 N N . ARG A 1 316 ? -7.924 7.715 9.341 1.00 96.38 316 ARG A N 1
ATOM 2348 C CA . ARG A 1 316 ? -8.989 8.621 9.796 1.00 96.38 316 ARG A CA 1
ATOM 2349 C C . ARG A 1 316 ? -10.139 7.843 10.439 1.00 96.38 316 ARG A C 1
ATOM 2351 O O . ARG A 1 316 ? -10.564 8.206 11.534 1.00 96.38 316 ARG A O 1
ATOM 2358 N N . THR A 1 317 ? -10.601 6.772 9.798 1.00 95.75 317 THR A N 1
ATOM 2359 C CA . THR A 1 317 ? -11.702 5.937 10.306 1.00 95.75 317 THR A CA 1
ATOM 2360 C C . THR A 1 317 ? -11.307 5.226 11.602 1.00 95.75 317 THR A C 1
ATOM 2362 O O . THR A 1 317 ? -12.034 5.298 12.588 1.00 95.75 317 THR A O 1
ATOM 2365 N N . ILE A 1 318 ? -10.101 4.651 11.658 1.00 96.44 318 ILE A N 1
ATOM 2366 C CA . ILE A 1 318 ? -9.527 4.030 12.862 1.00 96.44 318 ILE A CA 1
ATOM 2367 C C . ILE A 1 318 ? -9.485 5.022 14.029 1.00 96.44 318 ILE A C 1
ATOM 2369 O O . ILE A 1 318 ? -9.879 4.681 15.142 1.00 96.44 318 ILE A O 1
ATOM 2373 N N . ASN A 1 319 ? -9.025 6.254 13.791 1.00 96.00 319 ASN A N 1
ATOM 2374 C CA . ASN A 1 319 ? -8.962 7.279 14.832 1.00 96.00 319 ASN A CA 1
ATOM 2375 C C . ASN A 1 319 ? -10.363 7.735 15.275 1.00 96.00 319 ASN A C 1
ATOM 2377 O O . ASN A 1 319 ? -10.559 8.001 16.459 1.00 96.00 319 ASN A O 1
ATOM 2381 N N . SER A 1 320 ? -11.335 7.787 14.356 1.00 96.50 320 SER A N 1
ATOM 2382 C CA . SER A 1 320 ? -12.736 8.087 14.676 1.00 96.50 320 SER A CA 1
ATOM 2383 C C . SER A 1 320 ? -13.319 7.037 15.621 1.00 96.50 320 SER A C 1
ATOM 2385 O O . SER A 1 320 ? -13.824 7.388 16.687 1.00 96.50 320 SER A O 1
ATOM 2387 N N . ILE A 1 321 ? -13.168 5.751 15.288 1.00 95.31 321 ILE A N 1
ATOM 2388 C CA . ILE A 1 321 ? -13.630 4.643 16.135 1.00 95.31 321 ILE A CA 1
ATOM 2389 C C . ILE A 1 321 ? -12.896 4.671 17.478 1.00 95.31 321 ILE A C 1
ATOM 2391 O O . ILE A 1 321 ? -13.536 4.624 18.524 1.00 95.31 321 ILE A O 1
ATOM 2395 N N . HIS A 1 322 ? -11.573 4.858 17.480 1.00 95.50 322 HIS A N 1
ATOM 2396 C CA . HIS A 1 322 ? -10.799 4.980 18.716 1.00 95.50 322 HIS A CA 1
ATOM 2397 C C . HIS A 1 322 ? -11.311 6.108 19.628 1.00 95.50 322 HIS A C 1
ATOM 2399 O O . HIS A 1 322 ? -11.390 5.929 20.839 1.00 95.50 322 HIS A O 1
ATOM 2405 N N . SER A 1 323 ? -11.665 7.269 19.068 1.00 94.06 323 SER A N 1
ATOM 2406 C CA . SER A 1 323 ? -12.167 8.412 19.845 1.00 94.06 323 SER A CA 1
ATOM 2407 C C . SER A 1 323 ? -13.570 8.209 20.428 1.00 94.06 323 SER A C 1
ATOM 2409 O O . SER A 1 323 ? -13.947 8.921 21.352 1.00 94.06 323 SER A O 1
ATOM 2411 N N . SER A 1 324 ? -14.329 7.240 19.909 1.00 93.69 324 SER A N 1
ATOM 2412 C CA . SER A 1 324 ? -15.666 6.893 20.401 1.00 93.69 324 SER A CA 1
ATOM 2413 C C . SER A 1 324 ? -15.659 5.929 21.591 1.00 93.69 324 SER A C 1
ATOM 2415 O O . SER A 1 324 ? -16.718 5.665 22.157 1.00 93.69 324 SER A O 1
ATOM 2417 N N . LEU A 1 325 ? -14.498 5.388 21.975 1.00 93.69 325 LEU A N 1
ATOM 2418 C CA . LEU A 1 325 ? -14.399 4.430 23.073 1.00 93.69 325 LEU A CA 1
ATOM 2419 C C . LEU A 1 325 ? -14.572 5.119 24.438 1.00 93.69 325 LEU A C 1
ATOM 2421 O O . LEU A 1 325 ? -13.929 6.145 24.674 1.00 93.69 325 LEU A O 1
ATOM 2425 N N . PRO A 1 326 ? -15.353 4.535 25.369 1.00 88.62 326 PRO A N 1
ATOM 2426 C CA . PRO A 1 326 ? -15.415 4.973 26.758 1.00 88.62 326 PRO A CA 1
ATOM 2427 C C . PRO A 1 326 ? -14.124 4.543 27.47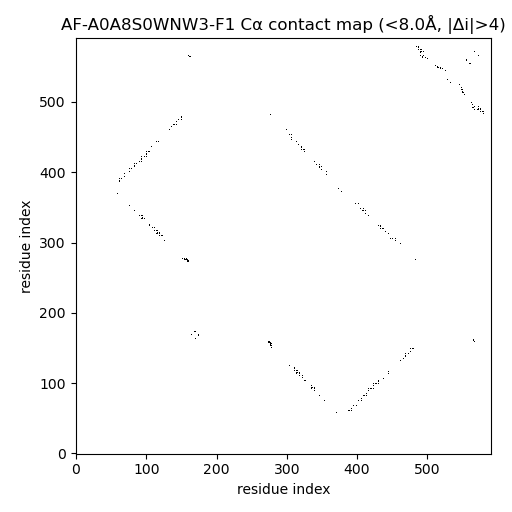0 1.00 88.62 326 PRO A C 1
ATOM 2429 O O . PRO A 1 326 ? -14.057 3.507 28.132 1.00 88.62 326 PRO A O 1
ATOM 2432 N N . VAL A 1 327 ? -13.046 5.297 27.251 1.00 77.69 327 VAL A N 1
ATOM 2433 C CA . VAL A 1 327 ? -11.768 5.074 27.930 1.00 77.69 327 VAL A CA 1
ATOM 2434 C C . VAL A 1 327 ? -11.800 5.837 29.254 1.00 77.69 327 VAL A C 1
ATOM 2436 O O . VAL A 1 327 ? -11.945 7.059 29.226 1.00 77.69 327 VAL A O 1
ATOM 2439 N N . PRO A 1 328 ? -11.659 5.160 30.407 1.00 67.88 328 PRO A N 1
ATOM 2440 C CA . PRO A 1 328 ? -11.617 5.842 31.691 1.00 67.88 328 PRO A CA 1
ATOM 2441 C C . PRO A 1 328 ? -10.404 6.776 31.755 1.00 67.88 328 PRO A C 1
ATOM 2443 O O . PRO A 1 328 ? -9.271 6.371 31.478 1.00 67.88 328 PRO A O 1
ATOM 2446 N N . GLU A 1 329 ? -10.649 8.033 32.125 1.00 69.00 329 GLU A N 1
ATOM 2447 C CA . GLU A 1 329 ? -9.597 9.024 32.336 1.00 69.00 329 GLU A CA 1
ATOM 2448 C C . GLU A 1 329 ? -8.651 8.546 33.454 1.00 69.00 329 GLU A C 1
ATOM 2450 O O . GLU A 1 329 ? -9.107 8.059 34.493 1.00 69.00 329 GLU A O 1
ATOM 2455 N N . PRO A 1 330 ? -7.324 8.711 33.310 1.00 66.12 330 PRO A N 1
ATOM 2456 C CA . PRO A 1 330 ? -6.343 8.198 34.270 1.00 66.12 330 PRO A CA 1
ATOM 2457 C C . PRO A 1 330 ? -6.467 8.797 35.683 1.00 66.12 330 PRO A C 1
ATOM 2459 O O . PRO A 1 330 ? -5.834 8.300 36.615 1.00 66.12 330 PRO A O 1
ATOM 2462 N N . SER A 1 331 ? -7.251 9.865 35.857 1.00 64.56 331 SER A N 1
ATOM 2463 C CA . SER A 1 331 ? -7.536 10.493 37.150 1.00 64.56 331 SER A CA 1
ATOM 2464 C C . SER A 1 331 ? -8.737 9.907 37.896 1.00 64.56 331 SER A C 1
ATOM 2466 O O . SER A 1 331 ? -8.902 10.220 39.076 1.00 64.56 331 SER A O 1
ATOM 2468 N N . GLU A 1 332 ? -9.582 9.094 37.256 1.00 71.56 332 GLU A N 1
ATOM 2469 C CA . GLU A 1 332 ? -10.773 8.557 37.916 1.00 71.56 332 GLU A CA 1
ATOM 2470 C C . GLU A 1 332 ? -10.456 7.305 38.755 1.00 71.56 332 GLU A C 1
ATOM 2472 O O . GLU A 1 332 ? -9.747 6.399 38.304 1.00 71.56 332 GLU A O 1
ATOM 2477 N N . PRO A 1 333 ? -10.951 7.224 40.007 1.00 74.81 333 PRO A N 1
ATOM 2478 C CA . PRO A 1 333 ? -10.782 6.030 40.819 1.00 74.81 333 PRO A CA 1
ATOM 2479 C C . PRO A 1 333 ? -11.513 4.860 40.161 1.00 74.81 333 PRO A C 1
ATOM 2481 O O . PRO A 1 333 ? -12.663 5.002 39.756 1.00 74.81 333 PRO A O 1
ATOM 2484 N N . SER A 1 334 ? -10.860 3.698 40.087 1.00 83.88 334 SER A N 1
ATOM 2485 C CA . SER A 1 334 ? -11.437 2.522 39.432 1.00 83.88 334 SER A CA 1
ATOM 2486 C C . SER A 1 334 ? -12.803 2.159 40.018 1.00 83.88 334 SER A C 1
ATOM 2488 O O . SER A 1 334 ? -13.017 2.274 41.230 1.00 83.88 334 SER A O 1
ATOM 2490 N N . ALA A 1 335 ? -13.702 1.648 39.173 1.00 86.38 335 ALA A N 1
ATOM 2491 C CA . ALA A 1 335 ? -15.016 1.164 39.594 1.00 86.38 335 ALA A CA 1
ATOM 2492 C C . ALA A 1 335 ? -14.919 0.176 40.770 1.00 86.38 335 ALA A C 1
ATOM 2494 O O . ALA A 1 335 ? -15.752 0.200 41.675 1.00 86.38 335 ALA A O 1
ATOM 2495 N N . LEU A 1 336 ? -13.852 -0.633 40.803 1.00 89.75 336 LEU A N 1
ATOM 2496 C CA . LEU A 1 336 ? -13.526 -1.518 41.918 1.00 89.75 336 LEU A CA 1
ATOM 2497 C C . LEU A 1 336 ? -13.343 -0.763 43.237 1.00 89.75 336 LEU A C 1
ATOM 2499 O O . LEU A 1 336 ? -13.965 -1.128 44.231 1.00 89.75 336 LEU A O 1
ATOM 2503 N N . LYS A 1 337 ? -12.511 0.283 43.247 1.00 90.62 337 LYS A N 1
ATOM 2504 C CA . LYS A 1 337 ? -12.227 1.061 44.455 1.00 90.62 337 LYS A CA 1
ATOM 2505 C C . LYS A 1 337 ? -13.472 1.804 44.938 1.00 90.62 337 LYS A C 1
ATOM 2507 O O . LYS A 1 337 ? -13.808 1.707 46.110 1.00 90.62 337 LYS A O 1
ATOM 2512 N N . GLN A 1 338 ? -14.191 2.464 44.029 1.00 91.12 338 GLN A N 1
ATOM 2513 C CA . GLN A 1 338 ? -15.431 3.171 44.370 1.00 91.12 338 GLN A CA 1
ATOM 2514 C C . GLN A 1 338 ? -16.482 2.218 44.960 1.00 91.12 338 GLN A C 1
ATOM 2516 O O . GLN A 1 338 ? -17.074 2.498 45.999 1.00 91.12 338 GLN A O 1
ATOM 2521 N N . THR A 1 339 ? -16.674 1.053 44.334 1.00 93.81 339 THR A N 1
ATOM 2522 C CA . THR A 1 339 ? -17.624 0.038 44.809 1.00 93.81 339 THR A CA 1
ATOM 2523 C C . THR A 1 339 ? -17.202 -0.534 46.164 1.00 93.81 339 THR A C 1
ATOM 2525 O O . THR A 1 339 ? -18.044 -0.711 47.042 1.00 93.81 339 THR A O 1
ATOM 2528 N N . GLN A 1 340 ? -15.905 -0.788 46.365 1.00 94.19 340 GLN A N 1
ATOM 2529 C CA . GLN A 1 340 ? -15.368 -1.267 47.639 1.00 94.19 340 GLN A CA 1
ATOM 2530 C C . GLN A 1 340 ? -15.583 -0.250 48.768 1.00 94.19 340 GLN A C 1
ATOM 2532 O O . GLN A 1 340 ? -16.014 -0.639 49.855 1.00 94.19 340 GLN A O 1
ATOM 2537 N N . ASP A 1 341 ? -15.314 1.032 48.514 1.00 94.00 341 ASP A N 1
ATOM 2538 C CA . ASP A 1 341 ? -15.493 2.106 49.494 1.00 94.00 341 ASP A CA 1
ATOM 2539 C C . ASP A 1 341 ? -16.971 2.223 49.907 1.00 94.00 341 ASP A C 1
ATOM 2541 O O . ASP A 1 341 ? -17.281 2.293 51.099 1.00 94.00 341 ASP A O 1
ATOM 2545 N N . ILE A 1 342 ? -17.894 2.154 48.939 1.00 94.25 342 ILE A N 1
ATOM 2546 C CA . ILE A 1 342 ? -19.342 2.171 49.190 1.00 94.25 342 ILE A CA 1
ATOM 2547 C C . ILE A 1 342 ? -19.784 0.963 50.030 1.00 94.25 342 ILE A C 1
ATOM 2549 O O . ILE A 1 342 ? -20.444 1.144 51.053 1.00 94.25 342 ILE A O 1
ATOM 2553 N N . VAL A 1 343 ? -19.411 -0.261 49.636 1.00 94.06 343 VAL A N 1
ATOM 2554 C CA . VAL A 1 343 ? -19.828 -1.489 50.342 1.00 94.06 343 VAL A CA 1
ATOM 2555 C C . VAL A 1 343 ? -19.267 -1.528 51.764 1.00 94.06 343 VAL A C 1
ATOM 2557 O O . VAL A 1 343 ? -20.010 -1.810 52.699 1.00 94.06 343 VAL A O 1
ATOM 2560 N N . THR A 1 344 ? -17.993 -1.166 51.950 1.00 94.81 344 THR A 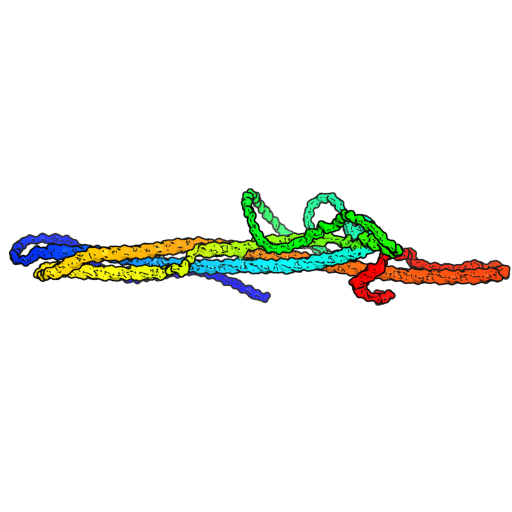N 1
ATOM 2561 C CA . THR A 1 344 ? -17.361 -1.114 53.281 1.00 94.81 344 THR A CA 1
ATOM 2562 C C . THR A 1 344 ? -18.050 -0.080 54.174 1.00 94.81 344 THR A C 1
ATOM 2564 O O . THR A 1 344 ? -18.297 -0.324 55.354 1.00 94.81 344 THR A O 1
ATOM 2567 N N . SER A 1 345 ? -18.404 1.080 53.610 1.00 94.00 345 SER A N 1
ATOM 2568 C CA . SER A 1 345 ? -19.106 2.136 54.348 1.00 94.00 345 SER A CA 1
ATOM 2569 C C . SER A 1 345 ? -20.511 1.692 54.753 1.00 94.00 345 SER A C 1
ATOM 2571 O O . SER A 1 345 ? -20.943 1.953 55.874 1.00 94.00 345 SER A O 1
ATOM 2573 N N . GLN A 1 346 ? -21.209 0.971 53.875 1.00 94.44 346 GLN A N 1
ATOM 2574 C CA . GLN A 1 346 ? -22.535 0.424 54.144 1.00 94.44 346 GLN A CA 1
ATOM 2575 C C . GLN A 1 346 ? -22.508 -0.695 55.197 1.00 94.44 346 GLN A C 1
ATOM 2577 O O . GLN A 1 346 ? -23.368 -0.718 56.074 1.00 94.44 346 GLN A O 1
ATOM 2582 N N . GLU A 1 347 ? -21.515 -1.588 55.158 1.00 93.94 347 GLU A N 1
ATOM 2583 C CA . GLU A 1 347 ? -21.332 -2.666 56.140 1.00 93.94 347 GLU A CA 1
ATOM 2584 C C . GLU A 1 347 ? -21.061 -2.116 57.549 1.00 93.94 347 GLU A C 1
ATOM 2586 O O . GLU A 1 347 ? -21.648 -2.592 58.524 1.00 93.94 347 GLU A O 1
ATOM 2591 N N . ASN A 1 348 ? -20.262 -1.048 57.653 1.00 95.00 348 ASN A N 1
ATOM 2592 C CA . ASN A 1 348 ? -20.037 -0.346 58.918 1.00 95.00 348 ASN A CA 1
ATOM 2593 C C . ASN A 1 348 ? -21.344 0.225 59.488 1.00 95.00 348 ASN A C 1
ATOM 2595 O O . ASN A 1 348 ? -21.633 0.017 60.663 1.00 95.00 348 ASN A O 1
ATOM 2599 N N . ILE A 1 349 ? -22.165 0.888 58.663 1.00 93.94 349 ILE A N 1
ATOM 2600 C CA . ILE A 1 349 ? -23.448 1.459 59.110 1.00 93.94 349 ILE A CA 1
ATOM 2601 C C . ILE A 1 349 ? -24.422 0.354 59.532 1.00 93.94 349 ILE A C 1
ATOM 2603 O O . ILE A 1 349 ? -25.050 0.465 60.581 1.00 93.94 349 ILE A O 1
ATOM 2607 N N . VAL A 1 350 ? -24.528 -0.735 58.765 1.00 94.12 350 VAL A N 1
ATOM 2608 C CA . VAL A 1 350 ? -25.381 -1.882 59.126 1.00 94.12 350 VAL A CA 1
ATOM 2609 C C . VAL A 1 350 ? -24.930 -2.514 60.445 1.00 94.12 350 VAL A C 1
ATOM 2611 O O . VAL A 1 350 ? -25.773 -2.867 61.268 1.00 94.12 350 VAL A O 1
ATOM 2614 N N . THR A 1 351 ? -23.619 -2.606 60.681 1.00 94.38 351 THR A N 1
ATOM 2615 C CA . THR A 1 351 ? -23.058 -3.099 61.949 1.00 94.38 351 THR A CA 1
ATOM 2616 C C . THR A 1 351 ? -23.421 -2.176 63.114 1.00 94.38 351 THR A C 1
ATOM 2618 O O . THR A 1 351 ? -23.864 -2.654 64.158 1.00 94.38 351 THR A O 1
ATOM 2621 N N . THR A 1 352 ? -23.319 -0.856 62.926 1.00 94.44 352 THR A N 1
ATOM 2622 C CA . THR A 1 352 ? -23.757 0.134 63.923 1.00 94.44 352 THR A CA 1
ATOM 2623 C C . THR A 1 352 ? -25.256 0.016 64.208 1.00 94.44 352 THR A C 1
ATOM 2625 O O . THR A 1 352 ? -25.652 -0.047 65.369 1.00 94.44 352 THR A O 1
ATOM 2628 N N . MET A 1 353 ? -26.097 -0.097 63.174 1.00 94.44 353 MET A N 1
ATOM 2629 C CA . MET A 1 353 ? -27.548 -0.264 63.333 1.00 94.44 353 MET A CA 1
ATOM 2630 C C . MET A 1 353 ? -27.910 -1.550 64.086 1.00 94.44 353 MET A C 1
ATOM 2632 O O . MET A 1 353 ? -28.812 -1.528 64.919 1.00 94.44 353 MET A O 1
ATOM 2636 N N . ALA A 1 354 ? -27.200 -2.656 63.836 1.00 93.88 354 ALA A N 1
ATOM 2637 C CA . ALA A 1 354 ? -27.398 -3.906 64.568 1.00 93.88 354 ALA A CA 1
ATOM 2638 C C . ALA A 1 354 ? -27.076 -3.750 66.065 1.00 93.88 354 ALA A C 1
ATOM 2640 O O . ALA A 1 354 ? -27.851 -4.212 66.900 1.00 93.88 354 ALA A O 1
ATOM 2641 N N . GLY A 1 355 ? -25.992 -3.042 66.407 1.00 94.06 355 GLY A N 1
ATOM 2642 C CA . GLY A 1 355 ? -25.650 -2.731 67.799 1.00 94.06 355 GLY A CA 1
ATOM 2643 C C . GLY A 1 355 ? -26.676 -1.819 68.481 1.00 94.06 355 GLY A C 1
ATOM 2644 O O . GLY A 1 355 ? -27.057 -2.054 69.625 1.00 94.06 355 GLY A O 1
ATOM 2645 N N . VAL A 1 356 ? -27.191 -0.810 67.769 1.00 93.25 356 VAL A N 1
ATOM 2646 C CA . VAL A 1 356 ? -28.272 0.053 68.278 1.00 93.25 356 VAL A CA 1
ATOM 2647 C C . VAL A 1 356 ? -29.561 -0.747 68.510 1.00 93.25 356 VAL A C 1
ATOM 2649 O O . VAL A 1 356 ? -30.237 -0.538 69.518 1.00 93.25 356 VAL A O 1
ATOM 2652 N N . LEU A 1 357 ? -29.888 -1.698 67.629 1.00 93.12 357 LEU A N 1
ATOM 2653 C CA . LEU A 1 357 ? -31.047 -2.577 67.792 1.00 93.12 357 LEU A CA 1
ATOM 2654 C C . LEU A 1 357 ? -30.892 -3.536 68.984 1.00 93.12 357 LEU A C 1
ATOM 2656 O O . LEU A 1 357 ? -31.855 -3.746 69.717 1.00 93.12 357 LEU A O 1
ATOM 2660 N N . GLU A 1 358 ? -29.693 -4.083 69.206 1.00 94.25 358 GLU A N 1
ATOM 2661 C CA . GLU A 1 358 ? -29.381 -4.922 70.373 1.00 94.25 358 GLU A CA 1
ATOM 2662 C C . GLU A 1 358 ? -29.542 -4.136 71.684 1.00 94.25 358 GLU A C 1
ATOM 2664 O O . GLU A 1 358 ? -30.193 -4.612 72.616 1.00 94.25 358 GLU A O 1
ATOM 2669 N N . ASN A 1 359 ? -29.051 -2.892 71.726 1.00 92.69 359 ASN A N 1
ATOM 2670 C CA . ASN A 1 359 ? -29.235 -1.997 72.873 1.00 92.69 359 ASN A CA 1
ATOM 2671 C C . ASN A 1 359 ? -30.717 -1.680 73.127 1.00 92.69 359 ASN A C 1
ATOM 2673 O O . ASN A 1 359 ? -31.164 -1.659 74.274 1.00 92.69 359 ASN A O 1
ATOM 2677 N N . LEU A 1 360 ? -31.497 -1.466 72.064 1.00 92.00 360 LEU A N 1
ATOM 2678 C CA . LEU A 1 360 ? -32.929 -1.187 72.149 1.00 92.00 360 LEU A CA 1
ATOM 2679 C C . LEU A 1 360 ? -33.730 -2.400 72.646 1.00 92.00 360 LEU A C 1
ATOM 2681 O O . LEU A 1 360 ? -34.657 -2.243 73.442 1.00 92.00 360 LEU A O 1
ATOM 2685 N N . ALA A 1 361 ? -33.350 -3.606 72.216 1.00 92.00 361 ALA A N 1
ATOM 2686 C CA . ALA A 1 361 ? -33.919 -4.856 72.710 1.00 92.00 361 ALA A CA 1
ATOM 2687 C C . ALA A 1 361 ? -33.598 -5.059 74.199 1.00 92.00 361 ALA A C 1
ATOM 2689 O O . ALA A 1 361 ? -34.508 -5.315 74.985 1.00 92.00 361 ALA A O 1
ATOM 2690 N N . GLY A 1 362 ? -32.344 -4.831 74.607 1.00 91.81 362 GLY A N 1
ATOM 2691 C CA . GLY A 1 362 ? -31.942 -4.870 76.015 1.00 91.81 362 GLY A CA 1
ATOM 2692 C C . GLY A 1 362 ? -32.687 -3.846 76.879 1.00 91.81 362 GLY A C 1
ATOM 2693 O O . GLY A 1 362 ? -33.139 -4.172 77.975 1.00 91.81 362 GLY A O 1
ATOM 2694 N N . HIS A 1 363 ? -32.895 -2.623 76.377 1.00 89.75 363 HIS A N 1
ATOM 2695 C CA . HIS A 1 363 ? -33.704 -1.610 77.062 1.00 89.75 363 HIS A CA 1
ATOM 2696 C C . HIS A 1 363 ? -35.168 -2.052 77.219 1.00 89.75 363 HIS A C 1
ATOM 2698 O O . HIS A 1 363 ? -35.758 -1.876 78.286 1.00 89.75 363 HIS A O 1
ATOM 2704 N N . TYR A 1 364 ? -35.770 -2.655 76.191 1.00 91.31 364 TYR A N 1
ATOM 2705 C CA . TYR A 1 364 ? -37.120 -3.214 76.291 1.00 91.31 364 TYR A CA 1
ATOM 2706 C C . TYR A 1 364 ? -37.213 -4.356 77.305 1.00 91.31 364 TYR A C 1
ATOM 2708 O O . TYR A 1 364 ? -38.131 -4.344 78.124 1.00 91.31 364 TYR A O 1
ATOM 2716 N N . ASP A 1 365 ? -36.264 -5.291 77.296 1.00 91.19 365 ASP A N 1
ATOM 2717 C CA . ASP A 1 365 ? -36.224 -6.403 78.249 1.00 91.19 365 ASP A CA 1
ATOM 2718 C C . ASP A 1 365 ? -36.086 -5.897 79.691 1.00 91.19 365 ASP A C 1
ATOM 2720 O O . ASP A 1 365 ? -36.786 -6.384 80.581 1.00 91.19 365 ASP A O 1
ATOM 2724 N N . ASN A 1 366 ? -35.273 -4.858 79.913 1.00 88.44 366 ASN A N 1
ATOM 2725 C CA . ASN A 1 366 ? -35.148 -4.193 81.211 1.00 88.44 366 ASN A CA 1
ATOM 2726 C C . ASN A 1 366 ? -36.459 -3.506 81.635 1.00 88.44 366 ASN A C 1
ATOM 2728 O O . ASN A 1 366 ? -36.882 -3.666 82.777 1.00 88.44 366 ASN A O 1
ATOM 2732 N N . MET A 1 367 ? -37.149 -2.797 80.728 1.00 87.31 367 MET A N 1
ATOM 2733 C CA . MET A 1 367 ? -38.453 -2.176 81.027 1.00 87.31 367 MET A CA 1
ATOM 2734 C C . MET A 1 367 ? -39.550 -3.216 81.291 1.00 87.31 367 MET A C 1
ATOM 2736 O O . MET A 1 367 ? -40.406 -3.023 82.154 1.00 87.31 367 MET A O 1
ATOM 2740 N N . ALA A 1 368 ? -39.548 -4.320 80.544 1.00 86.25 368 ALA A N 1
ATOM 2741 C CA . ALA A 1 368 ? -40.498 -5.413 80.706 1.00 86.25 368 ALA A CA 1
ATOM 2742 C C . ALA A 1 368 ? -40.244 -6.200 82.002 1.00 86.25 368 ALA A C 1
ATOM 2744 O O . ALA A 1 368 ? -41.200 -6.586 82.677 1.00 86.25 368 ALA A O 1
ATOM 2745 N N . GLY A 1 369 ? -38.972 -6.403 82.361 1.00 85.75 369 GLY A N 1
ATOM 2746 C CA . GLY A 1 369 ? -38.543 -6.955 83.645 1.00 85.75 369 GLY A CA 1
ATOM 2747 C C . GLY A 1 369 ? -38.992 -6.074 84.806 1.00 85.75 369 GLY A C 1
ATOM 2748 O O . GLY A 1 369 ? -39.741 -6.538 85.658 1.00 85.75 369 GLY A O 1
ATOM 2749 N N . ALA A 1 370 ? -38.675 -4.777 84.757 1.00 84.69 370 ALA A N 1
ATOM 2750 C CA . ALA A 1 370 ? -39.066 -3.824 85.792 1.00 84.69 370 ALA A CA 1
ATOM 2751 C C . ALA A 1 370 ? -40.592 -3.750 85.989 1.00 84.69 370 ALA A C 1
ATOM 2753 O O . ALA A 1 370 ? -41.086 -3.690 87.115 1.00 84.69 370 ALA A O 1
ATOM 2754 N N . LEU A 1 371 ? -41.369 -3.827 84.904 1.00 83.94 371 LEU A N 1
ATOM 2755 C CA . LEU A 1 371 ? -42.831 -3.886 84.970 1.00 83.94 371 LEU A CA 1
ATOM 2756 C C . LEU A 1 371 ? -43.328 -5.155 85.682 1.00 83.94 371 LEU A C 1
ATOM 2758 O O . LEU A 1 371 ? -44.217 -5.078 86.527 1.00 83.94 371 LEU A O 1
ATOM 2762 N N . LYS A 1 372 ? -42.719 -6.309 85.395 1.00 83.69 372 LYS A N 1
ATOM 2763 C CA . LYS A 1 372 ? -43.041 -7.592 86.032 1.00 83.69 372 LYS A CA 1
ATOM 2764 C C . LYS A 1 372 ? -42.643 -7.633 87.513 1.00 83.69 372 LYS A C 1
ATOM 2766 O O . LYS A 1 372 ? -43.378 -8.190 88.325 1.00 83.69 372 LYS A O 1
ATOM 2771 N N . ASP A 1 373 ? -41.520 -7.025 87.868 1.00 84.19 373 ASP A N 1
ATOM 2772 C CA . ASP A 1 373 ? -41.034 -6.947 89.249 1.00 84.19 373 ASP A CA 1
ATOM 2773 C C . ASP A 1 373 ? -41.904 -5.983 90.082 1.00 84.19 373 ASP A C 1
ATOM 2775 O O . ASP A 1 373 ? -42.262 -6.279 91.225 1.00 84.19 373 ASP A O 1
ATOM 2779 N N . THR A 1 374 ? -42.398 -4.903 89.460 1.00 80.44 374 THR A N 1
ATOM 2780 C CA . THR A 1 374 ? -43.419 -4.016 90.050 1.00 80.44 374 THR A CA 1
ATOM 2781 C C . THR A 1 374 ? -44.750 -4.757 90.273 1.00 80.44 374 THR A C 1
ATOM 2783 O O . THR A 1 374 ? -45.413 -4.557 91.292 1.00 80.44 374 THR A O 1
ATOM 2786 N N . GLU A 1 375 ? -45.160 -5.637 89.348 1.00 78.88 375 GLU A N 1
ATOM 2787 C CA . GLU A 1 375 ? -46.337 -6.514 89.511 1.00 78.88 375 GLU A CA 1
ATOM 2788 C C . GLU A 1 375 ? -46.145 -7.565 90.621 1.00 78.88 375 GLU A C 1
ATOM 2790 O O . GLU A 1 375 ? -47.114 -7.943 91.285 1.00 78.88 375 GLU A O 1
ATOM 2795 N N . ALA A 1 376 ? -44.905 -8.010 90.857 1.00 79.44 376 ALA A N 1
ATOM 2796 C CA . ALA A 1 376 ? -44.529 -8.920 91.942 1.00 79.44 376 ALA A CA 1
ATOM 2797 C C . ALA A 1 376 ? -44.401 -8.228 93.316 1.00 79.44 376 ALA A C 1
ATOM 2799 O O . ALA A 1 376 ? -44.270 -8.912 94.335 1.00 79.44 376 ALA A O 1
ATOM 2800 N N . GLY A 1 377 ? -44.501 -6.895 93.359 1.00 69.12 377 GLY A N 1
ATOM 2801 C CA . GLY A 1 377 ? -44.495 -6.092 94.581 1.00 69.12 377 GLY A CA 1
ATOM 2802 C C . GLY A 1 377 ? -43.121 -5.567 95.006 1.00 69.12 377 GLY A C 1
ATOM 2803 O O . GLY A 1 377 ? -42.990 -5.120 96.147 1.00 69.12 377 GLY A O 1
ATOM 2804 N N . GLU A 1 378 ? -42.111 -5.610 94.133 1.00 73.75 378 GLU A N 1
ATOM 2805 C CA . GLU A 1 378 ? -40.832 -4.936 94.375 1.00 73.75 378 GLU A CA 1
ATOM 2806 C C . GLU A 1 378 ? -40.971 -3.418 94.186 1.00 73.75 378 GLU A C 1
ATOM 2808 O O . GLU A 1 378 ? -41.667 -2.936 93.291 1.00 73.75 378 GLU A O 1
ATOM 2813 N N . ALA A 1 379 ? -40.335 -2.656 95.079 1.00 70.38 379 ALA A N 1
ATOM 2814 C CA . ALA A 1 379 ? -40.332 -1.201 95.040 1.00 70.38 379 ALA A CA 1
ATOM 2815 C C . ALA A 1 379 ? -39.022 -0.718 94.417 1.00 70.38 379 ALA A C 1
ATOM 2817 O O . ALA A 1 379 ? -37.949 -0.977 94.962 1.00 70.38 379 ALA A O 1
ATOM 2818 N N . PHE A 1 380 ? -39.130 -0.003 93.302 1.00 74.50 380 PHE A N 1
ATOM 2819 C CA . PHE A 1 380 ? -37.999 0.652 92.658 1.00 74.50 380 PHE A CA 1
ATOM 2820 C C . PHE A 1 380 ? -37.612 1.917 93.416 1.00 74.50 380 PHE A C 1
ATOM 2822 O O . PHE A 1 380 ? -38.467 2.636 93.940 1.00 74.50 380 PHE A O 1
ATOM 2829 N N . SER A 1 381 ? -36.312 2.186 93.476 1.00 78.06 381 SER A N 1
ATOM 2830 C CA . SER A 1 381 ? -35.804 3.468 93.955 1.00 78.06 381 SER A CA 1
ATOM 2831 C C . SER A 1 381 ? -36.117 4.584 92.955 1.00 78.06 381 SER A C 1
ATOM 2833 O O . SER A 1 381 ? -36.249 4.352 91.750 1.00 78.06 381 SER A O 1
ATOM 2835 N N . GLU A 1 382 ? -36.218 5.816 93.454 1.00 76.31 382 GLU A N 1
ATOM 2836 C CA . GLU A 1 382 ? -36.406 7.002 92.609 1.00 76.31 382 GLU A CA 1
ATOM 2837 C C . GLU A 1 382 ? -35.254 7.132 91.599 1.00 76.31 382 GLU A C 1
ATOM 2839 O O . GLU A 1 382 ? -35.472 7.493 90.447 1.00 76.31 382 GLU A O 1
ATOM 2844 N N . GLU A 1 383 ? -34.034 6.762 91.997 1.00 78.75 383 GLU A N 1
ATOM 2845 C CA . GLU A 1 383 ? -32.856 6.767 91.135 1.00 78.75 383 GLU A CA 1
ATOM 2846 C C . GLU A 1 383 ? -32.971 5.769 89.969 1.00 78.75 383 GLU A C 1
ATOM 2848 O O . GLU A 1 383 ? -32.620 6.109 88.838 1.00 78.75 383 GLU A O 1
ATOM 2853 N N . GLU A 1 384 ? -33.496 4.561 90.201 1.00 81.25 384 GLU A N 1
ATOM 2854 C CA . GLU A 1 384 ? -33.743 3.569 89.142 1.00 81.25 384 GLU A CA 1
ATOM 2855 C C . GLU A 1 384 ? -34.831 4.050 88.176 1.00 81.25 384 GLU A C 1
ATOM 2857 O O . GLU A 1 384 ? -34.675 3.953 86.958 1.00 81.25 384 GLU A O 1
ATOM 2862 N N . LEU A 1 385 ? -35.905 4.643 88.702 1.00 79.81 385 LEU A N 1
ATOM 2863 C CA . LEU A 1 385 ? -37.008 5.187 87.906 1.00 79.81 385 LEU A CA 1
ATOM 2864 C C . LEU A 1 385 ? -36.569 6.395 87.061 1.00 79.81 385 LEU A C 1
ATOM 2866 O O . LEU A 1 385 ? -37.007 6.560 85.919 1.00 79.81 385 LEU A O 1
ATOM 2870 N N . GLN A 1 386 ? -35.639 7.195 87.584 1.00 82.38 386 GLN A N 1
ATOM 2871 C CA . GLN A 1 386 ? -35.037 8.328 86.890 1.00 82.38 386 GLN A CA 1
ATOM 2872 C C . GLN A 1 386 ? -34.087 7.892 85.761 1.00 82.38 386 GLN A C 1
ATOM 2874 O O . GLN A 1 386 ? -34.073 8.530 84.706 1.00 82.38 386 GLN A O 1
ATOM 2879 N N . VAL A 1 387 ? -33.343 6.791 85.935 1.00 84.88 387 VAL A N 1
ATOM 2880 C CA . VAL A 1 387 ? -32.523 6.190 84.864 1.00 84.88 387 VAL A CA 1
ATOM 2881 C C . VAL A 1 387 ? -33.406 5.676 83.726 1.00 84.88 387 VAL A C 1
ATOM 2883 O O . VAL A 1 387 ? -33.158 6.018 82.574 1.00 84.88 387 VAL A O 1
ATOM 2886 N N . MET A 1 388 ? -34.486 4.950 84.036 1.00 84.50 388 MET A N 1
ATOM 2887 C CA . MET A 1 388 ? -35.430 4.454 83.022 1.00 84.50 388 MET A CA 1
ATOM 2888 C C . MET A 1 388 ? -36.100 5.591 82.234 1.00 84.50 388 MET A C 1
ATOM 2890 O O . MET A 1 388 ? -36.286 5.492 81.020 1.00 84.50 388 MET A O 1
ATOM 2894 N N . ASN A 1 389 ? -36.437 6.692 82.912 1.00 85.06 389 ASN A N 1
ATOM 2895 C CA . ASN A 1 389 ? -36.965 7.895 82.268 1.00 85.06 389 ASN A CA 1
ATOM 2896 C C . ASN A 1 389 ? -35.956 8.529 81.312 1.00 85.06 389 ASN A C 1
ATOM 2898 O O . ASN A 1 389 ? -36.307 8.828 80.173 1.00 85.06 389 ASN A O 1
ATOM 2902 N N . ARG A 1 390 ? -34.703 8.693 81.750 1.00 87.56 390 ARG A N 1
ATOM 2903 C CA . ARG A 1 390 ? -33.641 9.263 80.913 1.00 87.56 390 ARG A CA 1
ATOM 2904 C C . ARG A 1 390 ? -33.397 8.413 79.666 1.00 87.56 390 ARG A C 1
ATOM 2906 O O . ARG A 1 390 ? -33.386 8.948 78.563 1.00 87.56 390 ARG A O 1
ATOM 2913 N N . ASP A 1 391 ? -33.270 7.100 79.828 1.00 87.81 391 ASP A N 1
ATOM 2914 C CA . ASP A 1 391 ? -33.043 6.186 78.705 1.00 87.81 391 ASP A CA 1
ATOM 2915 C C . ASP A 1 391 ? -34.242 6.210 77.730 1.00 87.81 391 ASP A C 1
ATOM 2917 O O . ASP A 1 391 ? -34.071 6.172 76.511 1.00 87.81 391 ASP A O 1
ATOM 2921 N N . THR A 1 392 ? -35.464 6.393 78.249 1.00 86.50 392 THR A N 1
ATOM 2922 C CA . THR A 1 392 ? -36.682 6.557 77.438 1.00 86.50 392 THR A CA 1
ATOM 2923 C C . THR A 1 392 ? -36.748 7.904 76.696 1.00 86.50 392 THR A C 1
ATOM 2925 O O . THR A 1 392 ? -37.293 7.965 75.589 1.00 86.50 392 THR A O 1
ATOM 2928 N N . GLU A 1 393 ? -36.189 8.983 77.252 1.00 88.00 393 GLU A N 1
ATOM 2929 C CA . GLU A 1 393 ? -36.047 10.283 76.573 1.00 88.00 393 GLU A CA 1
ATOM 2930 C C . GLU A 1 393 ? -35.020 10.212 75.425 1.00 88.00 393 GLU A C 1
ATOM 2932 O O . GLU A 1 393 ? -35.256 10.754 74.336 1.00 88.00 393 GLU A O 1
ATOM 2937 N N . GLU A 1 394 ? -33.927 9.469 75.627 1.00 90.25 394 GLU A N 1
ATOM 2938 C CA . GLU A 1 394 ? -32.868 9.249 74.633 1.00 90.25 394 GLU A CA 1
ATOM 2939 C C . GLU A 1 394 ? -33.330 8.417 73.424 1.00 90.25 394 GLU A C 1
ATOM 2941 O O . GLU A 1 394 ? -32.792 8.588 72.326 1.00 90.25 394 GLU A O 1
ATOM 2946 N N . LEU A 1 395 ? -34.387 7.601 73.564 1.00 91.19 395 LEU A N 1
ATOM 2947 C CA . LEU A 1 395 ? -34.963 6.816 72.461 1.00 91.19 395 LEU A CA 1
ATOM 2948 C C . LEU A 1 395 ? -35.281 7.670 71.232 1.00 91.19 395 LEU A C 1
ATOM 2950 O O . LEU A 1 395 ? -35.080 7.226 70.107 1.00 91.19 395 LEU A O 1
ATOM 2954 N N . SER A 1 396 ? -35.769 8.897 71.422 1.00 89.12 396 SER A N 1
ATOM 2955 C CA . SER A 1 396 ? -36.106 9.780 70.300 1.00 89.12 396 SER A CA 1
ATOM 2956 C C . SER A 1 396 ? -34.886 10.135 69.436 1.00 89.12 396 SER A C 1
ATOM 2958 O O . SER A 1 396 ? -34.979 10.122 68.209 1.00 89.12 396 SER A O 1
ATOM 2960 N N . THR A 1 397 ? -33.735 10.373 70.068 1.00 92.38 397 THR A N 1
ATOM 2961 C CA . THR A 1 397 ? -32.458 10.665 69.405 1.00 92.38 397 THR A CA 1
ATOM 2962 C C . THR A 1 397 ? -31.905 9.427 68.706 1.00 92.38 397 THR A C 1
ATOM 2964 O O . THR A 1 397 ? -31.502 9.504 67.549 1.00 92.38 397 THR A O 1
ATOM 2967 N N . ILE A 1 398 ? -31.955 8.271 69.374 1.00 93.69 398 ILE A N 1
ATOM 2968 C CA . ILE A 1 398 ? -31.492 6.990 68.818 1.00 93.69 398 ILE A CA 1
ATOM 2969 C C . ILE A 1 398 ? -32.303 6.609 67.572 1.00 93.69 398 ILE A C 1
ATOM 2971 O O . ILE A 1 398 ? -31.753 6.150 66.571 1.00 93.69 398 ILE A O 1
ATOM 2975 N N . MET A 1 399 ? -33.620 6.831 67.597 1.00 93.31 399 MET A N 1
ATOM 2976 C CA . MET A 1 399 ? -34.471 6.586 66.433 1.00 93.31 399 MET A CA 1
ATOM 2977 C C . MET A 1 399 ? -34.128 7.517 65.263 1.00 93.31 399 MET A C 1
ATOM 2979 O O . MET A 1 399 ? -34.092 7.052 64.126 1.00 93.31 399 MET A O 1
ATOM 2983 N N . ALA A 1 400 ? -33.824 8.791 65.528 1.00 92.69 400 ALA A N 1
ATOM 2984 C CA . ALA A 1 400 ? -33.370 9.719 64.492 1.00 92.69 400 ALA A CA 1
ATOM 2985 C C . ALA A 1 400 ? -32.030 9.278 63.867 1.00 92.69 400 ALA A C 1
ATOM 2987 O O . ALA A 1 400 ? -31.869 9.357 62.651 1.00 92.69 400 ALA A O 1
ATOM 2988 N N . GLU A 1 401 ? -31.102 8.740 64.666 1.00 94.88 401 GLU A N 1
ATOM 2989 C CA . GLU A 1 401 ? -29.840 8.171 64.169 1.00 94.88 401 GLU A CA 1
ATOM 2990 C C . GLU A 1 401 ? -30.074 6.926 63.290 1.00 94.88 401 GLU A C 1
ATOM 2992 O O . GLU A 1 401 ? -29.472 6.789 62.224 1.00 94.88 401 GLU A O 1
ATOM 2997 N N . LEU A 1 402 ? -30.985 6.023 63.680 1.00 93.69 402 LEU A N 1
ATOM 2998 C CA . LEU A 1 402 ? -31.363 4.867 62.850 1.00 93.69 402 LEU A CA 1
ATOM 2999 C C . LEU A 1 402 ? -31.988 5.288 61.512 1.00 93.69 402 LEU A C 1
ATOM 3001 O O . LEU A 1 402 ? -31.731 4.650 60.487 1.00 93.69 402 LEU A O 1
ATOM 3005 N N . GLU A 1 403 ? -32.795 6.349 61.505 1.00 95.81 403 GLU A N 1
ATOM 3006 C CA . GLU A 1 403 ? -33.364 6.921 60.282 1.00 95.81 403 GLU A CA 1
ATOM 3007 C C . GLU A 1 403 ? -32.276 7.525 59.377 1.00 95.81 403 GLU A C 1
ATOM 3009 O O . GLU A 1 403 ? -32.278 7.269 58.171 1.00 95.81 403 GLU A O 1
ATOM 3014 N N . GLU A 1 404 ? -31.309 8.261 59.933 1.00 95.75 404 GLU A N 1
ATOM 3015 C CA . GLU A 1 404 ? -30.167 8.818 59.189 1.00 95.75 404 GLU A CA 1
ATOM 3016 C C . GLU A 1 404 ? -29.267 7.723 58.595 1.00 95.75 404 GLU A C 1
ATOM 3018 O O . GLU A 1 404 ? -28.869 7.784 57.424 1.00 95.75 404 GLU A O 1
ATOM 3023 N N . ASN A 1 405 ? -28.996 6.677 59.375 1.00 95.00 405 ASN A N 1
ATOM 3024 C CA . ASN A 1 405 ? -28.244 5.509 58.931 1.00 95.00 405 ASN A CA 1
ATOM 3025 C C . ASN A 1 405 ? -28.951 4.799 57.767 1.00 95.00 405 ASN A C 1
ATOM 3027 O O . ASN A 1 405 ? -28.323 4.488 56.751 1.00 95.00 405 ASN A O 1
ATOM 3031 N N . LEU A 1 406 ? -30.270 4.606 57.863 1.00 95.88 406 LEU A N 1
ATOM 3032 C CA . LEU A 1 406 ? -31.071 4.041 56.778 1.00 95.88 406 LEU A CA 1
ATOM 3033 C C . LEU A 1 406 ? -31.017 4.910 55.512 1.00 95.88 406 LEU A C 1
ATOM 3035 O O . LEU A 1 406 ? -30.812 4.379 54.418 1.00 95.88 406 LEU A O 1
ATOM 3039 N N . LEU A 1 407 ? -31.153 6.233 55.645 1.00 96.25 407 LEU A N 1
ATOM 3040 C CA . LEU A 1 407 ? -31.047 7.163 54.515 1.00 96.25 407 LEU A CA 1
ATOM 3041 C C . LEU A 1 407 ? -29.667 7.101 53.850 1.00 96.25 407 LEU A C 1
ATOM 3043 O O . LEU A 1 407 ? -29.574 7.143 52.622 1.00 96.25 407 LEU A O 1
ATOM 3047 N N . SER A 1 408 ? -28.602 6.951 54.636 1.00 96.62 408 SER A N 1
ATOM 3048 C CA . SER A 1 408 ? -27.235 6.800 54.125 1.00 96.62 408 SER A CA 1
ATOM 3049 C C . SER A 1 408 ? -27.066 5.504 53.326 1.00 96.62 408 SER A C 1
ATOM 3051 O O . SER A 1 408 ? -26.546 5.528 52.210 1.00 96.62 408 SER A O 1
ATOM 3053 N N . ILE A 1 409 ? -27.574 4.379 53.843 1.00 95.50 409 ILE A N 1
ATOM 3054 C CA . ILE A 1 409 ? -27.592 3.072 53.158 1.00 95.50 409 ILE A CA 1
ATOM 3055 C C . ILE A 1 409 ? -28.359 3.161 51.829 1.00 95.50 409 ILE A C 1
ATOM 3057 O O . ILE A 1 409 ? -27.878 2.674 50.804 1.00 95.50 409 ILE A O 1
ATOM 3061 N N . GLU A 1 410 ? -29.530 3.801 51.813 1.00 95.69 410 GLU A N 1
ATOM 3062 C CA . GLU A 1 410 ? -30.317 4.009 50.588 1.00 95.69 410 GLU A CA 1
ATOM 3063 C C . GLU A 1 410 ? -29.618 4.955 49.598 1.00 95.69 410 GLU A C 1
ATOM 3065 O O . GLU A 1 410 ? -29.671 4.739 48.384 1.00 95.69 410 GLU A O 1
ATOM 3070 N N . GLY A 1 411 ? -28.911 5.971 50.100 1.00 96.00 411 GLY A N 1
ATOM 3071 C CA . GLY A 1 411 ? -28.079 6.868 49.301 1.00 96.00 411 GLY A CA 1
ATOM 3072 C C . GLY A 1 411 ? -26.939 6.134 48.595 1.00 96.00 411 GLY A C 1
ATOM 3073 O O . GLY A 1 411 ? -26.750 6.308 47.390 1.00 96.00 411 GLY A O 1
ATOM 3074 N N . TYR A 1 412 ? -26.225 5.265 49.312 1.00 95.44 412 TYR A N 1
ATOM 3075 C CA . TYR A 1 412 ? -25.193 4.395 48.743 1.00 95.44 412 TYR A CA 1
ATOM 3076 C C . TYR A 1 412 ? -25.756 3.417 47.711 1.00 95.44 412 TYR A C 1
ATOM 3078 O O . TYR A 1 412 ? -25.190 3.270 46.627 1.00 95.44 412 TYR A O 1
ATOM 3086 N N . HIS A 1 413 ? -26.908 2.802 47.998 1.00 96.00 413 HIS A N 1
ATOM 3087 C CA . HIS A 1 413 ? -27.598 1.944 47.035 1.00 96.00 413 HIS A CA 1
ATOM 3088 C C . HIS A 1 413 ? -27.887 2.679 45.721 1.00 96.00 413 HIS A C 1
ATOM 3090 O O . HIS A 1 413 ? -27.580 2.187 44.636 1.00 96.00 413 HIS A O 1
ATOM 3096 N N . LYS A 1 414 ? -28.423 3.900 45.812 1.00 95.94 414 LYS A N 1
ATOM 3097 C CA . LYS A 1 414 ? -28.735 4.729 44.645 1.00 95.94 414 LYS A CA 1
ATOM 3098 C C . LYS A 1 414 ? -27.493 5.106 43.831 1.00 95.94 414 LYS A C 1
ATOM 3100 O O . LYS A 1 414 ? -27.578 5.166 42.604 1.00 95.94 414 LYS A O 1
ATOM 3105 N N . GLN A 1 415 ? -26.353 5.336 44.484 1.00 95.25 415 GLN A N 1
ATOM 3106 C CA . GLN A 1 415 ? -25.084 5.578 43.790 1.00 95.25 415 GLN A CA 1
ATOM 3107 C C . GLN A 1 415 ? -24.660 4.353 42.969 1.00 95.25 415 GLN A C 1
ATOM 3109 O O . GLN A 1 415 ? -24.356 4.495 41.788 1.00 95.25 415 GLN A O 1
ATOM 3114 N N . LEU A 1 416 ? -24.731 3.147 43.547 1.00 95.38 416 LEU A N 1
ATOM 3115 C CA . LEU A 1 416 ? -24.409 1.904 42.832 1.00 95.38 416 LEU A CA 1
ATOM 3116 C C . LEU A 1 416 ? -25.348 1.646 41.649 1.00 95.38 416 LEU A C 1
ATOM 3118 O O . LEU A 1 416 ? -24.892 1.225 40.591 1.00 95.38 416 LEU A O 1
ATOM 3122 N N . VAL A 1 417 ? -26.646 1.920 41.806 1.00 96.19 417 VAL A N 1
ATOM 3123 C CA . VAL A 1 417 ? -27.618 1.786 40.708 1.00 96.19 417 VAL A CA 1
ATOM 3124 C C . VAL A 1 417 ? -27.317 2.775 39.581 1.00 96.19 417 VAL A C 1
ATOM 3126 O O . VAL A 1 417 ? -27.287 2.371 38.426 1.00 96.19 417 VAL A O 1
ATOM 3129 N N . THR A 1 418 ? -27.012 4.034 39.905 1.00 95.06 418 THR A N 1
ATOM 3130 C CA . THR A 1 418 ? -26.603 5.029 38.895 1.00 95.06 418 THR A CA 1
ATOM 3131 C C . THR A 1 418 ? -25.364 4.559 38.131 1.00 95.06 418 THR A C 1
ATOM 3133 O O . THR A 1 418 ? -25.357 4.562 36.906 1.00 95.06 418 THR A O 1
ATOM 3136 N N . HIS A 1 419 ? -24.347 4.073 38.848 1.00 93.62 419 HIS A N 1
ATOM 3137 C CA . HIS A 1 419 ? -23.109 3.599 38.232 1.00 93.62 419 HIS A CA 1
ATOM 3138 C C . HIS A 1 419 ? -23.329 2.363 37.346 1.00 93.62 419 HIS A C 1
ATOM 3140 O O . HIS A 1 419 ? -22.754 2.249 36.266 1.00 93.62 419 HIS A O 1
ATOM 3146 N N . LYS A 1 420 ? -24.216 1.455 37.769 1.00 95.25 420 LYS A N 1
ATOM 3147 C CA . LYS A 1 420 ? -24.662 0.317 36.958 1.00 95.25 420 LYS A CA 1
ATOM 3148 C C . LYS A 1 420 ? -25.336 0.781 35.664 1.00 95.25 420 LYS A C 1
ATOM 3150 O O . LYS A 1 420 ? -25.038 0.230 34.607 1.00 95.25 420 LYS A O 1
ATOM 3155 N N . ASP A 1 421 ? -26.238 1.756 35.749 1.00 95.88 421 ASP A N 1
ATOM 3156 C CA . ASP A 1 421 ? -26.969 2.279 34.592 1.00 95.88 421 ASP A CA 1
ATOM 3157 C C . ASP A 1 421 ? -26.033 2.979 33.597 1.00 95.88 421 ASP A C 1
ATOM 3159 O O . ASP A 1 421 ? -26.221 2.851 32.389 1.00 95.88 421 ASP A O 1
ATOM 3163 N N . ASP A 1 422 ? -25.010 3.687 34.079 1.00 93.25 422 ASP A N 1
ATOM 3164 C CA . ASP A 1 422 ? -24.011 4.332 33.223 1.00 93.25 422 ASP A CA 1
ATOM 3165 C C . ASP A 1 422 ? -23.121 3.301 32.513 1.00 93.25 422 ASP A C 1
ATOM 3167 O O . ASP A 1 422 ? -23.014 3.336 31.288 1.00 93.25 422 ASP A O 1
ATOM 3171 N N . LEU A 1 423 ? -22.619 2.289 33.229 1.00 93.94 423 LEU A N 1
ATOM 3172 C CA . LEU A 1 423 ? -21.877 1.180 32.613 1.00 93.94 423 LEU A CA 1
ATOM 3173 C C . LEU A 1 423 ? -22.721 0.377 31.613 1.00 93.94 423 LEU A C 1
ATOM 3175 O O . LEU A 1 423 ? -22.198 -0.161 30.637 1.00 93.94 423 LEU A O 1
ATOM 3179 N N . GLN A 1 424 ? -24.032 0.272 31.844 1.00 95.94 424 GLN A N 1
ATOM 3180 C CA . GLN A 1 424 ? -24.936 -0.361 30.890 1.00 95.94 424 GLN A CA 1
ATOM 3181 C C . GLN A 1 424 ? -25.063 0.469 29.605 1.00 95.94 424 GLN A C 1
ATOM 3183 O O . GLN A 1 424 ? -25.018 -0.108 28.521 1.00 95.94 424 GLN A O 1
ATOM 3188 N N . LYS A 1 425 ? -25.155 1.804 29.703 1.00 95.31 425 LYS A N 1
ATOM 3189 C CA . LYS A 1 425 ? -25.138 2.691 28.524 1.00 95.31 425 LYS A CA 1
ATOM 3190 C C . LYS A 1 425 ? -23.815 2.594 27.770 1.00 95.31 425 LYS A C 1
ATOM 3192 O O . LYS A 1 425 ? -23.836 2.549 26.544 1.00 95.31 425 LYS A O 1
ATOM 3197 N N . ASP A 1 426 ? -22.692 2.517 28.481 1.00 94.81 426 ASP A N 1
ATOM 3198 C CA . ASP A 1 426 ? -21.376 2.335 27.862 1.00 94.81 426 ASP A CA 1
ATOM 3199 C C . ASP A 1 426 ? -21.299 1.008 27.105 1.00 94.81 426 ASP A C 1
ATOM 3201 O O . ASP A 1 426 ? -20.794 0.958 25.984 1.00 94.81 426 ASP A O 1
ATOM 3205 N N . LEU A 1 427 ? -21.844 -0.070 27.676 1.00 94.38 427 LEU A N 1
ATOM 3206 C CA . LEU A 1 427 ? -21.911 -1.371 27.012 1.00 94.38 427 LEU A CA 1
ATOM 3207 C C . LEU A 1 427 ? -22.809 -1.339 25.763 1.00 94.38 427 LEU A C 1
ATOM 3209 O O . LEU A 1 427 ? -22.450 -1.917 24.735 1.00 94.38 427 LEU A O 1
ATOM 3213 N N . ASP A 1 428 ? -23.950 -0.653 25.834 1.00 94.94 428 ASP A N 1
ATOM 3214 C CA . ASP A 1 428 ? -24.853 -0.479 24.695 1.00 94.94 428 ASP A CA 1
ATOM 3215 C C . ASP A 1 428 ? -24.189 0.364 23.591 1.00 94.94 428 ASP A C 1
ATOM 3217 O O . ASP A 1 428 ? -24.257 0.010 22.414 1.00 94.94 428 ASP A O 1
ATOM 3221 N N . HIS A 1 429 ? -23.464 1.426 23.949 1.00 95.81 429 HIS A N 1
ATOM 3222 C CA . HIS A 1 429 ? -22.674 2.227 23.009 1.00 95.81 429 HIS A CA 1
ATOM 3223 C C . HIS A 1 429 ? -21.545 1.412 22.367 1.00 95.81 429 HIS A C 1
ATOM 3225 O O . HIS A 1 429 ? -21.374 1.426 21.149 1.00 95.81 429 HIS A O 1
ATOM 3231 N N . LEU A 1 430 ? -20.827 0.609 23.156 1.00 95.94 430 LEU A N 1
ATOM 3232 C CA . LEU A 1 430 ? -19.797 -0.298 22.648 1.00 95.94 430 LEU A CA 1
ATOM 3233 C C . LEU A 1 430 ? -20.347 -1.318 21.647 1.00 95.94 430 LEU A C 1
ATOM 3235 O O . LEU A 1 430 ? -19.624 -1.719 20.737 1.00 95.94 430 LEU A O 1
ATOM 3239 N N . SER A 1 431 ? -21.619 -1.711 21.758 1.00 95.19 431 SER A N 1
ATOM 3240 C CA . SER A 1 431 ? -22.251 -2.556 20.740 1.00 95.19 431 SER A CA 1
ATOM 3241 C C . SER A 1 431 ? -22.331 -1.861 19.371 1.00 95.19 431 SER A C 1
ATOM 3243 O O . SER A 1 431 ? -22.109 -2.509 18.349 1.00 95.19 431 SER A O 1
ATOM 3245 N N . SER A 1 432 ? -22.543 -0.538 19.349 1.00 95.88 432 SER A N 1
ATOM 3246 C CA . SER A 1 432 ? -22.465 0.278 18.131 1.00 95.88 432 SER A CA 1
ATOM 3247 C C . SER A 1 432 ? -21.033 0.365 17.611 1.00 95.88 432 SER A C 1
ATOM 3249 O O . SER A 1 432 ? -20.804 0.195 16.420 1.00 95.88 432 SER A O 1
ATOM 3251 N N . VAL A 1 433 ? -20.049 0.548 18.494 1.00 96.88 433 VAL A N 1
ATOM 3252 C CA . VAL A 1 433 ? -18.627 0.594 18.105 1.00 96.88 433 VAL A CA 1
ATOM 3253 C C . VAL A 1 433 ? -18.171 -0.724 17.466 1.00 96.88 433 VAL A C 1
ATOM 3255 O O . VAL A 1 433 ? -17.408 -0.730 16.502 1.00 96.88 433 VAL A O 1
ATOM 3258 N N . VAL A 1 434 ? -18.648 -1.865 17.970 1.00 96.00 434 VAL A N 1
ATOM 3259 C CA . VAL A 1 434 ? -18.370 -3.177 17.363 1.00 96.00 434 VAL A CA 1
ATOM 3260 C C . VAL A 1 434 ? -19.019 -3.307 15.980 1.00 96.00 434 VAL A C 1
ATOM 3262 O O . VAL A 1 434 ? -18.441 -3.943 15.102 1.00 96.00 434 VAL A O 1
ATOM 3265 N N . TYR A 1 435 ? -20.176 -2.685 15.751 1.00 96.12 435 TYR A N 1
ATOM 3266 C CA . TYR A 1 435 ? -20.765 -2.600 14.413 1.00 96.12 435 TYR A CA 1
ATOM 3267 C C . TYR A 1 435 ? -19.907 -1.739 13.471 1.00 96.12 435 TYR A C 1
ATOM 3269 O O . TYR A 1 435 ? -19.649 -2.144 12.339 1.00 96.12 435 TYR A O 1
ATOM 3277 N N . ASP A 1 436 ? -19.383 -0.610 13.954 1.00 96.06 436 ASP A N 1
ATOM 3278 C CA . ASP A 1 436 ? -18.462 0.232 13.180 1.00 96.06 436 ASP A CA 1
ATOM 3279 C C . ASP A 1 436 ? -17.162 -0.515 12.824 1.00 96.06 436 ASP A C 1
ATOM 3281 O O . ASP A 1 436 ? -16.600 -0.304 11.749 1.00 96.06 436 ASP A O 1
ATOM 3285 N N . LEU A 1 437 ? -16.693 -1.430 13.686 1.00 96.94 437 LEU A N 1
ATOM 3286 C CA . LEU A 1 437 ? -15.576 -2.327 13.368 1.00 96.94 437 LEU A CA 1
ATOM 3287 C C . LEU A 1 437 ? -15.908 -3.336 12.262 1.00 96.94 437 LEU A C 1
ATOM 3289 O O . LEU A 1 437 ? -15.042 -3.606 11.433 1.00 96.94 437 LEU A O 1
ATOM 3293 N N . ASP A 1 438 ? -17.112 -3.911 12.252 1.00 96.56 438 ASP A N 1
ATOM 3294 C CA . ASP A 1 438 ? -17.546 -4.819 11.180 1.00 96.56 438 ASP A CA 1
ATOM 3295 C C . ASP A 1 438 ? -17.611 -4.081 9.838 1.00 96.56 438 ASP A C 1
ATOM 3297 O O . ASP A 1 438 ? -17.167 -4.593 8.811 1.00 96.56 438 ASP A O 1
ATOM 3301 N N . GLU A 1 439 ? -18.091 -2.839 9.850 1.00 96.69 439 GLU A N 1
ATOM 3302 C CA . GLU A 1 439 ? -18.106 -1.999 8.657 1.00 96.69 439 GLU A CA 1
ATOM 3303 C C . GLU A 1 439 ? -16.694 -1.617 8.201 1.00 96.69 439 GLU A C 1
ATOM 3305 O O . GLU A 1 439 ? -16.372 -1.739 7.018 1.00 96.69 439 GLU A O 1
ATOM 3310 N N . LEU A 1 440 ? -15.811 -1.243 9.134 1.00 97.00 440 LEU A N 1
ATOM 3311 C CA . LEU A 1 440 ? -14.398 -1.019 8.833 1.00 97.00 440 LEU A CA 1
ATOM 3312 C C . LEU A 1 440 ? -13.748 -2.274 8.236 1.00 97.00 440 LEU A C 1
ATOM 3314 O O . LEU A 1 440 ? -12.959 -2.153 7.303 1.00 97.00 440 LEU A O 1
ATOM 3318 N N . ALA A 1 441 ? -14.080 -3.467 8.734 1.00 96.94 441 ALA A N 1
ATOM 3319 C CA . ALA A 1 441 ? -13.547 -4.718 8.208 1.00 96.94 441 ALA A CA 1
ATOM 3320 C C . ALA A 1 441 ? -13.962 -4.953 6.747 1.00 96.94 441 ALA A C 1
ATOM 3322 O O . ALA A 1 441 ? -13.113 -5.336 5.946 1.00 96.94 441 ALA A O 1
ATOM 3323 N N . LYS A 1 442 ? -15.218 -4.667 6.376 1.00 96.62 442 LYS A N 1
ATOM 3324 C CA . LYS A 1 442 ? -15.680 -4.745 4.975 1.00 96.62 442 LYS A CA 1
ATOM 3325 C C . LYS A 1 442 ? -14.970 -3.730 4.088 1.00 96.62 442 LYS A C 1
ATOM 3327 O O . LYS A 1 442 ? -14.453 -4.097 3.043 1.00 96.62 442 LYS A O 1
ATOM 3332 N N . ILE A 1 443 ? -14.878 -2.479 4.545 1.00 95.94 443 ILE A N 1
ATOM 3333 C CA . ILE A 1 443 ? -14.159 -1.419 3.827 1.00 95.94 443 ILE A CA 1
ATOM 3334 C C . ILE A 1 443 ? -12.700 -1.831 3.600 1.00 95.94 443 ILE A C 1
ATOM 3336 O O . ILE A 1 443 ? -12.171 -1.658 2.509 1.00 95.94 443 ILE A O 1
ATOM 3340 N N . MET A 1 444 ? -12.044 -2.397 4.614 1.00 96.69 444 MET A N 1
ATOM 3341 C CA . MET A 1 444 ? -10.675 -2.894 4.491 1.00 96.69 444 MET A CA 1
ATOM 3342 C C . MET A 1 444 ? -10.551 -4.060 3.508 1.00 96.69 444 MET A C 1
ATOM 3344 O O . MET A 1 444 ? -9.562 -4.105 2.784 1.00 96.69 444 MET A O 1
ATOM 3348 N N . ASP A 1 445 ? -11.510 -4.987 3.489 1.00 97.31 445 ASP A N 1
ATOM 3349 C CA . ASP A 1 445 ? -11.530 -6.114 2.549 1.00 97.31 445 ASP A CA 1
ATOM 3350 C C . ASP A 1 445 ? -11.651 -5.610 1.103 1.00 97.31 445 ASP A C 1
ATOM 3352 O O . ASP A 1 445 ? -10.800 -5.922 0.271 1.00 97.31 445 ASP A O 1
ATOM 3356 N N . ASP A 1 446 ? -12.611 -4.718 0.837 1.00 96.56 446 ASP A N 1
ATOM 3357 C CA . ASP A 1 446 ? -12.790 -4.080 -0.472 1.00 96.56 446 ASP A CA 1
ATOM 3358 C C . ASP A 1 446 ? -11.531 -3.303 -0.895 1.00 96.56 446 ASP A C 1
ATOM 3360 O O . ASP A 1 446 ? -11.075 -3.397 -2.035 1.00 96.56 446 ASP A O 1
ATOM 3364 N N . MET A 1 447 ? -10.921 -2.560 0.035 1.00 97.25 447 MET A N 1
ATOM 3365 C CA . MET A 1 447 ? -9.702 -1.793 -0.226 1.00 97.25 447 MET A CA 1
ATOM 3366 C C . MET A 1 447 ? -8.480 -2.679 -0.482 1.00 97.25 447 MET A C 1
ATOM 3368 O O . MET A 1 447 ? -7.617 -2.301 -1.272 1.00 97.25 447 MET A O 1
ATOM 3372 N N . LEU A 1 448 ? -8.377 -3.834 0.177 1.00 96.62 448 LEU A N 1
ATOM 3373 C CA . LEU A 1 448 ? -7.307 -4.799 -0.068 1.00 96.62 448 LEU A CA 1
ATOM 3374 C C . LEU A 1 448 ? -7.463 -5.468 -1.429 1.00 96.62 448 LEU A C 1
ATOM 3376 O O . LEU A 1 448 ? -6.482 -5.564 -2.160 1.00 96.62 448 LEU A O 1
ATOM 3380 N N . VAL A 1 449 ? -8.682 -5.881 -1.783 1.00 97.19 449 VAL A N 1
ATOM 3381 C CA . VAL A 1 449 ? -8.979 -6.447 -3.105 1.00 97.19 449 VAL A CA 1
ATOM 3382 C C . VAL A 1 449 ? -8.650 -5.438 -4.200 1.00 97.19 449 VAL A C 1
ATOM 3384 O O . VAL A 1 449 ? -7.991 -5.787 -5.175 1.00 97.19 449 VAL A O 1
ATOM 3387 N N . GLU A 1 450 ? -9.049 -4.179 -4.027 1.00 97.25 450 GLU A N 1
ATOM 3388 C CA . GLU A 1 450 ? -8.743 -3.135 -5.002 1.00 97.25 450 GLU A CA 1
ATOM 3389 C C . GLU A 1 450 ? -7.239 -2.834 -5.075 1.00 97.25 450 GLU A C 1
ATOM 3391 O O . GLU A 1 450 ? -6.700 -2.685 -6.168 1.00 97.25 450 GLU A O 1
ATOM 3396 N N . GLN A 1 451 ? -6.523 -2.829 -3.943 1.00 97.69 451 GLN A N 1
ATOM 3397 C CA . GLN A 1 451 ? -5.063 -2.696 -3.951 1.00 97.69 451 GLN A CA 1
ATOM 3398 C C . GLN A 1 451 ? -4.384 -3.866 -4.675 1.00 97.69 451 GLN A C 1
ATOM 3400 O O . GLN A 1 451 ? -3.433 -3.640 -5.416 1.00 97.69 451 GLN A O 1
ATOM 3405 N N . ASP A 1 452 ? -4.860 -5.097 -4.493 1.00 97.19 452 ASP A N 1
ATOM 3406 C CA . ASP A 1 452 ? -4.329 -6.262 -5.204 1.00 97.19 452 ASP A CA 1
ATOM 3407 C C . ASP A 1 452 ? -4.611 -6.177 -6.717 1.00 97.19 452 ASP A C 1
ATOM 3409 O O . ASP A 1 452 ? -3.746 -6.526 -7.520 1.00 97.19 452 ASP A O 1
ATOM 3413 N N . ASN A 1 453 ? -5.780 -5.667 -7.125 1.00 97.44 453 ASN A N 1
ATOM 3414 C CA . ASN A 1 453 ? -6.090 -5.417 -8.537 1.00 97.44 453 ASN A CA 1
ATOM 3415 C C . ASN A 1 453 ? -5.151 -4.363 -9.141 1.00 97.44 453 ASN A C 1
ATOM 3417 O O . ASN A 1 453 ? -4.627 -4.564 -10.236 1.00 97.44 453 ASN A O 1
ATOM 3421 N N . VAL A 1 454 ? -4.908 -3.270 -8.413 1.00 97.81 454 VAL A N 1
ATOM 3422 C CA . VAL A 1 454 ? -3.973 -2.212 -8.816 1.00 97.81 454 VAL A CA 1
ATOM 3423 C C . VAL A 1 454 ? -2.547 -2.730 -8.906 1.00 97.81 454 VAL A C 1
ATOM 3425 O O . VAL A 1 454 ? -1.858 -2.381 -9.857 1.00 97.81 454 VAL A O 1
ATOM 3428 N N . ASP A 1 455 ? -2.105 -3.579 -7.975 1.00 97.38 455 ASP A N 1
ATOM 3429 C CA . ASP A 1 455 ? -0.777 -4.198 -8.035 1.00 97.38 455 ASP A CA 1
ATOM 3430 C C . ASP A 1 455 ? -0.610 -4.993 -9.347 1.00 97.38 455 ASP A C 1
ATOM 3432 O O . ASP A 1 455 ? 0.403 -4.848 -10.034 1.00 97.38 455 ASP A O 1
ATOM 3436 N N . VAL A 1 456 ? -1.620 -5.787 -9.729 1.00 97.81 456 VAL A N 1
ATOM 3437 C CA . VAL A 1 456 ? -1.610 -6.571 -10.977 1.00 97.81 456 VAL A CA 1
ATOM 3438 C C . VAL A 1 456 ? -1.654 -5.667 -12.210 1.00 97.81 456 VAL A C 1
ATOM 3440 O O . VAL A 1 456 ? -0.840 -5.839 -13.118 1.00 97.81 456 VAL A O 1
ATOM 3443 N N . GLU A 1 457 ? -2.561 -4.685 -12.260 1.00 98.12 457 GLU A N 1
ATOM 3444 C CA . GLU A 1 457 ? -2.666 -3.794 -13.423 1.00 98.12 457 GLU A CA 1
ATOM 3445 C C . GLU A 1 457 ? -1.410 -2.920 -13.576 1.00 98.12 457 GLU A C 1
ATOM 3447 O O . GLU A 1 457 ? -0.930 -2.711 -14.693 1.00 98.12 457 GLU A O 1
ATOM 3452 N N . ALA A 1 458 ? -0.827 -2.460 -12.466 1.00 98.00 458 ALA A N 1
ATOM 3453 C CA . ALA A 1 458 ? 0.424 -1.715 -12.463 1.00 98.00 458 ALA A CA 1
ATOM 3454 C C . ALA A 1 458 ? 1.594 -2.574 -12.959 1.00 98.00 458 ALA A C 1
ATOM 3456 O O . ALA A 1 458 ? 2.398 -2.084 -13.749 1.00 98.00 458 ALA A O 1
ATOM 3457 N N . GLU A 1 459 ? 1.683 -3.849 -12.563 1.00 97.75 459 GLU A N 1
ATOM 3458 C CA . GLU A 1 459 ? 2.696 -4.778 -13.082 1.00 97.75 459 GLU A CA 1
ATOM 3459 C C . GLU A 1 459 ? 2.538 -4.993 -14.597 1.00 97.75 459 GLU A C 1
ATOM 3461 O O . GLU A 1 459 ? 3.516 -4.938 -15.348 1.00 97.75 459 GLU A O 1
ATOM 3466 N N . GLU A 1 460 ? 1.309 -5.177 -15.081 1.00 97.69 460 GLU A N 1
ATOM 3467 C CA . GLU A 1 460 ? 1.022 -5.305 -16.512 1.00 97.69 460 GLU A CA 1
ATOM 3468 C C . GLU A 1 460 ? 1.405 -4.043 -17.297 1.00 97.69 460 GLU A C 1
ATOM 3470 O O . GLU A 1 460 ? 2.097 -4.143 -18.314 1.00 97.69 460 GLU A O 1
ATOM 3475 N N . GLN A 1 461 ? 1.022 -2.853 -16.819 1.00 98.06 461 GLN A N 1
ATOM 3476 C CA . GLN A 1 461 ? 1.421 -1.592 -17.455 1.00 98.06 461 GLN A CA 1
ATOM 3477 C C . GLN A 1 461 ? 2.933 -1.372 -17.382 1.00 98.06 461 GLN A C 1
ATOM 3479 O O . GLN A 1 461 ? 3.540 -0.933 -18.358 1.00 98.06 461 GLN A O 1
ATOM 3484 N N . MET A 1 462 ? 3.575 -1.735 -16.273 1.00 98.12 462 MET A N 1
ATOM 3485 C CA . MET A 1 462 ? 5.025 -1.652 -16.133 1.00 98.12 462 MET A CA 1
ATOM 3486 C C . MET A 1 462 ? 5.732 -2.527 -17.175 1.00 98.12 462 MET A C 1
ATOM 3488 O O . MET A 1 462 ? 6.737 -2.106 -17.746 1.00 98.12 462 MET A O 1
ATOM 3492 N N . ASN A 1 463 ? 5.202 -3.711 -17.493 1.00 98.00 463 ASN A N 1
ATOM 3493 C CA . ASN A 1 463 ? 5.742 -4.558 -18.561 1.00 98.00 463 ASN A CA 1
ATOM 3494 C C . ASN A 1 463 ? 5.628 -3.900 -19.948 1.00 98.00 463 ASN A C 1
ATOM 3496 O O . ASN A 1 463 ? 6.574 -3.973 -20.736 1.00 98.00 463 ASN A O 1
ATOM 3500 N N . VAL A 1 464 ? 4.513 -3.217 -20.235 1.00 98.00 464 VAL A N 1
ATOM 3501 C CA . VAL A 1 464 ? 4.349 -2.425 -21.471 1.00 98.00 464 VAL A CA 1
ATOM 3502 C C . VAL A 1 464 ? 5.386 -1.301 -21.529 1.00 98.00 464 VAL A C 1
ATOM 3504 O O . VAL A 1 464 ? 6.092 -1.146 -22.523 1.00 98.00 464 VAL A O 1
ATOM 3507 N N . LEU A 1 465 ? 5.562 -0.572 -20.430 1.00 98.19 465 LEU A N 1
ATOM 3508 C CA . LEU A 1 465 ? 6.546 0.500 -20.320 1.00 98.19 465 LEU A CA 1
ATOM 3509 C C . LEU A 1 465 ? 7.999 0.010 -20.473 1.00 98.19 465 LEU A C 1
ATOM 3511 O O . LEU A 1 465 ? 8.822 0.686 -21.092 1.00 98.19 465 LEU A O 1
ATOM 3515 N N . HIS A 1 466 ? 8.346 -1.173 -19.961 1.00 98.19 466 HIS A N 1
ATOM 3516 C CA . HIS A 1 466 ? 9.662 -1.785 -20.202 1.00 98.19 466 HIS A CA 1
ATOM 3517 C C . HIS A 1 466 ? 9.865 -2.177 -21.671 1.00 98.19 466 HIS A C 1
ATOM 3519 O O . HIS A 1 466 ? 10.982 -2.083 -22.193 1.00 98.19 466 HIS A O 1
ATOM 3525 N N . HIS A 1 467 ? 8.799 -2.593 -22.357 1.00 97.88 467 HIS A N 1
ATOM 3526 C CA . HIS A 1 467 ? 8.863 -2.858 -23.788 1.00 97.88 467 HIS A CA 1
ATOM 3527 C C . HIS A 1 467 ? 9.176 -1.580 -24.579 1.00 97.88 467 HIS A C 1
ATOM 3529 O O . HIS A 1 467 ? 10.069 -1.612 -25.425 1.00 97.88 467 HIS A O 1
ATOM 3535 N N . HIS A 1 468 ? 8.558 -0.442 -24.236 1.00 97.75 468 HIS A N 1
ATOM 3536 C CA . HIS A 1 468 ? 8.887 0.859 -24.839 1.00 97.75 468 HIS A CA 1
ATOM 3537 C C . HIS A 1 468 ? 10.367 1.226 -24.679 1.00 97.75 468 HIS A C 1
ATOM 3539 O O . HIS A 1 468 ? 11.007 1.629 -25.649 1.00 97.75 468 HIS A O 1
ATOM 3545 N N . LEU A 1 469 ? 10.961 1.004 -23.498 1.00 97.69 469 LEU A N 1
ATOM 3546 C CA . LEU A 1 469 ? 12.403 1.224 -23.302 1.00 97.69 469 LEU A CA 1
ATOM 3547 C C . LEU A 1 469 ? 13.265 0.341 -24.213 1.00 97.69 469 LEU A C 1
ATOM 3549 O O . LEU A 1 469 ? 14.286 0.796 -24.724 1.00 97.69 469 LEU A O 1
ATOM 3553 N N . THR A 1 470 ? 12.845 -0.906 -24.437 1.00 97.25 470 THR A N 1
ATOM 3554 C CA . THR A 1 470 ? 13.542 -1.829 -25.346 1.00 97.25 470 THR A CA 1
ATOM 3555 C C . THR A 1 470 ? 13.487 -1.314 -26.784 1.00 97.25 470 THR A C 1
ATOM 3557 O O . THR A 1 470 ? 14.509 -1.292 -27.464 1.00 97.25 470 THR A O 1
ATOM 3560 N N . VAL A 1 471 ? 12.325 -0.823 -27.226 1.00 95.75 471 VAL A N 1
ATOM 3561 C CA . VAL A 1 471 ? 12.158 -0.217 -28.557 1.00 95.75 471 VAL A CA 1
ATOM 3562 C C . VAL A 1 471 ? 13.053 1.016 -28.722 1.00 95.75 471 VAL A C 1
ATOM 3564 O O . VAL A 1 471 ? 13.696 1.164 -29.761 1.00 95.75 471 VAL A O 1
ATOM 3567 N N . LEU A 1 472 ? 13.159 1.879 -27.703 1.00 95.38 472 LEU A N 1
ATOM 3568 C CA . LEU A 1 472 ? 14.064 3.037 -27.745 1.00 95.38 472 LEU A CA 1
ATOM 3569 C C . LEU A 1 472 ? 15.539 2.625 -27.831 1.00 95.38 472 LEU A C 1
ATOM 3571 O O . LEU A 1 472 ? 16.305 3.254 -28.562 1.00 95.38 472 LEU A O 1
ATOM 3575 N N . ASP A 1 473 ? 15.945 1.571 -27.121 1.00 95.88 473 ASP A N 1
ATOM 3576 C CA . ASP A 1 473 ? 17.314 1.048 -27.187 1.00 95.88 473 ASP A CA 1
ATOM 3577 C C . ASP A 1 473 ? 17.639 0.448 -28.566 1.00 95.88 473 ASP A C 1
ATOM 3579 O O . ASP A 1 473 ? 18.686 0.744 -29.150 1.00 95.88 473 ASP A O 1
ATOM 3583 N N . GLU A 1 474 ? 16.712 -0.325 -29.142 1.00 95.00 474 GLU A N 1
ATOM 3584 C CA . GLU A 1 474 ? 16.830 -0.863 -30.502 1.00 95.00 474 GLU A CA 1
ATOM 3585 C C . GLU A 1 474 ? 16.922 0.255 -31.548 1.00 95.00 474 GLU A C 1
ATOM 3587 O O . GLU A 1 474 ? 17.761 0.202 -32.454 1.00 95.00 474 GLU A O 1
ATOM 3592 N N . LEU A 1 475 ? 16.104 1.299 -31.401 1.00 94.56 475 LEU A N 1
ATOM 3593 C CA . LEU A 1 475 ? 16.106 2.465 -32.276 1.00 94.56 475 LEU A CA 1
ATOM 3594 C C . LEU A 1 475 ? 17.422 3.250 -32.172 1.00 94.56 475 LEU A C 1
ATOM 3596 O O . LEU A 1 475 ? 18.018 3.612 -33.190 1.00 94.56 475 LEU A O 1
ATOM 3600 N N . HIS A 1 476 ? 17.927 3.460 -30.956 1.00 95.50 476 HIS A N 1
ATOM 3601 C CA . HIS A 1 476 ? 19.238 4.062 -30.736 1.00 95.50 476 HIS A CA 1
ATOM 3602 C C . HIS A 1 476 ? 20.352 3.229 -31.400 1.00 95.50 476 HIS A C 1
ATOM 3604 O O . HIS A 1 476 ? 21.161 3.769 -32.161 1.00 95.50 476 HIS A O 1
ATOM 3610 N N . ALA A 1 477 ? 20.373 1.907 -31.193 1.00 95.44 477 ALA A N 1
ATOM 3611 C CA . ALA A 1 477 ? 21.350 1.010 -31.815 1.00 95.44 477 ALA A CA 1
ATOM 3612 C C . ALA A 1 477 ? 21.264 1.017 -33.353 1.00 95.44 477 ALA A C 1
ATOM 3614 O O . ALA A 1 477 ? 22.295 0.977 -34.044 1.00 95.44 477 ALA A O 1
ATOM 3615 N N . HIS A 1 478 ? 20.049 1.117 -33.897 1.00 95.25 478 HIS A N 1
ATOM 3616 C CA . HIS A 1 478 ? 19.815 1.271 -35.326 1.00 95.25 478 HIS A CA 1
ATOM 3617 C C . HIS A 1 478 ? 20.452 2.560 -35.858 1.00 95.25 478 HIS A C 1
ATOM 3619 O O . HIS A 1 478 ? 21.220 2.500 -36.818 1.00 95.25 478 HIS A O 1
ATOM 3625 N N . TYR A 1 479 ? 20.233 3.705 -35.206 1.00 95.06 479 TYR A N 1
ATOM 3626 C CA . TYR A 1 479 ? 20.820 4.978 -35.635 1.00 95.06 479 TYR A CA 1
ATOM 3627 C C . TYR A 1 479 ? 22.340 5.043 -35.467 1.00 95.06 479 TYR A C 1
ATOM 3629 O O . TYR A 1 479 ? 23.031 5.608 -36.319 1.00 95.06 479 TYR A O 1
ATOM 3637 N N . VAL A 1 480 ? 22.896 4.397 -34.438 1.00 95.25 480 VAL A N 1
ATOM 3638 C CA . VAL A 1 480 ? 24.350 4.210 -34.312 1.00 95.25 480 VAL A CA 1
ATOM 3639 C C . VAL A 1 480 ? 24.896 3.425 -35.507 1.00 95.25 480 VAL A C 1
ATOM 3641 O O . VAL A 1 480 ? 25.893 3.827 -36.115 1.00 95.25 480 VAL A O 1
ATOM 3644 N N . SER A 1 481 ? 24.229 2.330 -35.877 1.00 94.88 481 SER A N 1
ATOM 3645 C CA . SER A 1 481 ? 24.618 1.492 -37.016 1.00 94.88 481 SER A CA 1
ATOM 3646 C C . SER A 1 481 ? 24.469 2.231 -38.345 1.00 94.88 481 SER A C 1
ATOM 3648 O O . SER A 1 481 ? 25.355 2.142 -39.193 1.00 94.88 481 SER A O 1
ATOM 3650 N N . TYR A 1 482 ? 23.396 3.007 -38.507 1.00 94.38 482 TYR A N 1
ATOM 3651 C CA . TYR A 1 482 ? 23.143 3.847 -39.674 1.00 94.38 482 TYR A CA 1
ATOM 3652 C C . TYR A 1 482 ? 24.247 4.891 -39.868 1.00 94.38 482 TYR A C 1
ATOM 3654 O O . TYR A 1 482 ? 24.854 4.956 -40.939 1.00 94.38 482 TYR A O 1
ATOM 3662 N N . ARG A 1 483 ? 24.606 5.621 -38.804 1.00 93.62 483 ARG A N 1
ATOM 3663 C CA . ARG A 1 483 ? 25.728 6.574 -38.806 1.00 93.62 483 ARG A CA 1
ATOM 3664 C C . ARG A 1 483 ? 27.042 5.908 -39.218 1.00 93.62 483 ARG A C 1
ATOM 3666 O O . ARG A 1 483 ? 27.792 6.430 -40.040 1.00 93.62 483 ARG A O 1
ATOM 3673 N N . MET A 1 484 ? 27.328 4.733 -38.655 1.00 92.38 484 MET A N 1
ATOM 3674 C CA . MET A 1 484 ? 28.535 3.970 -38.981 1.00 92.38 484 MET A CA 1
ATOM 3675 C C . MET A 1 484 ? 28.545 3.477 -40.430 1.00 92.38 484 MET A C 1
ATOM 3677 O O . MET A 1 484 ? 29.584 3.543 -41.089 1.00 92.38 484 MET A O 1
ATOM 3681 N N . ALA A 1 485 ? 27.410 2.998 -40.938 1.00 93.31 485 ALA A N 1
ATOM 3682 C CA . ALA A 1 485 ? 27.268 2.564 -42.322 1.00 93.31 485 ALA A CA 1
ATOM 3683 C C . ALA A 1 485 ? 27.470 3.731 -43.297 1.00 93.31 485 ALA A C 1
ATOM 3685 O O . ALA A 1 485 ? 28.170 3.562 -44.294 1.00 93.31 485 ALA A O 1
ATOM 3686 N N . PHE A 1 486 ? 26.948 4.919 -42.979 1.00 92.75 486 PHE A N 1
ATOM 3687 C CA . PHE A 1 486 ? 27.176 6.124 -43.774 1.00 92.75 486 PHE A CA 1
ATOM 3688 C C . PHE A 1 486 ? 28.662 6.508 -43.827 1.00 92.75 486 PHE A C 1
ATOM 3690 O O . PHE A 1 486 ? 29.206 6.689 -44.914 1.00 92.75 486 PHE A O 1
ATOM 3697 N N . ASN A 1 487 ? 29.364 6.535 -42.688 1.00 91.75 487 ASN A N 1
ATOM 3698 C CA . ASN A 1 487 ? 30.806 6.817 -42.686 1.00 91.75 487 ASN A CA 1
ATOM 3699 C C . ASN A 1 487 ? 31.587 5.796 -43.539 1.00 91.75 487 ASN A C 1
ATOM 3701 O O . ASN A 1 487 ? 32.481 6.167 -44.299 1.00 91.75 487 ASN A O 1
ATOM 3705 N N . LYS A 1 488 ? 31.225 4.507 -43.473 1.00 91.38 488 LYS A N 1
ATOM 3706 C CA . LYS A 1 488 ? 31.826 3.469 -44.329 1.00 91.38 488 LYS A CA 1
ATOM 3707 C C . LYS A 1 488 ? 31.499 3.662 -45.809 1.00 91.38 488 LYS A C 1
ATOM 3709 O O . LYS A 1 488 ? 32.364 3.423 -46.645 1.00 91.38 488 LYS A O 1
ATOM 3714 N N . LEU A 1 489 ? 30.288 4.110 -46.139 1.00 90.81 489 LEU A N 1
ATOM 3715 C CA . LEU A 1 489 ? 29.898 4.433 -47.510 1.00 90.81 489 LEU A CA 1
ATOM 3716 C C . LEU A 1 489 ? 30.764 5.568 -48.074 1.00 90.81 489 LEU A C 1
ATOM 3718 O O . LEU A 1 489 ? 31.247 5.452 -49.196 1.00 90.81 489 LEU A O 1
ATOM 3722 N N . VAL A 1 490 ? 31.015 6.620 -47.288 1.00 89.44 490 VAL A N 1
ATOM 3723 C CA . VAL A 1 490 ? 31.906 7.728 -47.679 1.00 89.44 490 VAL A CA 1
ATOM 3724 C C . VAL A 1 490 ? 33.313 7.213 -48.002 1.00 89.44 490 VAL A C 1
ATOM 3726 O O . VAL A 1 490 ? 33.856 7.529 -49.063 1.00 89.44 490 VAL A O 1
ATOM 3729 N N . LEU A 1 491 ? 33.886 6.375 -47.130 1.00 89.06 491 LEU A N 1
ATOM 3730 C CA . LEU A 1 491 ? 35.210 5.780 -47.349 1.00 89.06 491 LEU A CA 1
ATOM 3731 C C . LEU A 1 491 ? 35.239 4.855 -48.574 1.00 89.06 491 LEU A C 1
ATOM 3733 O O . LEU A 1 491 ? 36.188 4.891 -49.356 1.00 89.06 491 LEU A O 1
ATOM 3737 N N . GLU A 1 492 ? 34.191 4.060 -48.785 1.00 91.56 492 GLU A N 1
ATOM 3738 C CA . GLU A 1 492 ? 34.090 3.165 -49.941 1.00 91.56 492 GLU A CA 1
ATOM 3739 C C . GLU A 1 492 ? 33.989 3.942 -51.261 1.00 91.56 492 GLU A C 1
ATOM 3741 O O . GLU A 1 492 ? 34.637 3.579 -52.244 1.00 91.56 492 GLU A O 1
ATOM 3746 N N . MET A 1 493 ? 33.236 5.046 -51.295 1.00 89.25 493 MET A N 1
ATOM 3747 C CA . MET A 1 493 ? 33.174 5.911 -52.478 1.00 89.25 493 MET A CA 1
ATOM 3748 C C . MET A 1 493 ? 34.528 6.569 -52.770 1.00 89.25 493 MET A C 1
ATOM 3750 O O . MET A 1 493 ? 34.959 6.601 -53.926 1.00 89.25 493 MET A O 1
ATOM 3754 N N . ALA A 1 494 ? 35.248 7.017 -51.735 1.00 87.56 494 ALA A N 1
ATOM 3755 C CA . ALA A 1 494 ? 36.607 7.538 -51.879 1.00 87.56 494 ALA A CA 1
ATOM 3756 C C . ALA A 1 494 ? 37.578 6.478 -52.433 1.00 87.56 494 ALA A C 1
ATOM 3758 O O . ALA A 1 494 ? 38.340 6.760 -53.361 1.00 87.56 494 ALA A O 1
ATOM 3759 N N . ARG A 1 495 ? 37.509 5.238 -51.930 1.00 90.38 495 ARG A N 1
ATOM 3760 C CA . ARG A 1 495 ? 38.324 4.111 -52.410 1.00 90.38 495 ARG A CA 1
ATOM 3761 C C . ARG A 1 495 ? 38.085 3.822 -53.893 1.00 90.38 495 ARG A C 1
ATOM 3763 O O . ARG A 1 495 ? 39.042 3.686 -54.656 1.00 90.38 495 ARG A O 1
ATOM 3770 N N . ARG A 1 496 ? 36.820 3.753 -54.326 1.00 90.31 496 ARG A N 1
ATOM 3771 C CA . ARG A 1 496 ? 36.476 3.525 -55.743 1.00 90.31 496 ARG A CA 1
ATOM 3772 C C . ARG A 1 496 ? 36.963 4.659 -56.639 1.00 90.31 496 ARG A C 1
ATOM 3774 O O . ARG A 1 496 ? 37.481 4.399 -57.725 1.00 90.31 496 ARG A O 1
ATOM 3781 N N . ARG A 1 497 ? 36.890 5.906 -56.159 1.00 86.44 497 ARG A N 1
ATOM 3782 C CA . ARG A 1 497 ? 37.441 7.061 -56.877 1.00 86.44 497 ARG A CA 1
ATOM 3783 C C . ARG A 1 497 ? 38.945 6.921 -57.101 1.00 86.44 497 ARG A C 1
ATOM 3785 O O . ARG A 1 497 ? 39.386 7.056 -58.239 1.00 86.44 497 ARG A O 1
ATOM 3792 N N . GLN A 1 498 ? 39.703 6.594 -56.055 1.00 86.44 498 GLN A N 1
ATOM 3793 C CA . GLN A 1 498 ? 41.153 6.389 -56.151 1.00 86.44 498 GLN A CA 1
ATOM 3794 C C . GLN A 1 498 ? 41.512 5.270 -57.134 1.00 86.44 498 GLN A C 1
ATOM 3796 O O . GLN A 1 498 ? 42.417 5.435 -57.951 1.00 86.44 498 GLN A O 1
ATOM 3801 N N . TYR A 1 499 ? 40.788 4.146 -57.091 1.00 88.69 499 TYR A N 1
ATOM 3802 C CA . TYR A 1 499 ? 40.997 3.049 -58.036 1.00 88.69 499 TYR A CA 1
ATOM 3803 C C . TYR A 1 499 ? 40.777 3.497 -59.484 1.00 88.69 499 TYR A C 1
ATOM 3805 O O . TYR A 1 499 ? 41.624 3.245 -60.344 1.00 88.69 499 TYR A O 1
ATOM 3813 N N . ARG A 1 500 ? 39.671 4.200 -59.757 1.00 87.31 500 ARG A N 1
ATOM 3814 C CA . ARG A 1 500 ? 39.381 4.702 -61.101 1.00 87.31 500 ARG A CA 1
ATOM 3815 C C . ARG A 1 500 ? 40.444 5.686 -61.581 1.00 87.31 500 ARG A C 1
ATOM 3817 O O . ARG A 1 500 ? 40.936 5.538 -62.693 1.00 87.31 500 ARG A O 1
ATOM 3824 N N . GLU A 1 501 ? 40.828 6.657 -60.754 1.00 87.88 501 GLU A N 1
ATOM 3825 C CA . GLU A 1 501 ? 41.866 7.636 -61.102 1.00 87.88 501 GLU A CA 1
ATOM 3826 C C . GLU A 1 501 ? 43.209 6.948 -61.397 1.00 87.88 501 GLU A C 1
ATOM 3828 O O . GLU A 1 501 ? 43.882 7.290 -62.373 1.00 87.88 501 GLU A O 1
ATOM 3833 N N . ALA A 1 502 ? 43.578 5.928 -60.613 1.00 87.88 502 ALA A N 1
ATOM 3834 C CA . ALA A 1 502 ? 44.772 5.125 -60.857 1.00 87.88 502 ALA A CA 1
ATOM 3835 C C . ALA A 1 502 ? 44.690 4.361 -62.191 1.00 87.88 502 ALA A C 1
ATOM 3837 O O . ALA A 1 502 ? 45.633 4.408 -62.986 1.00 87.88 502 ALA A O 1
ATOM 3838 N N . ALA A 1 503 ? 43.559 3.704 -62.470 1.00 87.44 503 ALA A N 1
ATOM 3839 C CA . ALA A 1 503 ? 43.331 2.980 -63.720 1.00 87.44 503 ALA A CA 1
ATOM 3840 C C . ALA A 1 503 ? 43.352 3.919 -64.941 1.00 87.44 503 ALA A C 1
ATOM 3842 O O . ALA A 1 503 ? 44.038 3.646 -65.928 1.00 87.44 503 ALA A O 1
ATOM 3843 N N . GLU A 1 504 ? 42.675 5.066 -64.863 1.00 87.31 504 GLU A N 1
ATOM 3844 C CA . GLU A 1 504 ? 42.666 6.080 -65.919 1.00 87.31 504 GLU A CA 1
ATOM 3845 C C . GLU A 1 504 ? 44.047 6.691 -66.149 1.00 87.31 504 GLU A C 1
ATOM 3847 O O . GLU A 1 504 ? 44.418 6.955 -67.293 1.00 87.31 504 GLU A O 1
ATOM 3852 N N . ASN A 1 505 ? 44.836 6.906 -65.093 1.00 89.44 505 ASN A N 1
ATOM 3853 C CA . ASN A 1 505 ? 46.195 7.416 -65.235 1.00 89.44 505 ASN A CA 1
ATOM 3854 C C . ASN A 1 505 ? 47.099 6.419 -65.978 1.00 89.44 505 ASN A C 1
ATOM 3856 O O . ASN A 1 505 ? 47.879 6.831 -66.839 1.00 89.44 505 ASN A O 1
ATOM 3860 N N . ILE A 1 506 ? 46.948 5.115 -65.714 1.00 90.69 506 ILE A N 1
ATOM 3861 C CA . ILE A 1 506 ? 47.655 4.053 -66.448 1.00 90.69 506 ILE A CA 1
ATOM 3862 C C . ILE A 1 506 ? 47.228 4.041 -67.919 1.00 90.69 506 ILE A C 1
ATOM 3864 O O . ILE A 1 506 ? 48.088 4.084 -68.799 1.00 90.69 506 ILE A O 1
ATOM 3868 N N . VAL A 1 507 ? 45.919 4.042 -68.205 1.00 88.62 507 VAL A N 1
ATOM 3869 C CA . VAL A 1 507 ? 45.396 4.064 -69.585 1.00 88.62 507 VAL A CA 1
ATOM 3870 C C . VAL A 1 507 ? 45.895 5.299 -70.331 1.00 88.62 507 VAL A C 1
ATOM 3872 O O . VAL A 1 507 ? 46.393 5.191 -71.450 1.00 88.62 507 VAL A O 1
ATOM 3875 N N . ARG A 1 508 ? 45.846 6.471 -69.693 1.00 89.56 508 ARG A N 1
ATOM 3876 C CA . ARG A 1 508 ? 46.342 7.727 -70.263 1.00 89.56 508 ARG A CA 1
ATOM 3877 C C . ARG A 1 508 ? 47.851 7.689 -70.497 1.00 89.56 508 ARG A C 1
ATOM 3879 O O . ARG A 1 508 ? 48.321 8.218 -71.498 1.00 89.56 508 ARG A O 1
ATOM 3886 N N . GLY A 1 509 ? 48.619 7.078 -69.595 1.00 91.81 509 GLY A N 1
ATOM 3887 C CA . GLY A 1 509 ? 50.054 6.840 -69.769 1.00 91.81 509 GLY A CA 1
ATOM 3888 C C . GLY A 1 509 ? 50.348 5.953 -70.979 1.00 91.81 509 GLY A C 1
ATOM 3889 O O . GLY A 1 509 ? 51.141 6.337 -71.836 1.00 91.81 509 GLY A O 1
ATOM 3890 N N . MET A 1 510 ? 49.644 4.826 -71.095 1.00 91.19 510 MET A N 1
ATOM 3891 C CA . MET A 1 510 ? 49.768 3.903 -72.224 1.00 91.19 510 MET A CA 1
ATOM 3892 C C . MET A 1 510 ? 49.392 4.572 -73.552 1.00 91.19 510 MET A C 1
ATOM 3894 O O . MET A 1 510 ? 50.131 4.442 -74.522 1.00 91.19 510 MET A O 1
ATOM 3898 N N . MET A 1 511 ? 48.295 5.337 -73.600 1.00 89.94 511 MET A N 1
ATOM 3899 C CA . MET A 1 511 ? 47.909 6.086 -74.801 1.00 89.94 511 MET A CA 1
ATOM 3900 C C . MET A 1 511 ? 48.985 7.092 -75.226 1.00 89.94 511 MET A C 1
ATOM 3902 O O . MET A 1 511 ? 49.347 7.111 -76.398 1.00 89.94 511 MET A O 1
ATOM 3906 N N . ARG A 1 512 ? 49.546 7.873 -74.287 1.00 91.38 512 ARG A N 1
ATOM 3907 C CA . ARG A 1 512 ? 50.643 8.814 -74.587 1.00 91.38 512 ARG A CA 1
ATOM 3908 C C . ARG A 1 512 ? 51.884 8.103 -75.120 1.00 91.38 512 ARG A C 1
ATOM 3910 O O . ARG A 1 512 ? 52.525 8.602 -76.036 1.00 91.38 512 ARG A O 1
ATOM 3917 N N . GLN A 1 513 ? 52.230 6.948 -74.553 1.00 92.69 513 GLN A N 1
ATOM 3918 C CA . GLN A 1 513 ? 53.381 6.170 -75.008 1.00 92.69 513 GLN A CA 1
ATOM 3919 C C . GLN A 1 513 ? 53.163 5.610 -76.422 1.00 92.69 513 GLN A C 1
ATOM 3921 O O . GLN A 1 513 ? 54.064 5.693 -77.253 1.00 92.69 513 GLN A O 1
ATOM 3926 N N . LEU A 1 514 ? 51.965 5.091 -76.716 1.00 92.25 514 LEU A N 1
ATOM 3927 C CA . LEU A 1 514 ? 51.596 4.619 -78.056 1.00 92.25 514 LEU A CA 1
ATOM 3928 C C . LEU A 1 514 ? 51.608 5.757 -79.087 1.00 92.25 514 LEU A C 1
ATOM 3930 O O . LEU A 1 514 ? 52.067 5.553 -80.211 1.00 92.25 514 LEU A O 1
ATOM 3934 N N . GLU A 1 515 ? 51.137 6.948 -78.711 1.00 91.06 515 GLU A N 1
ATOM 3935 C CA . GLU A 1 515 ? 51.168 8.143 -79.560 1.00 91.06 515 GLU A CA 1
ATOM 3936 C C . GLU A 1 515 ? 52.610 8.588 -79.844 1.00 91.06 515 GLU A C 1
ATOM 3938 O O . GLU A 1 515 ? 52.975 8.685 -81.011 1.00 91.06 515 GLU A O 1
ATOM 3943 N N . SER A 1 516 ? 53.462 8.697 -78.815 1.00 93.19 516 SER A N 1
ATOM 3944 C CA . SER A 1 516 ? 54.896 9.012 -78.964 1.00 93.19 516 SER A CA 1
ATOM 3945 C C . SER A 1 516 ? 55.605 8.040 -79.911 1.00 93.19 516 SER A C 1
ATOM 3947 O O . SER A 1 516 ? 56.280 8.464 -80.842 1.00 93.19 516 SER A O 1
ATOM 3949 N N . MET A 1 517 ? 55.406 6.728 -79.736 1.00 91.19 517 MET A N 1
ATOM 3950 C CA . MET A 1 517 ? 56.008 5.716 -80.616 1.00 91.19 517 MET A CA 1
ATOM 3951 C C . MET A 1 517 ? 55.504 5.824 -82.061 1.00 91.19 517 MET A C 1
ATOM 3953 O O . MET A 1 517 ? 56.266 5.624 -83.006 1.00 91.19 517 MET A O 1
ATOM 3957 N N . THR A 1 518 ? 54.218 6.136 -82.243 1.00 89.88 518 THR A N 1
ATOM 3958 C CA . THR A 1 518 ? 53.622 6.324 -83.573 1.00 89.88 518 THR A CA 1
ATOM 3959 C C . THR A 1 518 ? 54.187 7.574 -84.251 1.00 89.88 518 THR A C 1
ATOM 3961 O O . THR A 1 518 ? 54.478 7.540 -85.447 1.00 89.88 518 THR A O 1
ATOM 3964 N N . GLU A 1 519 ? 54.365 8.670 -83.511 1.00 91.69 519 GLU A N 1
ATOM 3965 C CA . GLU A 1 519 ? 54.961 9.917 -84.002 1.00 91.69 519 GLU A CA 1
ATOM 3966 C C . GLU A 1 519 ? 56.437 9.739 -84.369 1.00 91.69 519 GLU A C 1
ATOM 3968 O O . GLU A 1 519 ? 56.844 10.145 -85.459 1.00 91.69 519 GLU A O 1
ATOM 3973 N N . GLU A 1 520 ? 57.219 9.079 -83.512 1.00 92.50 520 GLU A N 1
ATOM 3974 C CA . GLU A 1 520 ? 58.625 8.750 -83.768 1.00 92.50 520 GLU A CA 1
ATOM 3975 C C . GLU A 1 520 ? 58.777 7.900 -85.039 1.00 92.50 520 GLU A C 1
ATOM 3977 O O . GLU A 1 520 ? 59.553 8.252 -85.928 1.00 92.50 520 GLU A O 1
ATOM 3982 N N . GLU A 1 521 ? 57.985 6.833 -85.188 1.00 93.62 521 GLU A N 1
ATOM 3983 C CA . GLU A 1 521 ? 58.002 5.981 -86.385 1.00 93.62 521 GLU A CA 1
ATOM 3984 C C . GLU A 1 521 ? 57.550 6.750 -87.637 1.00 93.62 521 GLU A C 1
ATOM 3986 O O . GLU A 1 521 ? 58.143 6.613 -88.709 1.00 93.62 521 GLU A O 1
ATOM 3991 N N . THR A 1 522 ? 56.533 7.610 -87.511 1.00 90.75 522 THR A N 1
ATOM 3992 C CA . THR A 1 522 ? 56.095 8.490 -88.607 1.00 90.75 522 THR A CA 1
ATOM 3993 C C . THR A 1 522 ? 57.227 9.422 -89.033 1.00 90.75 522 THR A C 1
ATOM 3995 O O . THR A 1 522 ? 57.459 9.603 -90.229 1.00 90.75 522 THR A O 1
ATOM 3998 N N . HIS A 1 523 ? 57.961 9.989 -88.073 1.00 91.81 523 HIS A N 1
ATOM 3999 C CA . HIS A 1 523 ? 59.090 10.871 -88.339 1.00 91.81 523 HIS A CA 1
ATOM 4000 C C . HIS A 1 523 ? 60.229 10.133 -89.048 1.00 91.81 523 HIS A C 1
ATOM 4002 O O . HIS A 1 523 ? 60.730 10.622 -90.060 1.00 91.81 523 HIS A O 1
ATOM 4008 N N . VAL A 1 524 ? 60.592 8.933 -88.581 1.00 91.81 524 VAL A N 1
ATOM 4009 C CA . VAL A 1 524 ? 61.638 8.104 -89.201 1.00 91.81 524 VAL A CA 1
ATOM 4010 C C . VAL A 1 524 ? 61.255 7.708 -90.630 1.00 91.81 524 VAL A C 1
ATOM 4012 O O . VAL A 1 524 ? 62.059 7.896 -91.547 1.00 91.81 524 VAL A O 1
ATOM 4015 N N . ARG A 1 525 ? 60.019 7.239 -90.860 1.00 91.38 525 ARG A N 1
ATOM 4016 C CA . ARG A 1 525 ? 59.519 6.911 -92.211 1.00 91.38 525 ARG A CA 1
ATOM 4017 C C . ARG A 1 525 ? 59.490 8.131 -93.123 1.00 91.38 525 ARG A C 1
ATOM 4019 O O . ARG A 1 525 ? 59.919 8.052 -94.271 1.00 91.38 525 ARG A O 1
ATOM 4026 N N . SER A 1 526 ? 59.028 9.273 -92.613 1.00 88.44 526 SER A N 1
ATOM 4027 C CA . SER A 1 526 ? 58.993 10.523 -93.373 1.00 88.44 526 SER A CA 1
ATOM 4028 C C . SER A 1 526 ? 60.394 11.016 -93.728 1.00 88.44 526 SER A C 1
ATOM 4030 O O . SER A 1 526 ? 60.589 11.494 -94.841 1.00 88.44 526 SER A O 1
ATOM 4032 N N . HIS A 1 527 ? 61.361 10.913 -92.813 1.00 90.25 527 HIS A N 1
ATOM 4033 C CA . HIS A 1 527 ? 62.750 11.289 -93.071 1.00 90.25 527 HIS A CA 1
ATOM 4034 C C . HIS A 1 527 ? 63.367 10.386 -94.144 1.00 90.25 527 HIS A C 1
ATOM 4036 O O . HIS A 1 527 ? 63.944 10.882 -95.108 1.00 90.25 527 HIS A O 1
ATOM 4042 N N . PHE A 1 528 ? 63.187 9.067 -94.021 1.00 89.94 528 PHE A N 1
ATOM 4043 C CA . PHE A 1 528 ? 63.662 8.102 -95.011 1.00 89.94 528 PHE A CA 1
ATOM 4044 C C . PHE A 1 528 ? 63.065 8.363 -96.402 1.00 89.94 528 PHE A C 1
ATOM 4046 O O . PHE A 1 528 ? 63.799 8.437 -97.388 1.00 89.94 528 PHE A O 1
ATOM 4053 N N . ASN A 1 529 ? 61.749 8.576 -96.482 1.00 86.38 529 ASN A N 1
ATOM 4054 C CA . ASN A 1 529 ? 61.072 8.875 -97.744 1.00 86.38 529 ASN A CA 1
ATOM 4055 C C . ASN A 1 529 ? 61.490 10.234 -98.324 1.00 86.38 529 ASN A C 1
ATOM 4057 O O . ASN A 1 529 ? 61.616 10.356 -99.540 1.00 86.38 529 ASN A O 1
ATOM 4061 N N . ALA A 1 530 ? 61.753 11.242 -97.489 1.00 87.31 530 ALA A N 1
ATOM 4062 C CA . ALA A 1 530 ? 62.251 12.537 -97.951 1.00 87.31 530 ALA A CA 1
ATOM 4063 C C . ALA A 1 530 ? 63.675 12.451 -98.528 1.00 87.31 530 ALA A C 1
ATOM 4065 O O . ALA A 1 530 ? 63.974 13.119 -99.517 1.00 87.31 530 ALA A O 1
ATOM 4066 N N . GLU A 1 531 ? 64.546 11.638 -97.927 1.00 89.69 531 GLU A N 1
ATOM 4067 C CA . GLU A 1 531 ? 65.954 11.518 -98.323 1.00 89.69 531 GLU A CA 1
ATOM 4068 C C . GLU A 1 531 ? 66.151 10.580 -99.528 1.00 89.69 531 GLU A C 1
ATOM 4070 O O . GLU A 1 531 ? 66.870 10.919 -100.470 1.00 89.69 531 GLU A O 1
ATOM 4075 N N . TYR A 1 532 ? 65.479 9.423 -99.537 1.00 85.88 532 TYR A N 1
ATOM 4076 C CA . TYR A 1 532 ? 65.703 8.361 -100.527 1.00 85.88 532 TYR A CA 1
ATOM 4077 C C . TYR A 1 532 ? 64.520 8.117 -101.470 1.00 85.88 532 TYR A C 1
ATOM 4079 O O . TYR A 1 532 ? 64.711 7.524 -102.532 1.00 85.88 532 TYR A O 1
ATOM 4087 N N . GLY A 1 533 ? 63.315 8.589 -101.135 1.00 82.94 533 GLY A N 1
ATOM 4088 C CA . GLY A 1 533 ? 62.089 8.266 -101.874 1.00 82.94 533 GLY A CA 1
ATOM 4089 C C . GLY A 1 533 ? 62.102 8.713 -103.336 1.00 82.94 533 GLY A C 1
ATOM 4090 O O . GLY A 1 533 ? 61.610 7.993 -104.192 1.00 82.94 533 GLY A O 1
ATOM 4091 N N . SER A 1 534 ? 62.753 9.834 -103.665 1.00 81.81 534 SER A N 1
ATOM 4092 C CA . SER A 1 534 ? 62.868 10.325 -105.053 1.00 81.81 534 SER A CA 1
ATOM 4093 C C . SER A 1 534 ? 63.721 9.438 -105.971 1.00 81.81 534 SER A C 1
ATOM 4095 O O . SER A 1 534 ? 63.660 9.583 -107.192 1.00 81.81 534 SER A O 1
ATOM 4097 N N . HIS A 1 535 ? 64.512 8.528 -105.394 1.00 80.31 535 HIS A N 1
ATOM 4098 C CA . HIS A 1 535 ? 65.382 7.598 -106.114 1.00 80.31 535 HIS A CA 1
ATOM 4099 C C . HIS A 1 535 ? 64.828 6.164 -106.140 1.00 80.31 535 HIS A C 1
ATOM 4101 O O . HIS A 1 535 ? 65.454 5.280 -106.727 1.00 80.31 535 HIS A O 1
ATOM 4107 N N . LEU A 1 536 ? 63.676 5.922 -105.509 1.00 79.88 536 LEU A N 1
ATOM 4108 C CA . LEU A 1 536 ? 63.021 4.620 -105.438 1.00 79.88 536 LEU A CA 1
ATOM 4109 C C . LEU A 1 536 ? 61.801 4.614 -106.375 1.00 79.88 536 LEU A C 1
ATOM 4111 O O . LEU A 1 536 ? 60.939 5.475 -106.239 1.00 79.88 536 LEU A O 1
ATOM 4115 N N . PRO A 1 537 ? 61.708 3.673 -107.332 1.00 77.44 537 PRO A N 1
ATOM 4116 C CA . PRO A 1 537 ? 60.502 3.491 -108.136 1.00 77.44 537 PRO A CA 1
ATOM 4117 C C . PRO A 1 537 ? 59.288 3.141 -107.263 1.00 77.44 537 PRO A C 1
ATOM 4119 O O . PRO A 1 537 ? 59.390 2.282 -106.382 1.00 77.44 537 PRO A O 1
ATOM 4122 N N . ASP A 1 538 ? 58.139 3.766 -107.537 1.00 73.62 538 ASP A N 1
ATOM 4123 C CA . ASP A 1 538 ? 56.901 3.610 -106.750 1.00 73.62 538 ASP A CA 1
ATOM 4124 C C . ASP A 1 538 ? 56.375 2.156 -106.700 1.00 73.62 538 ASP A C 1
ATOM 4126 O O . ASP A 1 538 ? 55.607 1.793 -105.809 1.00 73.62 538 ASP A O 1
ATOM 4130 N N . ASP A 1 539 ? 56.784 1.299 -107.640 1.00 77.69 539 ASP A N 1
ATOM 4131 C CA . ASP A 1 539 ? 56.366 -0.101 -107.775 1.00 77.69 539 ASP A CA 1
ATOM 4132 C C . ASP A 1 539 ? 57.258 -1.108 -107.026 1.00 77.69 539 ASP A C 1
ATOM 4134 O O . ASP A 1 539 ? 56.899 -2.283 -106.916 1.00 77.69 539 ASP A O 1
ATOM 4138 N N . LEU A 1 540 ? 58.395 -0.673 -106.470 1.00 80.31 540 LEU A N 1
ATOM 4139 C CA . LEU A 1 540 ? 59.337 -1.565 -105.787 1.00 80.31 540 LEU A CA 1
ATOM 4140 C C . LEU A 1 540 ? 58.833 -2.019 -104.406 1.00 80.31 540 LEU A C 1
ATOM 4142 O O . LEU A 1 540 ? 59.077 -3.157 -104.001 1.00 80.31 540 LEU A O 1
ATOM 4146 N N . CYS A 1 541 ? 58.143 -1.141 -103.672 1.00 79.19 541 CYS A N 1
ATOM 4147 C CA . CYS A 1 541 ? 57.609 -1.431 -102.341 1.00 79.19 541 CYS A CA 1
ATOM 4148 C C . CYS A 1 541 ? 56.314 -0.646 -102.088 1.00 79.19 541 CYS A C 1
ATOM 4150 O O . CYS A 1 541 ? 56.346 0.515 -101.691 1.00 79.19 541 CYS A O 1
ATOM 4152 N N . LEU A 1 542 ? 55.163 -1.298 -102.282 1.00 79.69 542 LEU A N 1
ATOM 4153 C CA . LEU A 1 542 ? 53.842 -0.654 -102.205 1.00 79.69 542 LEU A CA 1
ATOM 4154 C C . LEU A 1 542 ? 53.499 -0.085 -100.817 1.00 79.69 542 LEU A C 1
ATOM 4156 O O . LEU A 1 542 ? 52.670 0.811 -100.724 1.00 79.69 542 LEU A O 1
ATOM 4160 N N . CYS A 1 543 ? 54.133 -0.587 -99.754 1.00 81.50 543 CYS A N 1
ATOM 4161 C CA . CYS A 1 543 ? 53.894 -0.153 -98.376 1.00 81.50 543 CYS A CA 1
ATOM 4162 C C . CYS A 1 543 ? 54.871 0.925 -97.879 1.00 81.50 543 CYS A C 1
ATOM 4164 O O . CYS A 1 543 ? 54.818 1.318 -96.715 1.00 81.50 543 CYS A O 1
ATOM 4166 N N . ILE A 1 544 ? 55.771 1.429 -98.734 1.00 81.31 544 ILE A N 1
ATOM 4167 C CA . ILE A 1 544 ? 56.802 2.402 -98.334 1.00 81.31 544 ILE A CA 1
ATOM 4168 C C . ILE A 1 544 ? 56.217 3.741 -97.850 1.00 81.31 544 ILE A C 1
ATOM 4170 O O . ILE A 1 544 ? 56.837 4.440 -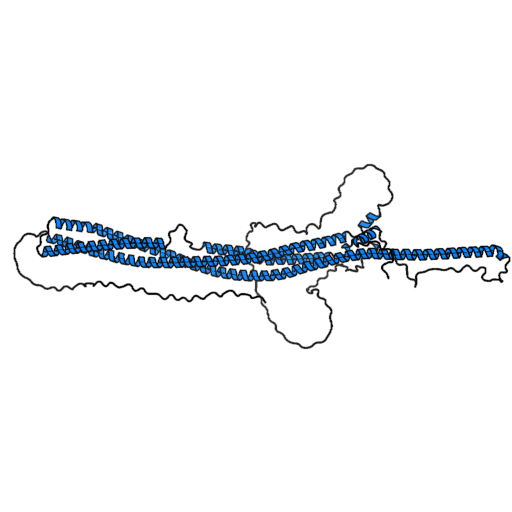97.050 1.00 81.31 544 ILE A O 1
ATOM 4174 N N . SER A 1 545 ? 55.007 4.084 -98.300 1.00 77.44 545 SER A N 1
ATOM 4175 C CA . SER A 1 545 ? 54.274 5.293 -97.895 1.00 77.44 545 SER A CA 1
ATOM 4176 C C . SER A 1 545 ? 53.187 5.027 -96.848 1.00 77.44 545 SER A C 1
ATOM 4178 O O . SER A 1 545 ? 52.465 5.955 -96.480 1.00 77.44 545 SER A O 1
ATOM 4180 N N . ASP A 1 546 ? 53.048 3.789 -96.361 1.00 86.06 546 ASP A N 1
ATOM 4181 C CA . ASP A 1 546 ? 51.996 3.456 -95.404 1.00 86.06 546 ASP A CA 1
ATOM 4182 C C . ASP A 1 546 ? 52.275 4.111 -94.040 1.00 86.06 546 ASP A C 1
ATOM 4184 O O . ASP A 1 546 ? 53.387 3.989 -93.495 1.00 86.06 546 ASP A O 1
ATOM 4188 N N . PRO A 1 547 ? 51.274 4.773 -93.431 1.00 83.81 547 PRO A N 1
ATOM 4189 C CA . PRO A 1 547 ? 51.416 5.299 -92.083 1.00 83.81 547 PRO A CA 1
ATOM 4190 C C . PRO A 1 547 ? 51.605 4.151 -91.076 1.00 83.81 547 PRO A C 1
ATOM 4192 O O . PRO A 1 547 ? 51.120 3.036 -91.300 1.00 83.81 547 PRO A O 1
ATOM 4195 N N . PRO A 1 548 ? 52.290 4.391 -89.946 1.00 88.06 548 PRO A N 1
ATOM 4196 C CA . PRO A 1 548 ? 52.410 3.379 -88.906 1.00 88.06 548 PRO A CA 1
ATOM 4197 C C . PRO A 1 548 ? 51.043 2.991 -88.331 1.00 88.06 548 PRO A C 1
ATOM 4199 O O . PRO A 1 548 ? 50.107 3.792 -88.267 1.00 88.06 548 PRO A O 1
ATOM 4202 N N . THR A 1 549 ? 50.927 1.734 -87.902 1.00 86.75 549 THR A N 1
ATOM 4203 C CA . THR A 1 549 ? 49.707 1.201 -87.288 1.00 86.75 549 THR A CA 1
ATOM 4204 C C . THR A 1 549 ? 49.373 1.967 -86.009 1.00 86.75 549 THR A C 1
ATOM 4206 O O . THR A 1 549 ? 50.184 2.023 -85.087 1.00 86.75 549 THR A O 1
ATOM 4209 N N . ARG A 1 550 ? 48.157 2.519 -85.931 1.00 85.69 550 ARG A N 1
ATOM 4210 C CA . ARG A 1 550 ? 47.663 3.218 -84.739 1.00 85.69 550 ARG A CA 1
ATOM 4211 C C . ARG A 1 550 ? 46.974 2.241 -83.794 1.00 85.69 550 ARG A C 1
ATOM 4213 O O . ARG A 1 550 ? 46.094 1.492 -84.214 1.00 85.69 550 ARG A O 1
ATOM 4220 N N . TRP A 1 551 ? 47.332 2.306 -82.518 1.00 85.75 551 TRP A N 1
ATOM 4221 C CA . TRP A 1 551 ? 46.717 1.520 -81.451 1.00 85.75 551 TRP A CA 1
ATOM 4222 C C . TRP A 1 551 ? 45.840 2.415 -80.573 1.00 85.75 551 TRP A C 1
ATOM 4224 O O . TRP A 1 551 ? 46.215 3.543 -80.261 1.00 85.75 551 TRP A O 1
ATOM 4234 N N . GLY A 1 552 ? 44.666 1.916 -80.183 1.00 82.62 552 GLY A N 1
ATOM 4235 C CA . GLY A 1 552 ? 43.729 2.601 -79.294 1.00 82.62 552 GLY A CA 1
ATOM 4236 C C . GLY A 1 552 ? 43.351 1.708 -78.120 1.00 82.62 552 GLY A C 1
ATOM 4237 O O . GLY A 1 552 ? 43.238 0.494 -78.273 1.00 82.62 552 GLY A O 1
ATOM 4238 N N . VAL A 1 553 ? 43.161 2.313 -76.950 1.00 85.69 553 VAL A N 1
ATOM 4239 C CA . VAL A 1 553 ? 42.770 1.623 -75.716 1.00 85.69 553 VAL A CA 1
ATOM 4240 C C . VAL A 1 553 ? 41.400 2.152 -75.315 1.00 85.69 553 VAL A C 1
ATOM 4242 O O . VAL A 1 553 ? 41.216 3.364 -75.227 1.00 85.69 553 VAL A O 1
ATOM 4245 N N . ALA A 1 554 ? 40.442 1.256 -75.090 1.00 81.75 554 ALA A N 1
ATOM 4246 C CA . ALA A 1 554 ? 39.075 1.594 -74.708 1.00 81.75 554 ALA A CA 1
ATOM 4247 C C . ALA A 1 554 ? 38.571 0.643 -73.606 1.00 81.75 554 ALA A C 1
ATOM 4249 O O . ALA A 1 554 ? 39.100 -0.467 -73.487 1.00 81.75 554 ALA A O 1
ATOM 4250 N N . PRO A 1 555 ? 37.565 1.050 -72.807 1.00 82.44 555 PRO A N 1
ATOM 4251 C CA . PRO A 1 555 ? 36.908 0.162 -71.850 1.00 82.44 555 PRO A CA 1
ATOM 4252 C C . PRO A 1 555 ? 36.343 -1.099 -72.521 1.00 82.44 555 PRO A C 1
ATOM 4254 O O . PRO A 1 555 ? 35.871 -1.053 -73.661 1.00 82.44 555 PRO A O 1
ATOM 4257 N N . LEU A 1 556 ? 36.382 -2.225 -71.804 1.00 79.00 556 LEU A N 1
ATOM 4258 C CA . LEU A 1 556 ? 35.869 -3.507 -72.292 1.00 79.00 556 LEU A CA 1
ATOM 4259 C C . LEU A 1 556 ? 34.345 -3.430 -72.504 1.00 79.00 556 LEU A C 1
ATOM 4261 O O . LEU A 1 556 ? 33.641 -2.780 -71.730 1.00 79.00 556 LEU A O 1
ATOM 4265 N N . ASP A 1 557 ? 33.846 -4.067 -73.565 1.00 72.81 557 ASP A N 1
ATOM 4266 C CA . ASP A 1 557 ? 32.419 -4.171 -73.923 1.00 72.81 557 ASP A CA 1
ATOM 4267 C C . ASP A 1 557 ? 31.656 -2.838 -74.063 1.00 72.81 557 ASP A C 1
ATOM 4269 O O . ASP A 1 557 ? 30.437 -2.790 -73.917 1.00 72.81 557 ASP A O 1
ATOM 4273 N N . GLY A 1 558 ? 32.352 -1.732 -74.356 1.00 62.62 558 GLY A N 1
ATOM 4274 C CA . GLY A 1 558 ? 31.708 -0.420 -74.496 1.00 62.62 558 GLY A CA 1
ATOM 4275 C C . GLY A 1 558 ? 31.140 0.123 -73.182 1.00 62.62 558 GLY A C 1
ATOM 4276 O O . GLY A 1 558 ? 30.264 0.988 -73.200 1.00 62.62 558 GLY A O 1
ATOM 4277 N N . THR A 1 559 ? 31.630 -0.380 -72.046 1.00 70.56 559 THR A N 1
ATOM 4278 C CA . THR A 1 559 ? 31.275 0.136 -70.724 1.00 70.56 559 THR A CA 1
ATOM 4279 C C . THR A 1 559 ? 31.609 1.627 -70.626 1.00 70.56 559 THR A C 1
ATOM 4281 O O . THR A 1 559 ? 32.705 2.072 -70.973 1.00 70.56 559 THR A O 1
ATOM 4284 N N . SER A 1 560 ? 30.635 2.428 -70.190 1.00 69.94 560 SER A N 1
ATOM 4285 C CA . SER A 1 560 ? 30.852 3.852 -69.943 1.00 69.94 560 SER A CA 1
ATOM 4286 C C . SER A 1 560 ? 31.750 4.045 -68.717 1.00 69.94 560 SER A C 1
ATOM 4288 O O . SER A 1 560 ? 31.642 3.260 -67.770 1.00 69.94 560 SER A O 1
ATOM 4290 N N . PRO A 1 561 ? 32.587 5.097 -68.682 1.00 71.44 561 PRO A N 1
ATOM 4291 C CA . PRO A 1 561 ? 33.347 5.456 -67.488 1.00 71.44 561 PRO A CA 1
ATOM 4292 C C . PRO A 1 561 ? 32.433 5.588 -66.264 1.00 71.44 561 PRO A C 1
ATOM 4294 O O . PRO A 1 561 ? 31.351 6.170 -66.351 1.00 71.44 561 PRO A O 1
ATOM 4297 N N . GLU A 1 562 ? 32.862 5.044 -65.125 1.00 76.81 562 GLU A N 1
ATOM 4298 C CA . GLU A 1 562 ? 32.096 5.097 -63.878 1.00 76.81 562 GLU A CA 1
ATOM 4299 C C . GLU A 1 562 ? 32.022 6.542 -63.360 1.00 76.81 562 GLU A C 1
ATOM 4301 O O . GLU A 1 562 ? 33.042 7.119 -62.982 1.00 76.81 562 GLU A O 1
ATOM 4306 N N . VAL A 1 563 ? 30.825 7.124 -63.278 1.00 76.06 563 VAL A N 1
ATOM 4307 C CA . VAL A 1 563 ? 30.604 8.438 -62.652 1.00 76.06 563 VAL A CA 1
ATOM 4308 C C . VAL A 1 563 ? 30.376 8.218 -61.155 1.00 76.06 563 VAL A C 1
ATOM 4310 O O . VAL A 1 563 ? 29.381 7.608 -60.779 1.00 76.06 563 VAL A O 1
ATOM 4313 N N . LEU A 1 564 ? 31.301 8.679 -60.304 1.00 80.81 564 LEU A N 1
ATOM 4314 C CA . LEU A 1 564 ? 31.116 8.668 -58.843 1.00 80.81 564 LEU A CA 1
ATOM 4315 C C . LEU A 1 564 ? 30.990 10.104 -58.324 1.00 80.81 564 LEU A C 1
ATOM 4317 O O . LEU A 1 564 ? 31.625 10.989 -58.903 1.00 80.81 564 LEU A O 1
ATOM 4321 N N . PRO A 1 565 ? 30.245 10.302 -57.223 1.00 79.00 565 PRO A N 1
ATOM 4322 C CA . PRO A 1 565 ? 30.125 11.579 -56.526 1.00 79.00 565 PRO A CA 1
ATOM 4323 C C . PRO A 1 565 ? 31.468 12.246 -56.224 1.00 79.00 565 PRO A C 1
ATOM 4325 O O . PRO A 1 565 ? 32.430 11.571 -55.832 1.00 79.00 565 PRO A O 1
ATOM 4328 N N . GLU A 1 566 ? 31.524 13.574 -56.330 1.00 75.56 566 GLU A N 1
ATOM 4329 C CA . GLU A 1 566 ? 32.671 14.329 -55.839 1.00 75.56 566 GLU A CA 1
ATOM 4330 C C . GLU A 1 566 ? 32.528 14.560 -54.329 1.00 75.56 566 GLU A C 1
ATOM 4332 O O . GLU A 1 566 ? 31.618 15.231 -53.850 1.00 75.56 566 GLU A O 1
ATOM 4337 N N . ILE A 1 567 ? 33.440 13.958 -53.564 1.00 80.81 567 ILE A N 1
ATOM 4338 C CA . ILE A 1 567 ? 33.486 14.081 -52.105 1.00 80.81 567 ILE A CA 1
ATOM 4339 C C . ILE A 1 567 ? 34.709 14.903 -51.733 1.00 80.81 567 ILE A C 1
ATOM 4341 O O . ILE A 1 567 ? 35.828 14.580 -52.145 1.00 80.81 567 ILE A O 1
ATOM 4345 N N . ASP A 1 568 ? 34.489 15.947 -50.940 1.00 82.94 568 ASP A N 1
ATOM 4346 C CA . ASP A 1 568 ? 35.563 16.772 -50.403 1.00 82.94 568 ASP A CA 1
ATOM 4347 C C . ASP A 1 568 ? 36.451 15.970 -49.431 1.00 82.94 568 ASP A C 1
ATOM 4349 O O . ASP A 1 568 ? 35.987 15.124 -48.662 1.00 82.94 568 ASP A O 1
ATOM 4353 N N . SER A 1 569 ? 37.756 16.261 -49.437 1.00 80.31 569 SER A N 1
ATOM 4354 C CA . SER A 1 569 ? 38.761 15.540 -48.641 1.00 80.31 569 SER A CA 1
ATOM 4355 C C . SER A 1 569 ? 38.564 15.655 -47.128 1.00 80.31 569 SER A C 1
ATOM 4357 O O . SER A 1 569 ? 39.006 14.781 -46.388 1.00 80.31 569 SER A O 1
ATOM 4359 N N . ASP A 1 570 ? 37.926 16.726 -46.657 1.00 83.19 570 ASP A N 1
ATOM 4360 C CA . ASP A 1 570 ? 37.637 16.940 -45.239 1.00 83.19 570 ASP A CA 1
ATOM 4361 C C . ASP A 1 570 ? 36.541 15.995 -44.721 1.00 83.19 570 ASP A C 1
ATOM 4363 O O . ASP A 1 570 ? 36.699 15.430 -43.644 1.00 83.19 570 ASP A O 1
ATOM 4367 N N . ILE A 1 571 ? 35.503 15.723 -45.519 1.00 83.25 571 ILE A N 1
ATOM 4368 C CA . ILE A 1 571 ? 34.443 14.753 -45.187 1.00 83.25 571 ILE A CA 1
ATOM 4369 C C . ILE A 1 571 ? 35.006 13.327 -45.150 1.00 83.25 571 ILE A C 1
ATOM 4371 O O . ILE A 1 571 ? 34.634 12.527 -44.294 1.00 83.25 571 ILE A O 1
ATOM 4375 N N . ILE A 1 572 ? 35.941 13.010 -46.050 1.00 84.31 572 ILE A N 1
ATOM 4376 C CA . ILE A 1 572 ? 36.645 11.718 -46.058 1.00 84.31 572 ILE A CA 1
ATOM 4377 C C . ILE A 1 572 ? 37.517 11.574 -44.802 1.00 84.31 572 ILE A C 1
ATOM 4379 O O . ILE A 1 572 ? 37.513 10.515 -44.172 1.00 84.31 572 ILE A O 1
ATOM 4383 N N . ALA A 1 573 ? 38.237 12.632 -44.413 1.00 84.62 573 ALA A N 1
ATOM 4384 C CA . ALA A 1 573 ? 39.063 12.636 -43.207 1.00 84.62 573 ALA A CA 1
ATOM 4385 C C . ALA A 1 573 ? 38.216 12.476 -41.932 1.00 84.62 573 ALA A C 1
ATOM 4387 O O . ALA A 1 573 ? 38.535 11.641 -41.087 1.00 84.62 573 ALA A O 1
ATOM 4388 N N . GLU A 1 574 ? 37.100 13.201 -41.832 1.00 85.38 574 GLU A N 1
ATOM 4389 C CA . GLU A 1 574 ? 36.150 13.112 -40.717 1.00 85.38 574 GLU A CA 1
ATOM 4390 C C . GLU A 1 574 ? 35.496 11.720 -40.628 1.00 85.38 574 GLU A C 1
ATOM 4392 O O . GLU A 1 574 ? 35.347 11.159 -39.540 1.00 85.38 574 GLU A O 1
ATOM 4397 N N . ALA A 1 575 ? 35.142 11.118 -41.770 1.00 84.19 575 ALA A N 1
ATOM 4398 C CA . ALA A 1 575 ? 34.630 9.750 -41.821 1.00 84.19 575 ALA A CA 1
ATOM 4399 C C . ALA A 1 575 ? 35.687 8.721 -41.382 1.00 84.19 575 ALA A C 1
ATOM 4401 O O . ALA A 1 575 ? 35.361 7.785 -40.650 1.00 84.19 575 ALA A O 1
ATOM 4402 N N . SER A 1 576 ? 36.949 8.907 -41.783 1.00 84.56 576 SER A N 1
ATOM 4403 C CA . SER A 1 576 ? 38.069 8.038 -41.396 1.00 84.56 576 SER A CA 1
ATOM 4404 C C . SER A 1 576 ? 38.336 8.085 -39.889 1.00 84.56 576 SER A C 1
ATOM 4406 O O . SER A 1 576 ? 38.415 7.039 -39.237 1.00 84.56 576 SER A O 1
ATOM 4408 N N . GLU A 1 577 ? 38.378 9.293 -39.315 1.00 87.69 577 GLU A N 1
ATOM 4409 C CA . GLU A 1 577 ? 38.568 9.512 -37.877 1.00 87.69 577 GLU A CA 1
ATOM 4410 C C . GLU A 1 577 ? 37.466 8.826 -37.056 1.00 87.69 577 GLU A C 1
ATOM 4412 O O . GLU A 1 577 ? 37.750 8.124 -36.086 1.00 87.69 577 GLU A O 1
ATOM 4417 N N . ARG A 1 578 ? 36.205 8.944 -37.488 1.00 84.62 578 ARG A N 1
ATOM 4418 C CA . ARG A 1 578 ? 35.049 8.344 -36.801 1.00 84.62 578 ARG A CA 1
ATOM 4419 C C . ARG A 1 578 ? 34.966 6.825 -36.909 1.00 84.62 578 ARG A C 1
ATOM 4421 O O . ARG A 1 578 ? 34.395 6.191 -36.025 1.00 84.62 578 ARG A O 1
ATOM 4428 N N . VAL A 1 579 ? 35.492 6.237 -37.983 1.00 83.88 579 VAL A N 1
ATOM 4429 C CA . VAL A 1 579 ? 35.557 4.775 -38.158 1.00 83.88 579 VAL A CA 1
ATOM 4430 C C . VAL A 1 579 ? 36.780 4.183 -37.444 1.00 83.88 579 VAL A C 1
ATOM 4432 O O . VAL A 1 579 ? 36.820 2.976 -37.212 1.00 83.88 579 VAL A O 1
ATOM 4435 N N . GLY A 1 580 ? 37.748 5.016 -37.043 1.00 74.56 580 GLY A N 1
ATOM 4436 C CA . GLY A 1 580 ? 39.003 4.572 -36.435 1.00 74.56 580 GLY A CA 1
ATOM 4437 C C . GLY A 1 580 ? 39.923 3.870 -37.436 1.00 74.56 580 GLY A C 1
ATOM 4438 O O . GLY A 1 580 ? 40.693 2.991 -37.051 1.00 74.56 580 GLY A O 1
ATOM 4439 N N . TYR A 1 581 ? 39.811 4.210 -38.723 1.00 54.66 581 TYR A N 1
ATOM 4440 C CA . TYR A 1 581 ? 40.580 3.570 -39.784 1.00 54.66 581 TYR A CA 1
ATOM 4441 C C . TYR A 1 581 ? 42.010 4.132 -39.782 1.00 54.66 581 TYR A C 1
ATOM 4443 O O . TYR A 1 581 ? 42.227 5.310 -40.065 1.00 54.66 581 TYR A O 1
ATOM 4451 N N . SER A 1 582 ? 43.004 3.307 -39.438 1.00 49.50 582 SER A N 1
ATOM 4452 C CA . SER A 1 582 ? 44.403 3.630 -39.720 1.00 49.50 582 SER A CA 1
ATOM 4453 C C . SER A 1 582 ? 44.670 3.364 -41.198 1.00 49.50 582 SER A C 1
ATOM 4455 O O . SER A 1 582 ? 44.266 2.342 -41.744 1.00 49.50 582 SER A O 1
ATOM 4457 N N . GLU A 1 583 ? 45.313 4.321 -41.857 1.00 44.06 583 GLU A N 1
ATOM 4458 C CA . GLU A 1 583 ? 45.597 4.326 -43.290 1.00 44.06 583 GLU A CA 1
ATOM 4459 C C . GLU A 1 583 ? 46.469 3.113 -43.683 1.00 44.06 583 GLU A C 1
ATOM 4461 O O . GLU A 1 583 ? 47.698 3.143 -43.631 1.00 44.06 583 GLU A O 1
ATOM 4466 N N . GLY A 1 584 ? 45.827 1.994 -44.019 1.00 46.75 584 GLY A N 1
ATOM 4467 C CA . GLY A 1 584 ? 46.462 0.857 -44.674 1.00 46.75 584 GLY A CA 1
ATOM 4468 C C . GLY A 1 584 ? 46.653 1.168 -46.162 1.00 46.75 584 GLY A C 1
ATOM 4469 O O . GLY A 1 584 ? 45.761 1.759 -46.775 1.00 46.75 584 GLY A O 1
ATOM 4470 N N . PRO A 1 585 ? 47.794 0.800 -46.771 1.00 35.72 585 PRO A N 1
ATOM 4471 C CA . PRO A 1 585 ? 48.086 1.159 -48.151 1.00 35.72 585 PRO A CA 1
ATOM 4472 C C . PRO A 1 585 ? 47.049 0.553 -49.112 1.00 35.72 585 PRO A C 1
ATOM 4474 O O . PRO A 1 585 ? 46.540 -0.549 -48.867 1.00 35.72 585 PRO A O 1
ATOM 4477 N N . PRO A 1 586 ? 46.744 1.242 -50.225 1.00 39.50 586 PRO A N 1
ATOM 4478 C CA . PRO A 1 586 ? 45.700 0.827 -51.149 1.00 39.50 586 PRO A CA 1
ATOM 4479 C C . PRO A 1 586 ? 46.083 -0.514 -51.788 1.00 39.50 586 PRO A C 1
ATOM 4481 O O . PRO A 1 586 ? 47.026 -0.589 -52.574 1.00 39.50 586 PRO A O 1
ATOM 4484 N N . GLY A 1 587 ? 45.361 -1.580 -51.426 1.00 43.72 587 GLY A N 1
ATOM 4485 C CA . GLY A 1 587 ? 45.510 -2.913 -52.026 1.00 43.72 587 GLY A CA 1
ATOM 4486 C C . GLY A 1 587 ? 45.553 -4.108 -51.066 1.00 43.72 587 GLY A C 1
ATOM 4487 O O . GLY A 1 587 ? 45.618 -5.233 -51.546 1.00 43.72 587 GLY A O 1
ATOM 4488 N N . ALA A 1 588 ? 45.506 -3.918 -49.744 1.00 36.72 588 ALA A N 1
ATOM 4489 C CA . ALA A 1 588 ? 45.698 -5.034 -48.805 1.00 36.72 588 ALA A CA 1
ATOM 4490 C C . ALA A 1 588 ? 44.435 -5.853 -48.447 1.00 36.72 588 ALA A C 1
ATOM 4492 O O . ALA A 1 588 ? 44.579 -6.933 -47.886 1.00 36.72 588 ALA A O 1
ATOM 4493 N N . GLU A 1 589 ? 43.217 -5.401 -48.771 1.00 41.47 589 GLU A N 1
ATOM 4494 C CA . GLU A 1 589 ? 41.971 -6.091 -48.354 1.00 41.47 589 GLU A CA 1
ATOM 4495 C C . GLU A 1 589 ? 41.224 -6.816 -49.492 1.00 41.47 589 GLU A C 1
ATOM 4497 O O . GLU A 1 589 ? 40.039 -7.128 -49.396 1.00 41.47 589 GLU A O 1
ATOM 4502 N N . SER A 1 590 ? 41.897 -7.118 -50.599 1.00 35.66 590 SER A N 1
ATOM 4503 C CA . SER A 1 590 ? 41.376 -8.078 -51.580 1.00 35.66 590 SER A CA 1
ATOM 4504 C C . SER A 1 590 ? 42.472 -9.028 -52.024 1.00 35.66 590 SER A C 1
ATOM 4506 O O . SER A 1 590 ? 43.044 -8.860 -53.098 1.00 35.66 590 SER A O 1
ATOM 4508 N N . LEU A 1 591 ? 42.730 -10.017 -51.165 1.00 30.48 591 LEU A N 1
ATOM 4509 C CA . LEU A 1 591 ? 43.129 -11.379 -51.514 1.00 30.48 591 LEU A CA 1
ATOM 4510 C C . LEU A 1 591 ? 42.609 -12.351 -50.452 1.00 30.48 591 LEU A C 1
ATOM 4512 O O . LEU A 1 591 ? 42.816 -12.064 -49.252 1.00 30.48 591 LEU A O 1
#

InterPro domains:
  IPR007240 Autophagy-related protein 17 [PTHR28005] (58-562)
  IPR045326 Autophagy protein ATG17-like domain [PF04108] (70-536)

Radius of gyration: 62.3 Å; Cα contacts (8 Å, |Δi|>4): 271; chains: 1; bounding box: 132×84×210 Å

Foldseek 3Di:
DDDDDDDDDDDDDDDDDDDDDDDDDDPDDDDPDDDDDDDDDDDDDDDDDDDDPDCLVVLVVLLVLLVVLLVLLVVLLVLLVVLLVLLVVLLVLLVVLLVVLVVLLVVLVVLLVVLLVLLVVLVVLLVVLVVLLVVLVVLVVVLVVLLVVLLVVLQVAFDDPQVDDPPPPDDPPDDPDDDDDDDDDDDDDDDDDDDDDDDDDDDDDDDDDDDDDDDDDDDDDDDDDDDDDDDDDDDDPPPPPDDDDDDDDDDDDDDDDDDDDDDDPPPVVVRVPTGGSSVSDPVVVVVVLVVVLVVLSVVLVVLSVVLVCVSVVSVVLSVVLNVLRPDDDPPDDDSVVLSVVLSVVSVVLSVVSVVLSVVSVVLSVVSVVVSVVVVVVDDDDPVRVVVSVVVSVCSVVSSVSSVVSSVSSNVSSVVSVVSSVVSVVSVVSSVVSVVSSVVSVVSSVVSVVSSVVSSVVSVVSSVVSVVSSVVSVVSSVVSVVVLLVVLVVLLVLVLVVVVLVVVVVVLVVVLVVLVVVQVVVQVVLVVCCVVCVVVDDCPPDVCSPPRDDHDHDDDPPNDDRDDGDDDDPVSNVVSCVVNVPDDDDNPDPDD